Protein AF-A0A2A5P0V6-F1 (afdb_monomer_lite)

pLDDT: mean 72.67, std 18.01, range [35.31, 97.5]

Structure (mmCIF, N/CA/C/O backbone):
data_AF-A0A2A5P0V6-F1
#
_entry.id   AF-A0A2A5P0V6-F1
#
loop_
_atom_site.group_PDB
_atom_site.id
_atom_site.type_symbol
_atom_site.label_atom_id
_atom_site.label_alt_id
_atom_site.label_comp_id
_atom_site.label_asym_id
_atom_site.label_entity_id
_atom_site.label_seq_id
_atom_site.pdbx_PDB_ins_code
_atom_site.Cartn_x
_atom_site.Cartn_y
_atom_site.Cartn_z
_atom_site.occupancy
_atom_site.B_iso_or_equiv
_atom_site.auth_seq_id
_atom_site.auth_comp_id
_atom_site.auth_asym_id
_atom_site.auth_atom_id
_atom_site.pdbx_PDB_model_num
ATOM 1 N N . MET A 1 1 ? -9.547 11.728 13.517 1.00 43.91 1 MET A N 1
ATOM 2 C CA . MET A 1 1 ? -8.285 10.970 13.652 1.00 43.91 1 MET A CA 1
ATOM 3 C C . MET A 1 1 ? -7.669 10.885 12.268 1.00 43.91 1 MET A C 1
ATOM 5 O O . MET A 1 1 ? -8.401 10.480 11.372 1.00 43.91 1 MET A O 1
ATOM 9 N N . PRO A 1 2 ? -6.419 11.317 12.049 1.00 43.25 2 PRO A N 1
ATOM 10 C CA . PRO A 1 2 ? -5.793 11.187 10.740 1.00 43.25 2 PRO A CA 1
ATOM 11 C C . PRO A 1 2 ? -5.340 9.735 10.540 1.00 43.25 2 PRO A C 1
ATOM 13 O O . PRO A 1 2 ? -4.378 9.294 11.168 1.00 43.25 2 PRO A O 1
ATOM 16 N N . ALA A 1 3 ? -6.036 8.975 9.694 1.00 47.19 3 ALA A N 1
ATOM 17 C CA . ALA A 1 3 ? -5.489 7.721 9.191 1.00 47.19 3 ALA A CA 1
ATOM 18 C C . ALA A 1 3 ? -4.482 8.063 8.094 1.00 47.19 3 ALA A C 1
ATOM 20 O O . ALA A 1 3 ? -4.818 8.709 7.105 1.00 47.19 3 ALA A O 1
ATOM 21 N N . ARG A 1 4 ? -3.221 7.688 8.300 1.00 55.06 4 ARG A N 1
ATOM 22 C CA . ARG A 1 4 ? -2.182 7.876 7.290 1.00 55.06 4 ARG A CA 1
ATOM 23 C C . ARG A 1 4 ? -2.327 6.794 6.225 1.00 55.06 4 ARG A C 1
ATOM 25 O O . ARG A 1 4 ? -2.249 5.640 6.582 1.00 55.06 4 ARG A O 1
ATOM 32 N N . ALA A 1 5 ? -2.517 7.217 4.977 1.00 68.38 5 ALA A N 1
ATOM 33 C CA . ALA A 1 5 ? -2.225 6.560 3.698 1.00 68.38 5 ALA A CA 1
ATOM 34 C C . ALA A 1 5 ? -2.454 5.035 3.549 1.00 68.38 5 ALA A C 1
ATOM 36 O O . ALA A 1 5 ? -1.813 4.202 4.189 1.00 68.38 5 ALA A O 1
ATOM 37 N N . VAL A 1 6 ? -3.289 4.680 2.568 1.00 75.69 6 VAL A N 1
ATOM 38 C CA . VAL A 1 6 ? -3.164 3.408 1.840 1.00 75.69 6 VAL A CA 1
ATOM 39 C C . VAL A 1 6 ? -2.290 3.691 0.631 1.00 75.69 6 VAL A C 1
ATOM 41 O O . VAL A 1 6 ? -2.592 4.601 -0.134 1.00 75.69 6 VAL A O 1
ATOM 44 N N . GLU A 1 7 ? -1.223 2.931 0.461 1.00 84.56 7 GLU A N 1
ATOM 45 C CA . GLU A 1 7 ? -0.353 3.024 -0.698 1.00 84.56 7 GLU A CA 1
ATOM 46 C C . GLU A 1 7 ? -0.402 1.705 -1.462 1.00 84.56 7 GLU A C 1
ATOM 48 O O . GLU A 1 7 ? -0.096 0.650 -0.908 1.00 84.56 7 GLU A O 1
ATOM 53 N N . VAL A 1 8 ? -0.815 1.757 -2.723 1.00 83.81 8 VAL A N 1
ATOM 54 C CA . VAL A 1 8 ? -0.802 0.610 -3.633 1.00 83.81 8 VAL A CA 1
ATOM 55 C C . VAL A 1 8 ? 0.206 0.912 -4.731 1.00 83.81 8 VAL A C 1
ATOM 57 O O . VAL A 1 8 ? 0.080 1.913 -5.427 1.00 83.81 8 VAL A O 1
ATOM 60 N N . THR A 1 9 ? 1.213 0.062 -4.889 1.00 89.62 9 THR A N 1
ATOM 61 C CA . THR A 1 9 ? 2.198 0.152 -5.966 1.00 89.62 9 THR A CA 1
ATOM 62 C C . THR A 1 9 ? 2.146 -1.126 -6.789 1.00 89.62 9 THR A C 1
ATOM 64 O O . THR A 1 9 ? 2.479 -2.205 -6.309 1.00 89.62 9 THR A O 1
ATOM 67 N N . ALA A 1 10 ? 1.736 -1.007 -8.045 1.00 85.19 10 ALA A N 1
ATOM 68 C CA . ALA A 1 10 ? 1.800 -2.072 -9.031 1.00 85.19 10 ALA A CA 1
ATOM 69 C C . ALA A 1 10 ? 2.993 -1.829 -9.960 1.00 85.19 10 ALA A C 1
ATOM 71 O O . ALA A 1 10 ? 3.107 -0.760 -10.554 1.00 85.19 10 ALA A O 1
ATOM 72 N N . ARG A 1 11 ? 3.877 -2.812 -10.115 1.00 90.94 11 ARG A N 1
ATOM 73 C CA . ARG A 1 11 ? 5.040 -2.754 -11.005 1.00 90.94 11 ARG A CA 1
ATOM 74 C C . ARG A 1 11 ? 4.962 -3.869 -12.036 1.00 90.94 11 ARG A C 1
ATOM 76 O O . ARG A 1 11 ? 4.799 -5.036 -11.684 1.00 90.94 11 ARG A O 1
ATOM 83 N N . GLN A 1 12 ? 5.096 -3.520 -13.310 1.00 90.12 12 GLN A N 1
ATOM 84 C CA . GLN A 1 12 ? 5.240 -4.521 -14.365 1.00 90.12 12 GLN A CA 1
ATOM 85 C C . GLN A 1 12 ? 6.653 -5.130 -14.331 1.00 90.12 12 GLN A C 1
ATOM 87 O O . GLN A 1 12 ? 7.646 -4.410 -14.361 1.00 90.12 12 GLN A O 1
ATOM 92 N N . GLU A 1 13 ? 6.730 -6.462 -14.267 1.00 87.00 13 GLU A N 1
ATOM 93 C CA . GLU A 1 13 ? 7.968 -7.253 -14.257 1.00 87.00 13 GLU A CA 1
ATOM 94 C C . GLU A 1 13 ? 7.873 -8.328 -15.351 1.00 87.00 13 GLU A C 1
ATOM 96 O O . GLU A 1 13 ? 7.344 -9.420 -15.146 1.00 87.00 13 GLU A O 1
ATOM 101 N N . GLY A 1 14 ? 8.349 -8.027 -16.561 1.00 85.75 14 GLY A N 1
ATOM 102 C CA . GLY A 1 14 ? 8.233 -8.959 -17.686 1.00 85.75 14 GLY A CA 1
ATOM 103 C C . GLY A 1 14 ? 6.772 -9.201 -18.085 1.00 85.75 14 GLY A C 1
ATOM 104 O O . GLY A 1 14 ? 6.126 -8.282 -18.584 1.00 85.75 14 GLY A O 1
ATOM 105 N N . ASP A 1 15 ? 6.279 -10.429 -17.898 1.00 87.81 15 ASP A N 1
ATOM 106 C CA . ASP A 1 15 ? 4.917 -10.863 -18.275 1.00 87.81 15 ASP A CA 1
ATOM 107 C C . ASP A 1 15 ? 3.930 -10.862 -17.095 1.00 87.81 15 ASP A C 1
ATOM 109 O O . ASP A 1 15 ? 2.824 -11.403 -17.188 1.00 87.81 15 ASP A O 1
ATOM 113 N N . VAL A 1 16 ? 4.331 -10.291 -15.958 1.00 91.88 16 VAL A N 1
ATOM 114 C CA . VAL A 1 16 ? 3.520 -10.248 -14.740 1.00 91.88 16 VAL A CA 1
ATOM 115 C C . VAL A 1 16 ? 3.446 -8.836 -14.172 1.00 91.88 16 VAL A C 1
ATOM 117 O O . VAL A 1 16 ? 4.247 -7.964 -14.513 1.00 91.88 16 VAL A O 1
ATOM 120 N N . VAL A 1 17 ? 2.478 -8.615 -13.285 1.00 91.12 17 VAL A N 1
ATOM 121 C CA . VAL A 1 17 ? 2.384 -7.398 -12.472 1.00 91.12 17 VAL A CA 1
ATOM 122 C C . VAL A 1 17 ? 2.568 -7.788 -11.013 1.00 91.12 17 VAL A C 1
ATOM 124 O O . VAL A 1 17 ? 1.783 -8.569 -10.480 1.00 91.12 17 VAL A O 1
ATOM 127 N N . ARG A 1 18 ? 3.601 -7.255 -10.362 1.00 92.94 18 ARG A N 1
ATOM 128 C CA . ARG A 1 18 ? 3.771 -7.348 -8.910 1.00 92.94 18 ARG A CA 1
ATOM 129 C C . ARG A 1 18 ? 2.988 -6.216 -8.265 1.00 92.94 18 ARG A C 1
ATOM 131 O O . ARG A 1 18 ? 3.170 -5.065 -8.645 1.00 92.94 18 ARG A O 1
ATOM 138 N N . VAL A 1 19 ? 2.141 -6.536 -7.299 1.00 90.69 19 VAL A N 1
ATOM 139 C CA . VAL A 1 19 ? 1.392 -5.551 -6.521 1.00 90.69 19 VAL A CA 1
ATOM 140 C C . VAL A 1 19 ? 1.890 -5.583 -5.088 1.00 90.69 19 VAL A C 1
ATOM 142 O O . VAL A 1 19 ? 1.951 -6.642 -4.466 1.00 90.69 19 VAL A O 1
ATOM 145 N N . GLU A 1 20 ? 2.229 -4.411 -4.571 1.00 91.19 20 GLU A N 1
ATOM 146 C CA . GLU A 1 20 ? 2.551 -4.169 -3.173 1.00 91.19 20 GLU A CA 1
ATOM 147 C C . GLU A 1 20 ? 1.533 -3.184 -2.611 1.00 91.19 20 GLU A C 1
ATOM 149 O O . GLU A 1 20 ? 1.339 -2.093 -3.140 1.00 91.19 20 GLU A O 1
ATOM 154 N N . GLN A 1 21 ? 0.862 -3.577 -1.537 1.00 86.31 21 GLN A N 1
ATOM 155 C CA . GLN A 1 21 ? -0.114 -2.748 -0.851 1.00 86.31 21 GLN A CA 1
ATOM 156 C C . GLN A 1 21 ? 0.318 -2.572 0.598 1.00 86.31 21 GLN A C 1
ATOM 158 O O . GLN A 1 21 ? 0.486 -3.544 1.336 1.00 86.31 21 GLN A O 1
ATOM 163 N N . VAL A 1 22 ? 0.459 -1.322 1.020 1.00 85.81 22 VAL A N 1
ATOM 164 C CA . VAL A 1 22 ? 0.771 -0.949 2.395 1.00 85.81 22 VAL A CA 1
ATOM 165 C C . VAL A 1 22 ? -0.371 -0.103 2.929 1.00 85.81 22 VAL A C 1
ATOM 167 O O . VAL A 1 22 ? -0.645 0.993 2.452 1.00 85.81 22 VAL A O 1
ATOM 170 N N . ILE A 1 23 ? -1.063 -0.630 3.931 1.00 81.25 23 ILE A N 1
ATOM 171 C CA . ILE A 1 23 ? -2.158 0.057 4.607 1.00 81.25 23 ILE A CA 1
ATOM 172 C C . ILE A 1 23 ? -1.667 0.445 5.993 1.00 81.25 23 ILE A C 1
ATOM 174 O O . ILE A 1 23 ? -1.378 -0.429 6.817 1.00 81.25 23 ILE A O 1
ATOM 178 N N . HIS A 1 24 ? -1.614 1.747 6.264 1.00 78.19 24 HIS A N 1
ATOM 179 C CA . HIS A 1 24 ? -1.362 2.259 7.601 1.00 78.19 24 HIS A CA 1
ATOM 180 C C . HIS A 1 24 ? -2.674 2.738 8.236 1.00 78.19 24 HIS A C 1
ATOM 182 O O . HIS A 1 24 ? -3.468 3.472 7.657 1.00 78.19 24 HIS A O 1
ATOM 188 N N . VAL A 1 25 ? -2.933 2.311 9.467 1.00 70.75 25 VAL A N 1
ATOM 189 C CA . VAL A 1 25 ? -4.077 2.779 10.252 1.00 70.75 25 VAL A CA 1
ATOM 190 C C . VAL A 1 25 ? -3.557 3.203 11.613 1.00 70.75 25 VAL A C 1
ATOM 192 O O . VAL A 1 25 ? -3.093 2.375 12.392 1.00 70.75 25 VAL A O 1
ATOM 195 N N . SER A 1 26 ? -3.632 4.503 11.904 1.00 67.44 26 SER A N 1
ATOM 196 C CA . SER A 1 26 ? -3.277 5.048 13.215 1.00 67.44 26 SER A CA 1
ATOM 197 C C . SER A 1 26 ? -4.541 5.437 13.970 1.00 67.44 26 SER A C 1
ATOM 199 O O . SER A 1 26 ? -5.338 6.255 13.506 1.00 67.44 26 SER A O 1
ATOM 201 N N . LEU A 1 27 ? -4.727 4.838 15.142 1.00 63.56 27 LEU A N 1
ATOM 202 C CA . LEU A 1 27 ? -5.796 5.174 16.069 1.00 63.56 27 LEU A CA 1
ATOM 203 C C . LEU A 1 27 ? -5.188 5.872 17.285 1.00 63.56 27 LEU A C 1
ATOM 205 O O . LEU A 1 27 ? -4.454 5.257 18.055 1.00 63.56 27 LEU A O 1
ATOM 209 N N . GLN A 1 28 ? -5.509 7.148 17.477 1.00 61.84 28 GLN A N 1
ATOM 210 C CA . GLN A 1 28 ? -5.015 7.931 18.609 1.00 61.84 28 GLN A CA 1
ATOM 211 C C . GLN A 1 28 ? -6.090 8.056 19.683 1.00 61.84 28 GLN A C 1
ATOM 213 O O . GLN A 1 28 ? -7.182 8.555 19.421 1.00 61.84 28 GLN A O 1
ATOM 218 N N . LEU A 1 29 ? -5.770 7.638 20.904 1.00 56.47 29 LEU A N 1
ATOM 219 C CA . LEU A 1 29 ? -6.623 7.806 22.073 1.00 56.47 29 LEU A CA 1
ATOM 220 C C . LEU A 1 29 ? -5.930 8.760 23.051 1.00 56.47 29 LEU A C 1
ATOM 222 O O . LEU A 1 29 ? -4.951 8.393 23.701 1.00 56.47 29 LEU A O 1
ATOM 226 N N . ALA A 1 30 ? -6.427 9.992 23.156 1.00 53.41 30 ALA A N 1
ATOM 227 C CA . ALA A 1 30 ? -5.973 10.924 24.183 1.00 53.41 30 ALA A CA 1
ATOM 228 C C . ALA A 1 30 ? -6.555 10.493 25.536 1.00 53.41 30 ALA A C 1
ATOM 230 O O . ALA A 1 30 ? -7.774 10.497 25.729 1.00 53.41 30 ALA A O 1
ATOM 231 N N . LEU A 1 31 ? -5.696 10.079 26.467 1.00 52.97 31 LEU A N 1
ATOM 232 C CA . LEU A 1 31 ? -6.103 9.826 27.842 1.00 52.97 31 LEU A CA 1
ATOM 233 C C . LEU A 1 31 ? -6.100 11.157 28.589 1.00 52.97 31 LEU A C 1
ATOM 235 O O . LEU A 1 31 ? -5.071 11.809 28.745 1.00 52.97 31 LEU A O 1
ATOM 239 N N . VAL A 1 32 ? -7.277 11.560 29.067 1.00 49.25 32 VAL A N 1
ATOM 240 C CA . VAL A 1 32 ? -7.454 12.766 29.883 1.00 49.25 32 VAL A CA 1
ATOM 241 C C . VAL A 1 32 ? -6.946 12.488 31.304 1.00 49.25 32 VAL A C 1
ATOM 243 O O . VAL A 1 32 ? -7.714 12.310 32.245 1.00 49.25 32 VAL A O 1
ATOM 246 N N . GLU A 1 33 ? -5.628 12.387 31.454 1.00 42.81 33 GLU A N 1
ATOM 247 C CA . GLU A 1 33 ? -4.959 12.097 32.728 1.00 42.81 33 GLU A CA 1
ATOM 248 C C . GLU A 1 33 ? -4.864 13.355 33.619 1.00 42.81 33 GLU A C 1
ATOM 250 O O . GLU A 1 33 ? -4.983 13.272 34.843 1.00 42.81 33 GLU A O 1
ATOM 255 N N . ASN A 1 34 ? -4.794 14.547 33.011 1.00 42.53 34 ASN A N 1
ATOM 256 C CA . ASN A 1 34 ? -4.675 15.831 33.720 1.00 42.53 34 ASN A CA 1
ATOM 257 C C . ASN A 1 34 ? -5.910 16.213 34.542 1.00 42.53 34 ASN A C 1
ATOM 259 O O . ASN A 1 34 ? -5.780 16.836 35.593 1.00 42.53 34 ASN A O 1
ATOM 263 N N . VAL A 1 35 ? -7.105 15.793 34.117 1.00 44.22 35 VAL A N 1
ATOM 264 C CA . VAL A 1 35 ? -8.336 16.015 34.894 1.00 44.22 35 VAL A CA 1
ATOM 265 C C . VAL A 1 35 ? -8.375 15.114 36.128 1.00 44.22 35 VAL A C 1
ATOM 267 O O . VAL A 1 35 ? -8.972 15.473 37.127 1.00 44.22 35 VAL A O 1
ATOM 270 N N . VAL A 1 36 ? -7.713 13.960 36.115 1.00 41.84 36 VAL A N 1
ATOM 271 C CA . VAL A 1 36 ? -7.687 13.075 37.287 1.00 41.84 36 VAL A CA 1
ATOM 272 C C . VAL A 1 36 ? -6.637 13.540 38.298 1.00 41.84 36 VAL A C 1
ATOM 274 O O . VAL A 1 36 ? -6.883 13.512 39.503 1.00 41.84 36 VAL A O 1
ATOM 277 N N . LYS A 1 37 ? -5.480 14.012 37.818 1.00 43.91 37 LYS A N 1
ATOM 278 C CA . LYS A 1 37 ? -4.347 14.387 38.674 1.00 43.91 37 LYS A CA 1
ATOM 279 C C . LYS A 1 37 ? -4.582 15.694 39.442 1.00 43.91 37 LYS A C 1
ATOM 281 O O . LYS A 1 37 ? -4.450 15.694 40.661 1.00 43.91 37 LYS A O 1
ATOM 286 N N . GLY A 1 38 ? -5.058 16.749 38.770 1.00 47.41 38 GLY A N 1
ATOM 287 C CA . GLY A 1 38 ? -5.373 18.028 39.431 1.00 47.41 38 GLY A CA 1
ATOM 288 C C . GLY A 1 38 ? -6.513 17.937 40.457 1.00 47.41 38 GLY A C 1
ATOM 289 O O . GLY A 1 38 ? -6.599 18.742 41.376 1.00 47.41 38 GLY A O 1
ATOM 290 N N . TYR A 1 39 ? -7.375 16.923 40.354 1.00 42.06 39 TYR A N 1
ATOM 291 C CA . TYR A 1 39 ? -8.463 16.704 41.310 1.00 42.06 39 TYR A CA 1
ATOM 292 C C . TYR A 1 39 ? -8.030 15.953 42.577 1.00 42.06 39 TYR A C 1
ATOM 294 O O . TYR A 1 39 ? -8.658 16.119 43.621 1.00 42.06 39 TYR A O 1
ATOM 302 N N . ALA A 1 40 ? -6.978 15.133 42.515 1.00 41.78 40 ALA A N 1
ATOM 303 C CA . ALA A 1 40 ? -6.481 14.398 43.679 1.00 41.78 40 ALA A CA 1
ATOM 304 C C . ALA A 1 40 ? -5.727 15.309 44.665 1.00 41.78 40 ALA A C 1
ATOM 306 O O . ALA A 1 40 ? -5.819 15.121 45.881 1.00 41.78 40 ALA A O 1
ATOM 307 N N . GLU A 1 41 ? -5.025 16.315 44.144 1.00 47.16 41 GLU A N 1
ATOM 308 C CA . GLU A 1 41 ? -4.253 17.277 44.936 1.00 47.16 41 GLU A CA 1
ATOM 309 C C . GLU A 1 41 ? -5.188 18.196 45.746 1.00 47.16 41 GLU A C 1
ATOM 311 O O . GLU A 1 41 ? -5.083 18.237 46.972 1.00 47.16 41 GLU A O 1
ATOM 316 N N . ASN A 1 42 ? -6.223 18.764 45.114 1.00 46.25 42 ASN A N 1
ATOM 317 C CA . ASN A 1 42 ? -7.204 19.641 45.778 1.00 46.25 42 ASN A CA 1
ATOM 318 C C . ASN A 1 42 ? -8.006 18.951 46.902 1.00 46.25 42 ASN A C 1
ATOM 320 O O . ASN A 1 42 ? -8.404 19.580 47.879 1.00 46.25 42 ASN A O 1
ATOM 324 N N . VAL A 1 43 ? -8.261 17.642 46.790 1.00 42.16 43 VAL A N 1
ATOM 325 C CA . VAL A 1 43 ? -8.988 16.882 47.827 1.00 42.16 43 VAL A CA 1
ATOM 326 C C . VAL A 1 43 ? -8.111 16.608 49.052 1.00 42.16 43 VAL A C 1
ATOM 328 O O . VAL A 1 43 ? -8.631 16.478 50.158 1.00 42.16 43 VAL A O 1
ATOM 331 N N . THR A 1 44 ? -6.794 16.515 48.873 1.00 48.44 44 THR A N 1
ATOM 332 C CA . THR A 1 44 ? -5.860 16.235 49.972 1.00 48.44 44 THR A CA 1
ATOM 333 C C . THR A 1 44 ? -5.672 17.467 50.858 1.00 48.44 44 THR A C 1
ATOM 335 O O . THR A 1 44 ? -5.670 17.344 52.081 1.00 48.44 44 THR A O 1
ATOM 338 N N . GLU A 1 45 ? -5.605 18.651 50.249 1.00 53.44 45 GLU A N 1
ATOM 339 C CA . GLU A 1 45 ? -5.467 19.938 50.940 1.00 53.44 45 GLU A CA 1
ATOM 340 C C . GLU A 1 45 ? -6.700 20.272 51.800 1.00 53.44 45 GLU A C 1
ATOM 342 O O . GLU A 1 45 ? -6.571 20.535 52.996 1.00 53.44 45 GLU A O 1
ATOM 347 N N . ALA A 1 46 ? -7.910 20.113 51.250 1.00 45.34 46 ALA A N 1
ATOM 348 C CA . ALA A 1 46 ? -9.161 20.367 51.974 1.00 45.34 46 ALA A CA 1
ATOM 349 C C . ALA A 1 46 ? -9.372 19.442 53.195 1.00 45.34 46 ALA A C 1
ATOM 351 O O . ALA A 1 46 ? -9.969 19.836 54.196 1.00 45.34 46 ALA A O 1
ATOM 352 N N . VAL A 1 47 ? -8.873 18.200 53.143 1.00 46.06 47 VAL A N 1
ATOM 353 C CA . VAL A 1 47 ? -8.947 17.256 54.277 1.00 46.06 47 VAL A CA 1
ATOM 354 C C . VAL A 1 47 ? -7.952 17.616 55.388 1.00 46.06 47 VAL A C 1
ATOM 356 O O . VAL A 1 47 ? -8.213 17.308 56.551 1.00 46.06 47 VAL A O 1
ATOM 359 N N . GLY A 1 48 ? -6.833 18.266 55.051 1.00 54.97 48 GLY A N 1
ATOM 360 C CA . GLY A 1 48 ? -5.873 18.782 56.028 1.00 54.97 48 GLY A CA 1
ATOM 361 C C . GLY A 1 48 ? -6.476 19.894 56.886 1.00 54.97 48 GLY A C 1
ATOM 362 O O . GLY A 1 48 ? -6.496 19.767 58.109 1.00 54.97 48 GLY A O 1
ATOM 363 N N . ALA A 1 49 ? -7.062 20.909 56.244 1.00 53.38 49 ALA A N 1
ATOM 364 C CA . ALA A 1 49 ? -7.652 22.069 56.920 1.00 53.38 49 ALA A CA 1
ATOM 365 C C . ALA A 1 49 ? -8.778 21.692 57.904 1.00 53.38 49 ALA A C 1
ATOM 367 O O . ALA A 1 49 ? -8.861 22.220 59.010 1.00 53.38 49 ALA A O 1
ATOM 368 N N . PHE A 1 50 ? -9.613 20.710 57.548 1.00 45.28 50 PHE A N 1
ATOM 369 C CA . PHE A 1 50 ? -10.701 20.253 58.421 1.00 45.28 50 PHE A CA 1
ATOM 370 C C . PHE A 1 50 ? -10.203 19.618 59.732 1.00 45.28 50 PHE A C 1
ATOM 372 O O . PHE A 1 50 ? -10.826 19.787 60.779 1.00 45.28 50 PHE A O 1
ATOM 379 N N . LYS A 1 51 ? -9.081 18.886 59.697 1.00 53.16 51 LYS A N 1
ATOM 380 C CA . LYS A 1 51 ? -8.510 18.261 60.902 1.00 53.16 51 LYS A CA 1
ATOM 381 C C . LYS A 1 51 ? -7.923 19.288 61.862 1.00 53.16 51 LYS A C 1
ATOM 383 O O . LYS A 1 51 ? -8.053 19.119 63.068 1.00 53.16 51 LYS A O 1
ATOM 388 N N . GLU A 1 52 ? -7.292 20.326 61.325 1.00 59.72 52 GLU A N 1
ATOM 389 C CA . GLU A 1 52 ? -6.682 21.394 62.116 1.00 59.72 52 GLU A CA 1
ATOM 390 C C . GLU A 1 52 ? -7.747 22.201 62.876 1.00 59.72 52 GLU A C 1
ATOM 392 O O . GLU A 1 52 ? -7.620 22.415 64.080 1.00 59.72 52 GLU A O 1
ATOM 397 N N . ASN A 1 53 ? -8.864 22.525 62.216 1.00 54.56 53 ASN A N 1
ATOM 398 C CA . ASN A 1 53 ? -9.979 23.232 62.851 1.00 54.56 53 ASN A CA 1
ATOM 399 C C . ASN A 1 53 ? -10.667 22.403 63.950 1.00 54.56 53 ASN A C 1
ATOM 401 O O . ASN A 1 53 ? -11.002 22.944 65.001 1.00 54.56 53 ASN A O 1
ATOM 405 N N . ALA A 1 54 ? -10.848 21.093 63.747 1.00 50.88 54 ALA A N 1
ATOM 406 C CA . ALA A 1 54 ? -11.468 20.216 64.745 1.00 50.88 54 ALA A CA 1
ATOM 407 C C . ALA A 1 54 ? -10.638 20.100 66.040 1.00 50.88 54 ALA A C 1
ATOM 409 O O . ALA A 1 54 ? -11.206 20.060 67.131 1.00 50.88 54 ALA A O 1
ATOM 410 N N . GLU A 1 55 ? -9.307 20.091 65.933 1.00 62.22 55 GLU A N 1
ATOM 411 C CA . GLU A 1 55 ? -8.427 20.085 67.107 1.00 62.22 55 GLU A CA 1
ATOM 412 C C . GLU A 1 55 ? -8.481 21.427 67.855 1.00 62.22 55 GLU A C 1
ATOM 414 O O . GLU A 1 55 ? -8.511 21.448 69.083 1.00 62.22 55 GLU A O 1
ATOM 419 N N . GLY A 1 56 ? -8.589 22.550 67.134 1.00 61.41 56 GLY A N 1
ATOM 420 C CA . GLY A 1 56 ? -8.753 23.872 67.749 1.00 61.41 56 GLY A CA 1
ATOM 421 C C . GLY A 1 56 ? -10.023 23.997 68.602 1.00 61.41 56 GLY A C 1
ATOM 422 O O . GLY A 1 56 ? -9.982 24.578 69.685 1.00 61.41 56 GLY A O 1
ATOM 423 N N . VAL A 1 57 ? -11.139 23.408 68.157 1.00 51.56 57 VAL A N 1
ATOM 424 C CA . VAL A 1 57 ? -12.403 23.381 68.922 1.00 51.56 57 VAL A CA 1
ATOM 425 C C . VAL A 1 57 ? -12.254 22.583 70.215 1.00 51.56 57 VAL A C 1
ATOM 427 O O . VAL A 1 57 ? -12.730 23.012 71.265 1.00 51.56 57 VAL A O 1
ATOM 430 N N . LYS A 1 58 ? -11.560 21.443 70.155 1.00 59.12 58 LYS A N 1
ATOM 431 C CA . LYS A 1 58 ? -11.310 20.594 71.322 1.00 59.12 58 LYS A CA 1
ATOM 432 C C . LYS A 1 58 ? -10.584 21.351 72.431 1.00 59.12 58 LYS A C 1
ATOM 434 O O . LYS A 1 58 ? -11.021 21.318 73.578 1.00 59.12 58 LYS A O 1
ATOM 439 N N . VAL A 1 59 ? -9.504 22.043 72.070 1.00 67.31 59 VAL A N 1
ATOM 440 C CA . VAL A 1 59 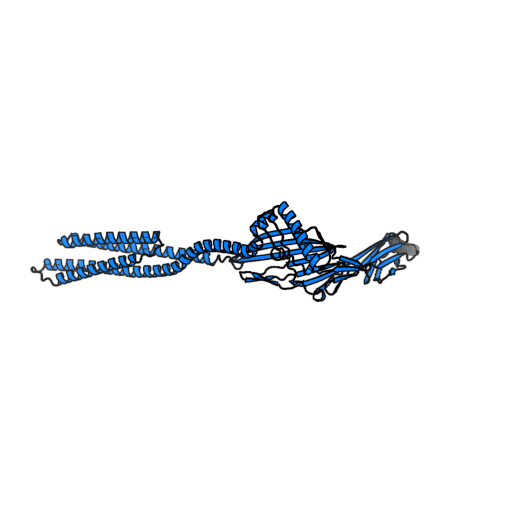? -8.675 22.797 73.019 1.00 67.31 59 VAL A CA 1
ATOM 441 C C . VAL A 1 59 ? -9.497 23.891 73.702 1.00 67.31 59 VAL A C 1
ATOM 443 O O . VAL A 1 59 ? -9.466 23.997 74.923 1.00 67.31 59 VAL A O 1
ATOM 446 N N . ALA A 1 60 ? -10.300 24.641 72.942 1.00 55.88 60 ALA A N 1
ATOM 447 C CA . ALA A 1 60 ? -11.132 25.708 73.500 1.00 55.88 60 ALA A CA 1
ATOM 448 C C . ALA A 1 60 ? -12.189 25.190 74.498 1.00 55.88 60 ALA A C 1
ATOM 450 O O . ALA A 1 60 ? -12.468 25.842 75.504 1.00 55.88 60 ALA A O 1
ATOM 451 N N . ILE A 1 61 ? -12.768 24.011 74.243 1.00 54.22 61 ILE A N 1
ATOM 452 C CA . ILE A 1 61 ? -13.732 23.376 75.155 1.00 54.22 61 ILE A CA 1
ATOM 453 C C . ILE A 1 61 ? -13.037 22.891 76.434 1.00 54.22 61 ILE A C 1
ATOM 455 O O . ILE A 1 61 ? -13.564 23.090 77.527 1.00 54.22 61 ILE A O 1
ATOM 459 N N . GLU A 1 62 ? -11.860 22.271 76.320 1.00 65.81 62 GLU A N 1
ATOM 460 C CA . GLU A 1 62 ? -11.088 21.814 77.482 1.00 65.81 62 GLU A CA 1
ATOM 461 C C . GLU A 1 62 ? -10.643 22.988 78.372 1.00 65.81 62 GLU A C 1
ATOM 463 O O . GLU A 1 62 ? -10.741 22.887 79.596 1.00 65.81 62 GLU A O 1
ATOM 468 N N . GLU A 1 63 ? -10.243 24.120 77.781 1.00 67.81 63 GLU A N 1
ATOM 469 C CA . GLU A 1 63 ? -9.920 25.352 78.517 1.00 67.81 63 GLU A CA 1
ATOM 470 C C . GLU A 1 63 ? -11.135 25.906 79.276 1.00 67.81 63 GLU A C 1
ATOM 472 O O . GLU A 1 63 ? -11.038 26.201 80.467 1.00 67.81 63 GLU A O 1
ATOM 477 N N . ALA A 1 64 ? -12.300 25.988 78.626 1.00 54.97 64 ALA A N 1
ATOM 478 C CA . ALA A 1 64 ? -13.519 26.492 79.258 1.00 54.97 64 ALA A CA 1
ATOM 479 C C . ALA A 1 64 ? -14.020 25.594 80.404 1.00 54.97 64 ALA A C 1
ATOM 481 O O . ALA A 1 64 ? -14.520 26.091 81.415 1.00 54.97 64 ALA A O 1
ATOM 482 N N . ILE A 1 65 ? -13.872 24.270 80.270 1.00 61.88 65 ILE A N 1
ATOM 483 C CA . ILE A 1 65 ? -14.166 23.323 81.354 1.00 61.88 65 ILE A CA 1
ATOM 484 C C . ILE A 1 65 ? -13.216 23.557 82.534 1.00 61.88 65 ILE A C 1
ATOM 486 O O . ILE A 1 65 ? -13.681 23.581 83.672 1.00 61.88 65 ILE A O 1
ATOM 490 N N . GLY A 1 66 ? -11.923 23.776 82.273 1.00 69.81 66 GLY A N 1
ATOM 491 C CA . GLY A 1 66 ? -10.938 24.094 83.311 1.00 69.81 66 GLY A CA 1
ATOM 492 C C . GLY A 1 66 ? -11.300 25.355 84.100 1.00 69.81 66 GLY A C 1
ATOM 493 O O . GLY A 1 66 ? -11.375 25.308 85.324 1.00 69.81 66 GLY A O 1
ATOM 494 N N . GLU A 1 67 ? -11.641 26.450 83.409 1.00 65.56 67 GLU A N 1
ATOM 495 C CA . GLU A 1 67 ? -12.074 27.700 84.059 1.00 65.56 67 GLU A CA 1
ATOM 496 C C . GLU A 1 67 ? -13.313 27.497 84.958 1.00 65.56 67 GLU A C 1
ATOM 498 O O . GLU A 1 67 ? -13.446 28.125 86.010 1.00 65.56 67 GLU A O 1
ATOM 503 N N . LEU A 1 68 ? -14.236 26.611 84.566 1.00 55.34 68 LEU A N 1
ATOM 504 C CA . LEU A 1 68 ? -15.436 26.295 85.347 1.00 55.34 68 LEU A CA 1
ATOM 505 C C . LEU A 1 68 ? -15.149 25.407 86.565 1.00 55.34 68 LEU A C 1
ATOM 507 O O . LEU A 1 68 ? -15.815 25.564 87.593 1.00 55.34 68 LEU A O 1
ATOM 511 N N . GLU A 1 69 ? -14.193 24.482 86.461 1.00 65.38 69 GLU A N 1
ATOM 512 C CA . GLU A 1 69 ? -13.742 23.650 87.582 1.00 65.38 69 GLU A CA 1
ATOM 513 C C . GLU A 1 69 ? -13.060 24.514 88.654 1.00 65.38 69 GLU A C 1
ATOM 515 O O . GLU A 1 69 ? -13.437 24.416 89.826 1.00 65.38 69 GLU A O 1
ATOM 520 N N . ASP A 1 70 ? -12.181 25.438 88.250 1.00 71.00 70 ASP A N 1
ATOM 521 C CA . ASP A 1 70 ? -11.519 26.390 89.153 1.00 71.00 70 ASP A CA 1
ATOM 522 C C . ASP A 1 70 ? -12.548 27.252 89.912 1.00 71.00 70 ASP A C 1
ATOM 524 O O . ASP A 1 70 ? -12.494 27.401 91.135 1.00 71.00 70 ASP A O 1
ATOM 528 N N . LEU A 1 71 ? -13.564 27.763 89.204 1.00 59.81 71 LEU A N 1
ATOM 529 C CA . LEU A 1 71 ? -14.643 28.551 89.812 1.00 59.81 71 LEU A CA 1
ATOM 530 C C . LEU A 1 71 ? -15.495 27.743 90.804 1.00 59.81 71 LEU A C 1
ATOM 532 O O . LEU A 1 71 ? -16.043 28.313 91.750 1.00 59.81 71 LEU A O 1
ATOM 536 N N . LEU A 1 72 ? -15.667 26.436 90.591 1.00 58.38 72 LEU A N 1
ATOM 537 C CA . LEU A 1 72 ? -16.393 25.575 91.528 1.00 58.38 72 LEU A CA 1
ATOM 538 C C . LEU A 1 72 ? -15.579 25.231 92.766 1.00 58.38 72 LEU A C 1
ATOM 540 O O . LEU A 1 72 ? -16.166 25.075 93.835 1.00 58.38 72 LEU A O 1
ATOM 544 N N . GLU A 1 73 ? -14.263 25.108 92.633 1.00 68.56 73 GLU A N 1
ATOM 545 C CA . GLU A 1 73 ? -13.376 24.900 93.774 1.00 68.56 73 GLU A CA 1
ATOM 546 C C . GLU A 1 73 ? -13.400 26.122 94.706 1.00 68.56 73 GLU A C 1
ATOM 548 O O . GLU A 1 73 ? -13.551 25.962 95.916 1.00 68.56 73 GLU A O 1
ATOM 553 N N . GLU A 1 74 ? -13.424 27.342 94.152 1.00 63.56 74 GLU A N 1
ATOM 554 C CA . GLU A 1 74 ? -13.643 28.575 94.930 1.00 63.56 74 GLU A CA 1
ATOM 555 C C . GLU A 1 74 ? -15.020 28.617 95.629 1.00 63.56 74 GLU A C 1
ATOM 557 O O . GLU A 1 74 ? -15.175 29.228 96.689 1.00 63.56 74 GLU A O 1
ATOM 562 N N . ALA A 1 75 ? -16.043 27.981 95.048 1.00 56.03 75 ALA A N 1
ATOM 563 C CA . ALA A 1 75 ? -17.406 27.982 95.580 1.00 56.03 75 ALA A CA 1
ATOM 564 C C . ALA A 1 75 ? -17.642 26.948 96.696 1.00 56.03 75 ALA A C 1
ATOM 566 O O . ALA A 1 75 ? -18.590 27.101 97.465 1.00 56.03 75 ALA A O 1
ATOM 567 N N . ASP A 1 76 ? -16.796 25.923 96.819 1.00 57.16 76 ASP A N 1
ATOM 568 C CA . ASP A 1 76 ? -16.906 24.870 97.844 1.00 57.16 76 ASP A CA 1
ATOM 569 C C . ASP A 1 76 ? -16.682 25.401 99.275 1.00 57.16 76 ASP A C 1
ATOM 571 O O . ASP A 1 76 ? -17.111 24.786 100.253 1.00 57.16 76 ASP A O 1
ATOM 575 N N . GLU A 1 77 ? -16.067 26.580 99.414 1.00 58.22 77 GLU A N 1
ATOM 576 C CA . GLU A 1 77 ? -15.897 27.274 100.698 1.00 58.22 77 GLU A CA 1
ATOM 577 C C . GLU A 1 77 ? -17.187 27.955 101.203 1.00 58.22 77 GLU A C 1
ATOM 579 O O . GLU A 1 77 ? -17.237 28.473 102.324 1.00 58.22 77 GLU A O 1
ATOM 584 N N . LEU A 1 78 ? -18.255 27.958 100.399 1.00 55.59 78 LEU A N 1
ATOM 585 C CA . LEU A 1 78 ? -19.547 28.550 100.732 1.00 55.59 78 LEU A CA 1
ATOM 586 C C . LEU A 1 78 ? -20.516 27.463 101.264 1.00 55.59 78 LEU A C 1
ATOM 588 O O . LEU A 1 78 ? -20.679 26.433 100.612 1.00 55.59 78 LEU A O 1
ATOM 592 N N . PRO A 1 79 ? -21.237 27.654 102.395 1.00 51.72 79 PRO A N 1
ATOM 593 C CA . PRO A 1 79 ? -22.332 26.783 102.863 1.00 51.72 79 PRO A CA 1
ATOM 594 C C . PRO A 1 79 ? -23.581 26.728 101.941 1.00 51.72 79 PRO A C 1
ATOM 596 O O . PRO A 1 79 ? -24.715 26.817 102.408 1.00 51.72 79 PRO A O 1
ATOM 599 N N . VAL A 1 80 ? -23.404 26.556 100.624 1.00 54.97 80 VAL A N 1
ATOM 600 C CA . VAL A 1 80 ? -24.466 26.271 99.635 1.00 54.97 80 VAL A CA 1
ATOM 601 C C . VAL A 1 80 ? -24.211 24.917 98.972 1.00 54.97 80 VAL A C 1
ATOM 603 O O . VAL A 1 80 ? -24.160 24.792 97.748 1.00 54.97 80 VAL A O 1
ATOM 606 N N . SER A 1 81 ? -24.030 23.885 99.797 1.00 57.75 81 SER A N 1
ATOM 607 C CA . SER A 1 81 ? -23.614 22.549 99.349 1.00 57.75 81 SER A CA 1
ATOM 608 C C . SER A 1 81 ? -24.536 21.941 98.287 1.00 57.75 81 SER A C 1
ATOM 610 O O . SER A 1 81 ? -24.067 21.204 97.427 1.00 57.75 81 SER A O 1
ATOM 612 N N . GLU A 1 82 ? -25.827 22.276 98.295 1.00 55.38 82 GLU A N 1
ATOM 613 C CA . GLU A 1 82 ? -26.804 21.739 97.345 1.00 55.38 82 GLU A CA 1
ATOM 614 C C . GLU A 1 82 ? -26.686 22.370 95.944 1.00 55.38 82 GLU A C 1
ATOM 616 O O . GLU A 1 82 ? -26.757 21.662 94.942 1.00 55.38 82 GLU A O 1
ATOM 621 N N . VAL A 1 83 ? -26.412 23.679 95.850 1.00 52.28 83 VAL A N 1
ATOM 622 C CA . VAL A 1 83 ? -26.223 24.371 94.558 1.00 52.28 83 VAL A CA 1
ATOM 623 C C . VAL A 1 83 ? -24.882 23.989 93.933 1.00 52.28 83 VAL A C 1
ATOM 625 O O . VAL A 1 83 ? -24.813 23.754 92.727 1.00 52.28 83 VAL A O 1
ATOM 628 N N . VAL A 1 84 ? -23.829 23.861 94.748 1.00 55.56 84 VAL A N 1
ATOM 629 C CA . VAL A 1 84 ? -22.501 23.432 94.280 1.00 55.56 84 VAL A CA 1
ATOM 630 C C . VAL A 1 84 ? -22.516 21.961 93.849 1.00 55.56 84 VAL A C 1
ATOM 632 O O . VAL A 1 84 ? -21.967 21.625 92.799 1.00 55.56 84 VAL A O 1
ATOM 635 N N . ALA A 1 85 ? -23.213 21.084 94.582 1.00 63.00 85 ALA A N 1
ATOM 636 C CA . ALA A 1 85 ? -23.396 19.689 94.177 1.00 63.00 85 ALA A CA 1
ATOM 637 C C . ALA A 1 85 ? -24.133 19.575 92.834 1.00 63.00 85 ALA A C 1
ATOM 639 O O . ALA A 1 85 ? -23.686 18.846 91.948 1.00 63.00 85 ALA A O 1
ATOM 640 N N . ARG A 1 86 ? -25.207 20.352 92.646 1.00 55.75 86 ARG A N 1
ATOM 641 C CA . ARG A 1 86 ? -25.969 20.375 91.391 1.00 55.75 86 ARG A CA 1
ATOM 642 C C . ARG A 1 86 ? -25.153 20.954 90.232 1.00 55.75 86 ARG A C 1
ATOM 644 O O . ARG A 1 86 ? -25.225 20.459 89.114 1.00 55.75 86 ARG A O 1
ATOM 651 N N . ALA A 1 87 ? -24.317 21.958 90.494 1.00 53.81 87 ALA A N 1
ATOM 652 C CA . ALA A 1 87 ? -23.401 22.516 89.504 1.00 53.81 87 ALA A CA 1
ATOM 653 C C . ALA A 1 87 ? -22.328 21.514 89.049 1.00 53.81 87 ALA A C 1
ATOM 655 O O . ALA A 1 87 ? -22.032 21.438 87.856 1.00 53.81 87 ALA A O 1
ATOM 656 N N . ARG A 1 88 ? -21.786 20.721 89.982 1.00 61.09 88 ARG A N 1
ATOM 657 C CA . ARG A 1 88 ? -20.845 19.631 89.686 1.00 61.09 88 ARG A CA 1
ATOM 658 C C . ARG A 1 88 ? -21.482 18.516 88.866 1.00 61.09 88 ARG A C 1
ATOM 660 O O . ARG A 1 88 ? -20.825 17.976 87.983 1.00 61.09 88 ARG A O 1
ATOM 667 N N . GLU A 1 89 ? -22.741 18.184 89.140 1.00 62.78 89 GLU A N 1
ATOM 668 C CA . GLU A 1 89 ? -23.493 17.204 88.352 1.00 62.78 89 GLU A CA 1
ATOM 669 C C . GLU A 1 89 ? -23.674 17.689 86.905 1.00 62.78 89 GLU A C 1
ATOM 671 O O . GLU A 1 89 ? -23.291 16.983 85.977 1.00 62.78 89 GLU A O 1
ATOM 676 N N . VAL A 1 90 ? -24.087 18.948 86.715 1.00 54.50 90 VAL A N 1
ATOM 677 C CA . VAL A 1 90 ? -24.213 19.567 85.383 1.00 54.50 90 VAL A CA 1
ATOM 678 C C . VAL A 1 90 ? -22.878 19.605 84.630 1.00 54.50 90 VAL A C 1
ATOM 680 O O . VAL A 1 90 ? -22.847 19.289 83.445 1.00 54.50 90 VAL A O 1
ATOM 683 N N . LEU A 1 91 ? -21.761 19.949 85.285 1.00 55.88 91 LEU A N 1
ATOM 684 C CA . LEU A 1 91 ? -20.442 19.921 84.633 1.00 55.88 91 LEU A CA 1
ATOM 685 C C . LEU A 1 91 ? -19.995 18.514 84.247 1.00 55.88 91 LEU A C 1
ATOM 687 O O . LEU A 1 91 ? -19.372 18.328 83.203 1.00 55.88 91 LEU A O 1
ATOM 691 N N . LYS A 1 92 ? -20.293 17.524 85.088 1.00 68.38 92 LYS A N 1
ATOM 692 C CA . LYS A 1 92 ? -19.967 16.130 84.805 1.00 68.38 92 LYS A CA 1
ATOM 693 C C . LYS A 1 92 ? -20.729 15.631 83.576 1.00 68.38 92 LYS A C 1
ATOM 695 O O . LYS A 1 92 ? -20.125 14.969 82.732 1.00 68.38 92 LYS A O 1
ATOM 700 N N . ASP A 1 93 ? -22.003 15.992 83.461 1.00 60.78 93 ASP A N 1
ATOM 701 C CA . ASP A 1 93 ? -22.832 15.663 82.301 1.00 60.78 93 ASP A CA 1
ATOM 702 C C . ASP A 1 93 ? -22.315 16.374 81.043 1.00 60.78 93 ASP A C 1
ATOM 704 O O . ASP A 1 93 ? -22.075 15.722 80.029 1.00 60.78 93 ASP A O 1
ATOM 708 N N . LEU A 1 94 ? -21.992 17.668 81.138 1.00 54.03 94 LEU A N 1
ATOM 709 C CA . LEU A 1 94 ? -21.375 18.445 80.055 1.00 54.03 94 LEU A CA 1
ATOM 710 C C . LEU A 1 94 ? -20.049 17.852 79.571 1.00 54.03 94 LEU A C 1
ATOM 712 O O . LEU A 1 94 ? -19.814 17.751 78.371 1.00 54.03 94 LEU A O 1
ATOM 716 N N . ARG A 1 95 ? -19.181 17.419 80.488 1.00 61.78 95 ARG A N 1
ATOM 717 C CA . ARG A 1 95 ? -17.899 16.790 80.145 1.00 61.78 95 ARG A CA 1
ATOM 718 C C . ARG A 1 95 ? -18.101 15.455 79.432 1.00 61.78 95 ARG A C 1
ATOM 720 O O . ARG A 1 95 ? -17.361 15.152 78.499 1.00 61.78 95 ARG A O 1
ATOM 727 N N . SER A 1 96 ? -19.099 14.676 79.851 1.00 65.88 96 SER A N 1
ATOM 728 C CA . SER A 1 96 ? -19.464 13.420 79.191 1.00 65.88 96 SER A CA 1
ATOM 729 C C . SER A 1 96 ? -20.026 13.663 77.789 1.00 65.88 96 SER A C 1
ATOM 731 O O . SER A 1 96 ? -19.601 13.000 76.847 1.00 65.88 96 SER A O 1
ATOM 733 N N . GLU A 1 97 ? -20.933 14.630 77.635 1.00 56.22 97 GLU A N 1
ATOM 734 C CA . GLU A 1 97 ? -21.542 14.978 76.345 1.00 56.22 97 GLU A CA 1
ATOM 735 C C . GLU A 1 97 ? -20.511 15.589 75.376 1.00 56.22 97 GLU A C 1
ATOM 737 O O . GLU A 1 97 ? -20.479 15.222 74.202 1.00 56.22 97 GLU A O 1
ATOM 742 N N . CYS A 1 98 ? -19.600 16.446 75.854 1.00 53.56 98 CYS A N 1
ATOM 743 C CA . CYS A 1 98 ? -18.491 16.976 75.055 1.00 53.56 98 CYS A CA 1
ATOM 744 C C . CYS A 1 98 ? -17.509 15.877 74.633 1.00 53.56 98 CYS A C 1
ATOM 746 O O . CYS A 1 98 ? -17.067 15.863 73.485 1.00 53.56 98 CYS A O 1
ATOM 748 N N . ALA A 1 99 ? -17.175 14.940 75.525 1.00 62.12 99 ALA A N 1
ATOM 749 C CA . ALA A 1 99 ? -16.324 13.803 75.179 1.00 62.12 99 ALA A CA 1
ATOM 750 C C . ALA A 1 99 ? -16.982 12.915 74.111 1.00 62.12 99 ALA A C 1
ATOM 752 O O . ALA A 1 99 ? -16.321 12.532 73.149 1.00 62.12 99 ALA A O 1
ATOM 753 N N . GLU A 1 100 ? -18.287 12.656 74.225 1.00 58.41 100 GLU A N 1
ATOM 754 C CA . GLU A 1 100 ? -19.053 11.901 73.229 1.00 58.41 100 GLU A CA 1
ATOM 755 C C . GLU A 1 100 ? -19.133 12.648 71.886 1.00 58.41 100 GLU A C 1
ATOM 757 O O . GLU A 1 100 ? -18.896 12.055 70.833 1.00 58.41 100 GLU A O 1
ATOM 762 N N . ALA A 1 101 ? -19.368 13.963 71.899 1.00 51.91 101 ALA A N 1
ATOM 763 C CA . ALA A 1 101 ? -19.350 14.794 70.697 1.00 51.91 101 ALA A CA 1
ATOM 764 C C . ALA A 1 101 ? -17.967 14.805 70.022 1.00 51.91 101 ALA A C 1
ATOM 766 O O . ALA A 1 101 ? -17.880 14.709 68.797 1.00 51.91 101 ALA A O 1
ATOM 767 N N . MET A 1 102 ? -16.881 14.859 70.798 1.00 54.50 102 MET A N 1
ATOM 768 C CA . MET A 1 102 ? -15.511 14.817 70.278 1.00 54.50 102 MET A CA 1
ATOM 769 C C . MET A 1 102 ? -15.122 13.434 69.748 1.00 54.50 102 MET A C 1
ATO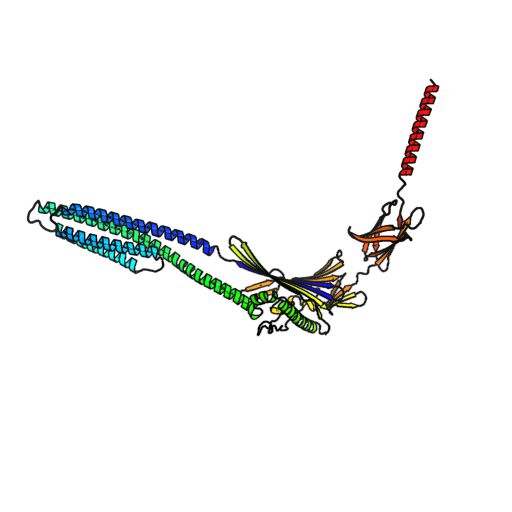M 771 O O . MET A 1 102 ? -14.474 13.354 68.702 1.00 54.50 102 MET A O 1
ATOM 775 N N . ASP A 1 103 ? -15.563 12.353 70.391 1.00 59.16 103 ASP A N 1
ATOM 776 C CA . ASP A 1 103 ? -15.415 10.991 69.869 1.00 59.16 103 ASP A CA 1
ATOM 777 C C . ASP A 1 103 ? -16.191 10.825 68.556 1.00 59.16 103 ASP A C 1
ATOM 779 O O . ASP A 1 103 ? -15.666 10.253 67.600 1.00 59.16 103 ASP A O 1
ATOM 783 N N . VAL A 1 104 ? -17.388 11.410 68.447 1.00 51.91 104 VAL A N 1
ATOM 784 C CA . VAL A 1 104 ? -18.169 11.456 67.204 1.00 51.91 104 VAL A CA 1
ATOM 785 C C . VAL A 1 104 ? -17.453 12.279 66.129 1.00 51.91 104 VAL A C 1
ATOM 787 O O . VAL A 1 104 ? -17.374 11.833 64.985 1.00 51.91 104 VAL A O 1
ATOM 790 N N . VAL A 1 105 ? -16.864 13.434 66.454 1.00 49.62 105 VAL A N 1
ATOM 791 C CA . VAL A 1 105 ? -16.061 14.237 65.510 1.00 49.62 105 VAL A CA 1
ATOM 792 C C . VAL A 1 105 ? -14.807 13.476 65.059 1.00 49.62 105 VAL A C 1
ATOM 794 O O . VAL A 1 105 ? -14.509 13.445 63.861 1.00 49.62 105 VAL A O 1
ATOM 797 N N . GLY A 1 106 ? -14.116 12.780 65.965 1.00 52.84 106 GLY A N 1
ATOM 798 C CA . GLY A 1 106 ? -12.992 11.890 65.650 1.00 52.84 106 GLY A CA 1
ATOM 799 C C . GLY A 1 106 ? -13.406 10.679 64.801 1.00 52.84 106 GLY A C 1
ATOM 800 O O . GLY A 1 106 ? -12.713 10.286 63.853 1.00 52.84 106 GLY A O 1
ATOM 801 N N . GLU A 1 107 ? -14.585 10.115 65.059 1.00 50.66 107 GLU A N 1
ATOM 802 C CA . GLU A 1 107 ? -15.182 9.038 64.272 1.00 50.66 107 GLU A CA 1
ATOM 803 C C . GLU A 1 107 ? -15.620 9.536 62.881 1.00 50.66 107 GLU A C 1
ATOM 805 O O . GLU A 1 107 ? -15.436 8.839 61.884 1.00 50.66 107 GLU A O 1
ATOM 810 N N . ILE A 1 108 ? -16.102 10.774 62.755 1.00 47.44 108 ILE A N 1
ATOM 811 C CA . ILE A 1 108 ? -16.429 11.426 61.476 1.00 47.44 108 ILE A CA 1
ATOM 812 C C . ILE A 1 108 ? -15.159 11.715 60.673 1.00 47.44 108 ILE A C 1
ATOM 814 O O . ILE A 1 108 ? -15.102 11.379 59.485 1.00 47.44 108 ILE A O 1
ATOM 818 N N . ALA A 1 109 ? -14.121 12.260 61.312 1.00 48.06 109 ALA A N 1
ATOM 819 C CA . ALA A 1 109 ? -12.824 12.518 60.693 1.00 48.06 109 ALA A CA 1
ATOM 820 C C . ALA A 1 109 ? -12.155 11.220 60.202 1.00 48.06 109 ALA A C 1
ATOM 822 O O . ALA A 1 109 ? -11.532 11.208 59.135 1.00 48.06 109 ALA A O 1
ATOM 823 N N . SER A 1 110 ? -12.333 10.110 60.929 1.00 46.19 110 SER A N 1
ATOM 824 C CA . SER A 1 110 ? -11.832 8.786 60.537 1.00 46.19 110 SER A CA 1
ATOM 825 C C . SER A 1 110 ? -12.731 8.052 59.530 1.00 46.19 110 SER A C 1
ATOM 827 O O . SER A 1 110 ? -12.228 7.240 58.748 1.00 46.19 110 SER A O 1
ATOM 829 N N . ARG A 1 111 ? -14.040 8.349 59.476 1.00 44.81 111 ARG A N 1
ATOM 830 C CA . ARG A 1 111 ? -15.012 7.677 58.588 1.00 44.81 111 ARG A CA 1
ATOM 831 C C . ARG A 1 111 ? -15.460 8.464 57.363 1.00 44.81 111 ARG A C 1
ATOM 833 O O . ARG A 1 111 ? -16.248 7.902 56.603 1.00 44.81 111 ARG A O 1
ATOM 840 N N . CYS A 1 112 ? -14.990 9.698 57.149 1.00 43.66 112 CYS A N 1
ATOM 841 C CA . CYS A 1 112 ? -15.214 10.578 55.986 1.00 43.66 112 CYS A CA 1
ATOM 842 C C . CYS A 1 112 ? -15.848 9.894 54.746 1.00 43.66 112 CYS A C 1
ATOM 844 O O . CYS A 1 112 ? -15.176 9.567 53.763 1.00 43.66 112 CYS A O 1
ATOM 846 N N . GLY A 1 113 ? -17.173 9.687 54.771 1.00 44.16 113 GLY A N 1
ATOM 847 C CA . GLY A 1 113 ? -17.843 8.813 53.800 1.00 44.16 113 GLY A CA 1
ATOM 848 C C . GLY A 1 113 ? -19.357 8.621 53.947 1.00 44.16 113 GLY A C 1
ATOM 849 O O . GLY A 1 113 ? -19.962 8.063 53.028 1.00 44.16 113 GLY A O 1
ATOM 850 N N . ARG A 1 114 ? -19.999 9.088 55.027 1.00 43.38 114 ARG A N 1
ATOM 851 C CA . ARG A 1 114 ? -21.467 9.115 55.146 1.00 43.38 114 ARG A CA 1
ATOM 852 C C . ARG A 1 114 ? -21.950 10.450 55.699 1.00 43.38 114 ARG A C 1
ATOM 854 O O . ARG A 1 114 ? -21.237 11.124 56.429 1.00 43.38 114 ARG A O 1
ATOM 861 N N . GLU A 1 115 ? -23.141 10.822 55.256 1.00 48.25 115 GLU A N 1
ATOM 862 C CA . GLU A 1 115 ? -23.880 12.006 55.680 1.00 48.25 115 GLU A CA 1
ATOM 863 C C . GLU A 1 115 ? -24.443 11.737 57.075 1.00 48.25 115 GLU A C 1
ATOM 865 O O . GLU A 1 115 ? -25.099 10.713 57.273 1.00 48.25 115 GLU A O 1
ATOM 870 N N . TYR A 1 116 ? -24.204 12.639 58.024 1.00 55.91 116 TYR A N 1
ATOM 871 C CA . TYR A 1 116 ? -24.756 12.530 59.371 1.00 55.91 116 TYR A CA 1
ATOM 872 C C . TYR A 1 116 ? -25.552 13.795 59.713 1.00 55.91 116 TYR A C 1
ATOM 874 O O . TYR A 1 116 ? -25.063 14.644 60.453 1.00 55.91 116 TYR A O 1
ATOM 882 N N . PRO A 1 117 ? -26.773 13.948 59.158 1.00 53.12 117 PRO A N 1
ATOM 883 C CA . PRO A 1 117 ? -27.662 15.064 59.493 1.00 53.12 117 PRO A CA 1
ATOM 884 C C . PRO A 1 117 ? -27.874 15.207 61.005 1.00 53.12 117 PRO A C 1
ATOM 886 O O . PRO A 1 117 ? -27.890 16.318 61.517 1.00 53.12 117 PRO A O 1
ATOM 889 N N . TRP A 1 118 ? -27.898 14.075 61.714 1.00 53.00 118 TRP A N 1
ATOM 890 C CA . TRP A 1 118 ? -28.093 14.008 63.159 1.00 53.00 118 TRP A CA 1
ATOM 891 C C . TRP A 1 118 ? -26.981 14.668 63.981 1.00 53.00 118 TRP A C 1
ATOM 893 O O . TRP A 1 118 ? -27.223 14.991 65.129 1.00 53.00 118 TRP A O 1
ATOM 903 N N . VAL A 1 119 ? -25.780 14.892 63.433 1.00 50.84 119 VAL A N 1
ATOM 904 C CA . VAL A 1 119 ? -24.688 15.572 64.164 1.00 50.84 119 VAL A CA 1
ATOM 905 C C . VAL A 1 119 ? -25.008 17.053 64.329 1.00 50.84 119 VAL A C 1
ATOM 907 O O . VAL A 1 119 ? -24.767 17.634 65.379 1.00 50.84 119 VAL A O 1
ATOM 910 N N . LYS A 1 120 ? -25.610 17.655 63.300 1.00 53.56 120 LYS A N 1
ATOM 911 C CA . LYS A 1 120 ? -26.103 19.030 63.360 1.00 53.56 120 LYS A CA 1
ATOM 912 C C . LYS A 1 120 ? -27.226 19.161 64.385 1.00 53.56 120 LYS A C 1
ATOM 914 O O . LYS A 1 120 ? -27.263 20.142 65.120 1.00 53.56 120 LYS A O 1
ATOM 919 N N . ASP A 1 121 ? -28.111 18.171 64.420 1.00 58.22 121 ASP A N 1
ATOM 920 C CA . ASP A 1 121 ? -29.214 18.123 65.375 1.00 58.22 121 ASP A CA 1
ATOM 921 C C . ASP A 1 121 ? -28.692 17.878 66.800 1.00 58.22 121 ASP A C 1
ATOM 923 O O . ASP A 1 121 ? -29.108 18.573 67.711 1.00 58.22 121 ASP A O 1
ATOM 927 N N . LEU A 1 122 ? -27.687 17.012 66.985 1.00 54.78 122 LEU A N 1
ATOM 928 C CA . LEU A 1 122 ? -27.049 16.756 68.282 1.00 54.78 122 LEU A CA 1
ATOM 929 C C . LEU A 1 122 ? -26.360 18.005 68.848 1.00 54.78 122 LEU A C 1
ATOM 931 O O . LEU A 1 122 ? -26.520 18.320 70.023 1.00 54.78 122 LEU A O 1
ATOM 935 N N . ILE A 1 123 ? -25.602 18.727 68.018 1.00 51.34 123 ILE A N 1
ATOM 936 C CA . ILE A 1 123 ? -24.913 19.951 68.446 1.00 51.34 123 ILE A CA 1
ATOM 937 C C . ILE A 1 123 ? -25.930 21.055 68.768 1.00 51.34 123 ILE A C 1
ATOM 939 O O . ILE A 1 123 ? -25.768 21.774 69.751 1.00 51.34 123 ILE A O 1
ATOM 943 N N . ARG A 1 124 ? -27.001 21.178 67.975 1.00 60.44 124 ARG A N 1
ATOM 944 C CA . ARG A 1 124 ? -28.094 22.115 68.271 1.00 60.44 124 ARG A CA 1
ATOM 945 C C . ARG A 1 124 ? -28.828 21.753 69.552 1.00 60.44 124 ARG A C 1
ATOM 947 O O . ARG A 1 124 ? -29.042 22.641 70.363 1.00 60.44 124 ARG A O 1
ATOM 954 N N . ASP A 1 125 ? -29.123 20.477 69.769 1.00 60.94 125 ASP A N 1
ATOM 955 C CA . ASP A 1 125 ? -29.742 19.995 71.003 1.00 60.94 125 ASP A CA 1
ATOM 956 C C . ASP A 1 125 ? -28.856 20.303 72.222 1.00 60.94 125 ASP A C 1
ATOM 958 O O . ASP A 1 125 ? -29.368 20.712 73.263 1.00 60.94 125 ASP A O 1
ATOM 962 N N . ALA A 1 126 ? -27.530 20.167 72.099 1.00 54.62 126 ALA A N 1
ATOM 963 C CA . ALA A 1 126 ? -26.585 20.540 73.153 1.00 54.62 126 ALA A CA 1
ATOM 964 C C . ALA A 1 126 ? -26.589 22.057 73.430 1.00 54.62 126 ALA A C 1
ATOM 966 O O . ALA A 1 126 ? -26.659 22.474 74.588 1.00 54.62 126 ALA A O 1
ATOM 967 N N . ILE A 1 127 ? -26.588 22.894 72.384 1.00 55.09 127 ILE A N 1
ATOM 968 C CA . ILE A 1 127 ? -26.715 24.356 72.522 1.00 55.09 127 ILE A CA 1
ATOM 969 C C . ILE A 1 127 ? -28.054 24.736 73.161 1.00 55.09 127 ILE A C 1
ATOM 971 O O . ILE A 1 127 ? -28.091 25.572 74.060 1.00 55.09 127 ILE A O 1
ATOM 975 N N . ASP A 1 128 ? -29.155 24.126 72.731 1.00 67.19 128 ASP A N 1
ATOM 976 C CA . ASP A 1 128 ? -30.492 24.430 73.238 1.00 67.19 128 ASP A CA 1
ATOM 977 C C . ASP A 1 128 ? -30.644 24.009 74.708 1.00 67.19 128 ASP A C 1
ATOM 979 O O . ASP A 1 128 ? -31.279 24.719 75.493 1.00 67.19 128 ASP A O 1
ATOM 983 N N . ARG A 1 129 ? -29.994 22.915 75.129 1.00 61.88 129 ARG A N 1
ATOM 984 C CA . ARG A 1 129 ? -29.882 22.539 76.549 1.00 61.88 129 ARG A CA 1
ATOM 985 C C . ARG A 1 129 ? -29.067 23.551 77.347 1.00 61.88 129 ARG A C 1
ATOM 987 O O . ARG A 1 129 ? -29.520 23.970 78.409 1.00 61.88 129 ARG A O 1
ATOM 994 N N . LEU A 1 130 ? -27.914 23.979 76.830 1.00 57.25 130 LEU A N 1
ATOM 995 C CA . LEU A 1 130 ? -27.087 25.009 77.466 1.00 57.25 130 LEU A CA 1
ATOM 996 C C . LEU A 1 130 ? -27.848 26.327 77.630 1.00 57.25 130 LEU A C 1
ATOM 998 O O . LEU A 1 130 ? -27.807 26.934 78.697 1.00 57.25 130 LEU A O 1
ATOM 1002 N N . ARG A 1 131 ? -28.593 26.742 76.602 1.00 66.06 131 ARG A N 1
ATOM 1003 C CA . ARG A 1 131 ? -29.465 27.923 76.649 1.00 66.06 131 ARG A CA 1
ATOM 1004 C C . ARG A 1 131 ? -30.599 27.759 77.657 1.00 66.06 131 ARG A C 1
ATOM 1006 O O . ARG A 1 131 ? -30.834 28.674 78.437 1.00 66.06 131 ARG A O 1
ATOM 1013 N N . SER A 1 132 ? -31.247 26.595 77.697 1.00 68.25 132 SER A N 1
ATOM 1014 C CA . SER A 1 132 ? -32.301 26.300 78.680 1.00 68.25 132 SER A CA 1
ATOM 1015 C C . SER A 1 132 ? -31.775 26.375 80.116 1.00 68.25 132 SER A C 1
ATOM 1017 O O . SER A 1 132 ? -32.444 26.888 81.012 1.00 68.25 132 SER A O 1
ATOM 1019 N N . GLU A 1 133 ? -30.556 25.888 80.349 1.00 62.09 133 GLU A N 1
ATOM 1020 C CA . GLU A 1 133 ? -29.921 25.968 81.661 1.00 62.09 133 GLU A CA 1
ATOM 1021 C C . GLU A 1 133 ? -29.494 27.406 81.995 1.00 62.09 133 GLU A C 1
ATOM 1023 O O . GLU A 1 133 ? -29.653 27.844 83.133 1.00 62.09 133 GLU A O 1
ATOM 1028 N N . LEU A 1 134 ? -29.046 28.185 81.002 1.00 60.78 134 LEU A N 1
ATOM 1029 C CA . LEU A 1 134 ? -28.787 29.621 81.148 1.00 60.78 134 LEU A CA 1
ATOM 1030 C C . LEU A 1 134 ? -30.058 30.388 81.548 1.00 60.78 134 LEU A C 1
ATOM 1032 O O . LEU A 1 134 ? -30.004 31.277 82.397 1.00 60.78 134 LEU A O 1
ATOM 1036 N N . GLU A 1 135 ? -31.201 30.062 80.943 1.00 68.25 135 GLU A N 1
ATOM 1037 C CA . GLU A 1 135 ? -32.503 30.658 81.261 1.00 68.25 135 GLU A CA 1
ATOM 1038 C C . GLU A 1 135 ? -32.920 30.356 82.702 1.00 68.25 135 GLU A C 1
ATOM 1040 O O . GLU A 1 135 ? -33.234 31.288 83.441 1.00 68.25 135 GLU A O 1
ATOM 1045 N N . ARG A 1 136 ? -32.810 29.099 83.146 1.00 67.12 136 ARG A N 1
ATOM 1046 C CA . ARG A 1 136 ? -33.053 28.729 84.553 1.00 67.12 136 ARG A CA 1
ATOM 1047 C C . ARG A 1 136 ? -32.140 29.476 85.512 1.00 67.12 136 ARG A C 1
ATOM 1049 O O . ARG A 1 136 ? -32.591 29.989 86.527 1.00 67.12 136 ARG A O 1
ATOM 1056 N N . LEU A 1 137 ? -30.860 29.591 85.169 1.00 58.91 137 LEU A N 1
ATOM 1057 C CA . LEU A 1 137 ? -29.887 30.293 85.999 1.00 58.91 137 LEU A CA 1
ATOM 1058 C C . LEU A 1 137 ? -30.216 31.795 86.091 1.00 58.91 137 LEU A C 1
ATOM 1060 O O . LEU A 1 137 ? -30.035 32.406 87.142 1.00 58.91 137 LEU A O 1
ATOM 1064 N N . ASN A 1 138 ? -30.757 32.390 85.021 1.00 59.16 138 ASN A N 1
ATOM 1065 C CA . ASN A 1 138 ? -31.288 33.754 85.046 1.00 59.16 138 ASN A CA 1
ATOM 1066 C C . ASN A 1 138 ? -32.537 33.886 85.933 1.00 59.16 138 ASN A C 1
ATOM 1068 O O . ASN A 1 138 ? -32.655 34.885 86.645 1.00 59.16 138 ASN A O 1
ATOM 1072 N N . GLU A 1 139 ? -33.451 32.912 85.901 1.00 69.38 139 GLU A N 1
ATOM 1073 C CA . GLU A 1 139 ? -34.626 32.871 86.781 1.00 69.38 139 GLU A CA 1
ATOM 1074 C C . GLU A 1 139 ? -34.208 32.769 88.252 1.00 69.38 139 GLU A C 1
ATOM 1076 O O . GLU A 1 139 ? -34.618 33.612 89.048 1.00 69.38 139 GLU A O 1
ATOM 1081 N N . ASP A 1 140 ? -33.305 31.844 88.588 1.00 62.56 140 ASP A N 1
ATOM 1082 C CA . ASP A 1 140 ? -32.768 31.662 89.942 1.00 62.56 140 ASP A CA 1
ATOM 1083 C C . ASP A 1 140 ? -32.085 32.942 90.458 1.00 62.56 140 ASP A C 1
ATOM 1085 O O . ASP A 1 140 ? -32.340 33.387 91.581 1.00 62.56 140 ASP A O 1
ATOM 1089 N N . ILE A 1 141 ? -31.250 33.595 89.631 1.00 57.91 141 ILE A N 1
ATOM 1090 C CA . ILE A 1 141 ? -30.661 34.907 89.965 1.00 57.91 141 ILE A CA 1
ATOM 1091 C C . ILE A 1 141 ? -31.772 35.935 90.225 1.00 57.91 141 ILE A C 1
ATOM 1093 O O . ILE A 1 141 ? -31.687 36.711 91.179 1.00 57.91 141 ILE A O 1
ATOM 1097 N N . GLY A 1 142 ? -32.804 35.961 89.380 1.00 62.00 142 GLY A N 1
ATOM 1098 C CA . GLY A 1 142 ? -33.941 36.868 89.501 1.00 62.00 142 GLY A CA 1
ATOM 1099 C C . GLY A 1 142 ? -34.737 36.659 90.791 1.00 62.00 142 GLY A C 1
ATOM 1100 O O . GLY A 1 142 ? -35.079 37.632 91.467 1.00 62.00 142 GLY A O 1
ATOM 1101 N N . GLU A 1 143 ? -35.007 35.413 91.173 1.00 67.50 143 GLU A N 1
ATOM 1102 C CA . GLU A 1 143 ? -35.678 35.073 92.430 1.00 67.50 143 GLU A CA 1
ATOM 1103 C C . GLU A 1 143 ? -34.836 35.481 93.643 1.00 67.50 143 GLU A C 1
ATOM 1105 O O . GLU A 1 143 ? -35.349 36.122 94.567 1.00 67.50 143 GLU A O 1
ATOM 1110 N N . LEU A 1 144 ? -33.529 35.203 93.609 1.00 58.34 144 LEU A N 1
ATOM 1111 C CA . LEU A 1 144 ? -32.588 35.582 94.666 1.00 58.34 144 LEU A CA 1
ATOM 1112 C C . LEU A 1 144 ? -32.477 37.104 94.827 1.00 58.34 144 LEU A C 1
ATOM 1114 O O . LEU A 1 144 ? -32.466 37.599 95.953 1.00 58.34 144 LEU A O 1
ATOM 1118 N N . LEU A 1 145 ? -32.458 37.858 93.723 1.00 60.31 145 LEU A N 1
ATOM 1119 C CA . LEU A 1 145 ? -32.464 39.326 93.738 1.00 60.31 145 LEU A CA 1
ATOM 1120 C C . LEU A 1 145 ? -33.748 39.909 94.353 1.00 60.31 145 LEU A C 1
ATOM 1122 O O . LEU A 1 145 ? -33.711 40.984 94.954 1.00 60.31 145 LEU A O 1
ATOM 1126 N N . ASN A 1 146 ? -34.882 39.215 94.211 1.00 66.25 146 ASN A N 1
ATOM 1127 C CA . ASN A 1 146 ? -36.189 39.656 94.708 1.00 66.25 146 ASN A CA 1
ATOM 1128 C C . ASN A 1 146 ? -36.500 39.188 96.142 1.00 66.25 146 ASN A C 1
ATOM 1130 O O . ASN A 1 146 ? -37.416 39.719 96.786 1.00 66.25 146 ASN A O 1
ATOM 1134 N N . ALA A 1 147 ? -35.753 38.218 96.673 1.00 67.25 147 ALA A N 1
ATOM 1135 C CA . ALA A 1 147 ? -35.918 37.727 98.033 1.00 67.25 147 ALA A CA 1
ATOM 1136 C C . ALA A 1 147 ? -35.540 38.814 99.058 1.00 67.25 147 ALA A C 1
ATOM 1138 O O . ALA A 1 147 ? -34.420 39.316 99.082 1.00 67.25 147 ALA A O 1
ATOM 1139 N N . LYS A 1 148 ? -36.469 39.186 99.954 1.00 57.06 148 LYS A N 1
ATOM 1140 C CA . LYS A 1 148 ? -36.171 40.098 101.075 1.00 57.06 148 LYS A CA 1
ATOM 1141 C C . LYS A 1 148 ? -35.469 39.324 102.199 1.00 57.06 148 LYS A C 1
ATOM 1143 O O . LYS A 1 148 ? -36.134 38.499 102.831 1.00 57.06 148 LYS A O 1
ATOM 1148 N N . PRO A 1 149 ? -34.192 39.604 102.521 1.00 59.34 149 PRO A N 1
ATOM 1149 C CA . PRO A 1 149 ? -33.513 38.928 103.622 1.00 59.34 149 PRO A CA 1
ATOM 1150 C C . PRO A 1 149 ? -34.191 39.297 104.946 1.00 59.34 149 PRO A C 1
ATOM 1152 O O . PRO A 1 149 ? -34.435 40.479 105.211 1.00 59.34 149 PRO A O 1
ATOM 1155 N N . ARG A 1 150 ? -34.528 38.298 105.772 1.00 54.53 150 ARG A N 1
ATOM 1156 C CA . ARG A 1 150 ? -35.131 38.527 107.099 1.00 54.53 150 ARG A CA 1
ATOM 1157 C C . ARG A 1 150 ? -34.111 38.964 108.163 1.00 54.53 150 ARG A C 1
ATOM 1159 O O . ARG A 1 150 ? -34.533 39.620 109.106 1.00 54.53 150 ARG A O 1
ATOM 1166 N N . ASP A 1 151 ? -32.815 38.712 107.956 1.00 56.78 151 ASP A N 1
ATOM 1167 C CA . ASP A 1 151 ? -31.693 39.255 108.743 1.00 56.78 151 ASP A CA 1
ATOM 1168 C C . ASP A 1 151 ? -30.685 39.958 107.824 1.00 56.78 151 ASP A C 1
ATOM 1170 O O . ASP A 1 151 ? -30.433 39.504 106.706 1.00 56.78 151 ASP A O 1
ATOM 1174 N N . ARG A 1 152 ? -30.197 41.136 108.240 1.00 57.22 152 ARG A N 1
ATOM 1175 C CA . ARG A 1 152 ? -29.944 42.226 107.277 1.00 57.22 152 ARG A CA 1
ATOM 1176 C C . ARG A 1 152 ? -28.535 42.396 106.710 1.00 57.22 152 ARG A C 1
ATOM 1178 O O . ARG A 1 152 ? -28.452 43.018 105.656 1.00 57.22 152 ARG A O 1
ATOM 1185 N N . ASP A 1 153 ? -27.483 41.819 107.289 1.00 60.12 153 ASP A N 1
ATOM 1186 C CA . ASP A 1 153 ? -26.114 42.108 106.814 1.00 60.12 153 ASP A CA 1
ATOM 1187 C C . ASP A 1 153 ? -25.356 40.868 106.312 1.00 60.12 153 ASP A C 1
ATOM 1189 O O . ASP A 1 153 ? -24.831 40.879 105.199 1.00 60.12 153 ASP A O 1
ATOM 1193 N N . GLU A 1 154 ? -25.366 39.759 107.056 1.00 53.72 154 GLU A N 1
ATOM 1194 C CA . GLU A 1 154 ? -24.610 38.554 106.679 1.00 53.72 154 GLU A CA 1
ATOM 1195 C C . GLU A 1 154 ? -25.272 37.792 105.519 1.00 53.72 154 GLU A C 1
ATOM 1197 O O . GLU A 1 154 ? -24.614 37.466 104.534 1.00 53.72 154 GLU A O 1
ATOM 1202 N N . ALA A 1 155 ? -26.601 37.630 105.551 1.00 54.66 155 ALA A N 1
ATOM 1203 C CA . ALA A 1 155 ? -27.359 37.032 104.448 1.00 54.66 155 ALA A CA 1
ATOM 1204 C C . ALA A 1 155 ? -27.301 37.880 103.166 1.00 54.66 155 ALA A C 1
ATOM 1206 O O . ALA A 1 155 ? -27.343 37.337 102.064 1.00 54.66 155 ALA A O 1
ATOM 1207 N N . LYS A 1 156 ? -27.171 39.207 103.299 1.00 65.75 156 LYS A N 1
ATOM 1208 C CA . LYS A 1 156 ? -27.052 40.124 102.161 1.00 65.75 156 LYS A CA 1
ATOM 1209 C C . LYS A 1 156 ? -25.696 39.982 101.471 1.00 65.75 156 LYS A C 1
ATOM 1211 O O . LYS A 1 156 ? -25.663 39.811 100.257 1.00 65.75 156 LYS A O 1
ATOM 1216 N N . LEU A 1 157 ? -24.602 39.983 102.237 1.00 68.88 157 LEU A N 1
ATOM 1217 C CA . LEU A 1 157 ? -23.254 39.745 101.706 1.00 68.88 157 LEU A CA 1
ATOM 1218 C C . LEU A 1 157 ? -23.164 38.382 101.005 1.00 68.88 157 LEU A C 1
ATOM 1220 O O . LEU A 1 157 ? -22.498 38.223 99.984 1.00 68.88 157 LEU A O 1
ATOM 1224 N N . TYR A 1 158 ? -23.861 37.398 101.561 1.00 60.19 158 TYR A N 1
ATOM 1225 C CA . TYR A 1 158 ? -23.894 36.044 101.044 1.00 60.19 158 TYR A CA 1
ATOM 1226 C C . TYR A 1 158 ? -24.684 35.932 99.729 1.00 60.19 158 TYR A C 1
ATOM 1228 O O . TYR A 1 158 ? -24.207 35.333 98.765 1.00 60.19 158 TYR A O 1
ATOM 1236 N N . LEU A 1 159 ? -25.847 36.586 99.655 1.00 59.03 159 LEU A N 1
ATOM 1237 C CA . LEU A 1 159 ? -26.621 36.744 98.421 1.00 59.03 159 LEU A CA 1
ATOM 1238 C C . LEU A 1 159 ? -25.822 37.483 97.341 1.00 59.03 159 LEU A C 1
ATOM 1240 O O . LEU A 1 159 ? -25.812 37.043 96.197 1.00 59.03 159 LEU A O 1
ATOM 1244 N N . GLU A 1 160 ? -25.105 38.553 97.689 1.00 70.25 160 GLU A N 1
ATOM 1245 C CA . GLU A 1 160 ? -24.268 39.305 96.741 1.00 70.25 160 GLU A CA 1
ATOM 1246 C C . GLU A 1 160 ? -23.133 38.443 96.160 1.00 70.25 160 GLU A C 1
ATOM 1248 O O . GLU A 1 160 ? -22.904 38.470 94.949 1.00 70.25 160 GLU A O 1
ATOM 1253 N N . LYS A 1 161 ? -22.465 37.621 96.985 1.00 68.12 161 LYS A N 1
ATOM 1254 C CA . LYS A 1 161 ? -21.442 36.668 96.516 1.00 68.12 161 LYS A CA 1
ATOM 1255 C C . LYS A 1 161 ? -22.028 35.581 95.617 1.00 68.12 161 LYS A C 1
ATOM 1257 O O . LYS A 1 161 ? -21.442 35.277 94.581 1.00 68.12 161 LYS A O 1
ATOM 1262 N N . LEU A 1 162 ? -23.187 35.031 95.982 1.00 60.94 162 LEU A N 1
ATOM 1263 C CA . LEU A 1 162 ? -23.872 34.018 95.181 1.00 60.94 162 LEU A CA 1
ATOM 1264 C C . LEU A 1 162 ? -24.324 34.587 93.827 1.00 60.94 162 LEU A C 1
ATOM 1266 O O . LEU A 1 162 ? -24.114 33.954 92.799 1.00 60.94 162 LEU A O 1
ATOM 1270 N N . ILE A 1 163 ? -24.866 35.808 93.802 1.00 65.81 163 ILE A N 1
ATOM 1271 C CA . ILE A 1 163 ? -25.243 36.501 92.563 1.00 65.81 163 ILE A CA 1
ATOM 1272 C C . ILE A 1 163 ? -24.012 36.746 91.685 1.00 65.81 163 ILE A C 1
ATOM 1274 O O . ILE A 1 163 ? -24.061 36.469 90.489 1.00 65.81 163 ILE A O 1
ATOM 1278 N N . ALA A 1 164 ? -22.897 37.214 92.255 1.00 69.69 164 ALA A N 1
ATOM 1279 C CA . ALA A 1 164 ? -21.662 37.431 91.503 1.00 69.69 164 ALA A CA 1
ATOM 1280 C C . ALA A 1 164 ? -21.104 36.123 90.913 1.00 69.69 164 ALA A C 1
ATOM 1282 O O . ALA A 1 164 ? -20.664 36.100 89.763 1.00 69.69 164 ALA A O 1
ATOM 1283 N N . TYR A 1 165 ? -21.163 35.028 91.675 1.00 64.56 165 TYR A N 1
ATOM 1284 C CA . TYR A 1 165 ? -20.791 33.694 91.207 1.00 64.56 165 TYR A CA 1
ATOM 1285 C C . TYR A 1 165 ? -21.678 33.233 90.039 1.00 64.56 165 TYR A C 1
ATOM 1287 O O . TYR A 1 165 ? -21.170 32.863 88.979 1.00 64.56 165 TYR A O 1
ATOM 1295 N N . LEU A 1 166 ? -23.003 33.334 90.186 1.00 58.53 166 LEU A N 1
ATOM 1296 C CA . LEU A 1 166 ? -23.955 32.951 89.142 1.00 58.53 166 LEU A CA 1
ATOM 1297 C C . LEU A 1 166 ? -23.807 33.822 87.879 1.00 58.53 166 LEU A C 1
ATOM 1299 O O . LEU A 1 166 ? -23.894 33.309 86.767 1.00 58.53 166 LEU A O 1
ATOM 1303 N N . GLN A 1 167 ? -23.495 35.114 88.023 1.00 67.50 167 GLN A N 1
ATOM 1304 C CA . GLN A 1 167 ? -23.212 36.011 86.896 1.00 67.50 167 GLN A CA 1
ATOM 1305 C C . GLN A 1 167 ? -21.920 35.651 86.149 1.00 67.50 167 GLN A C 1
ATOM 1307 O O . GLN A 1 167 ? -21.900 35.702 84.919 1.00 67.50 167 GLN A O 1
ATOM 1312 N N . ARG A 1 168 ? -20.852 35.254 86.853 1.00 67.69 168 ARG A N 1
ATOM 1313 C CA . ARG A 1 168 ? -19.624 34.757 86.204 1.00 67.69 168 ARG A CA 1
ATOM 1314 C C . ARG A 1 168 ? -19.883 33.458 85.451 1.00 67.69 168 ARG A C 1
ATOM 1316 O O . ARG A 1 168 ? -19.466 33.327 84.304 1.00 67.69 168 ARG A O 1
ATOM 1323 N N . ARG A 1 169 ? -20.629 32.537 86.065 1.00 60.69 169 ARG A N 1
ATOM 1324 C CA . ARG A 1 169 ? -21.017 31.270 85.437 1.00 60.69 169 ARG A CA 1
ATOM 1325 C C . ARG A 1 169 ? -21.871 31.491 84.188 1.00 60.69 169 ARG A C 1
ATOM 1327 O O . ARG A 1 169 ? -21.627 30.853 83.170 1.00 60.69 169 ARG A O 1
ATOM 1334 N N . LYS A 1 170 ? -22.812 32.438 84.239 1.00 66.12 170 LYS A N 1
ATOM 1335 C CA . LYS A 1 170 ? -23.572 32.894 83.070 1.00 66.12 170 LYS A CA 1
ATOM 1336 C C . LYS A 1 170 ? -22.645 33.364 81.943 1.00 66.12 170 LYS A C 1
ATOM 1338 O O . LYS A 1 170 ? -22.772 32.869 80.830 1.00 66.12 170 LYS A O 1
ATOM 1343 N N . GLY A 1 171 ? -21.690 34.251 82.235 1.00 68.19 171 GLY A N 1
ATOM 1344 C CA . GLY A 1 171 ? -20.751 34.760 81.227 1.00 68.19 171 GLY A CA 1
ATOM 1345 C C . GLY A 1 171 ? -19.864 33.672 80.608 1.00 68.19 171 GLY A C 1
ATOM 1346 O O . GLY A 1 171 ? -19.604 33.702 79.408 1.00 68.19 171 GLY A O 1
ATOM 1347 N N . ALA A 1 172 ? -19.448 32.676 81.396 1.00 61.16 172 ALA A N 1
ATOM 1348 C CA . ALA A 1 172 ? -18.700 31.525 80.888 1.00 61.16 172 ALA A CA 1
ATOM 1349 C C . ALA A 1 172 ? -19.542 30.668 79.927 1.00 61.16 172 ALA A C 1
ATOM 1351 O O . ALA A 1 172 ? -19.064 30.307 78.853 1.00 61.16 172 ALA A O 1
ATOM 1352 N N . ILE A 1 173 ? -20.809 30.395 80.267 1.00 55.22 173 ILE A N 1
ATOM 1353 C CA . ILE A 1 173 ? -21.724 29.643 79.392 1.00 55.22 173 ILE A CA 1
ATOM 1354 C C . ILE A 1 173 ? -22.023 30.432 78.108 1.00 55.22 173 ILE A C 1
ATOM 1356 O O . ILE A 1 173 ? -21.997 29.852 77.026 1.00 55.22 173 ILE A O 1
ATOM 1360 N N . GLU A 1 174 ? -22.248 31.747 78.195 1.00 64.56 174 GLU A N 1
ATOM 1361 C CA . GLU A 1 174 ? -22.463 32.611 77.021 1.00 64.56 174 GLU A CA 1
ATOM 1362 C C . GLU A 1 174 ? -21.255 32.593 76.072 1.00 64.56 174 GLU A C 1
ATOM 1364 O O . GLU A 1 174 ? -21.424 32.395 74.870 1.00 64.56 174 GLU A O 1
ATOM 1369 N N . LYS A 1 175 ? -20.032 32.694 76.609 1.00 65.50 175 LYS A N 1
ATOM 1370 C CA . LYS A 1 175 ? -18.792 32.604 75.822 1.00 65.50 175 LYS A CA 1
ATOM 1371 C C . LYS A 1 175 ? -18.602 31.220 75.190 1.00 65.50 175 LYS A C 1
ATOM 1373 O O . LYS A 1 175 ? -18.149 31.124 74.053 1.00 65.50 175 LYS A O 1
ATOM 1378 N N . CYS A 1 176 ? -18.971 30.147 75.895 1.00 52.75 176 CYS A N 1
ATOM 1379 C CA . CYS A 1 176 ? -18.958 28.796 75.327 1.00 52.75 176 CYS A CA 1
ATOM 1380 C C . CYS A 1 176 ? -19.926 28.679 74.147 1.00 52.75 176 CYS A C 1
ATOM 1382 O O . CYS A 1 176 ? -19.556 28.132 73.112 1.00 52.75 176 CYS A O 1
ATOM 1384 N N . ILE A 1 177 ? -21.144 29.213 74.282 1.00 59.59 177 ILE A N 1
ATOM 1385 C CA . ILE A 1 177 ? -22.134 29.218 73.200 1.00 59.59 177 ILE A CA 1
ATOM 1386 C C . ILE A 1 177 ? -21.596 29.998 71.993 1.00 59.59 177 ILE A C 1
ATOM 1388 O O . ILE A 1 177 ? -21.664 29.484 70.882 1.00 59.59 177 ILE A O 1
ATOM 1392 N N . GLU A 1 178 ? -21.003 31.176 72.201 1.00 68.12 178 GLU A N 1
ATOM 1393 C CA . GLU A 1 178 ? -20.431 32.000 71.125 1.00 68.12 178 GLU A CA 1
ATOM 1394 C C . GLU A 1 178 ? -19.316 31.266 70.356 1.00 68.12 178 GLU A C 1
ATOM 1396 O O . GLU A 1 178 ? -19.356 31.196 69.128 1.00 68.12 178 GLU A O 1
ATOM 1401 N N . ILE A 1 179 ? -18.371 30.637 71.067 1.00 62.66 179 ILE A N 1
ATOM 1402 C CA . ILE A 1 179 ? -17.284 29.852 70.455 1.00 62.66 179 ILE A CA 1
ATOM 1403 C C . ILE A 1 179 ? -17.841 28.652 69.680 1.00 62.66 179 ILE A C 1
ATOM 1405 O O . ILE A 1 179 ? -17.389 28.357 68.572 1.00 62.66 179 ILE A O 1
ATOM 1409 N N . ILE A 1 180 ? -18.821 27.943 70.248 1.00 54.62 180 ILE A N 1
ATOM 1410 C CA . ILE A 1 180 ? -19.441 26.792 69.587 1.00 54.62 180 ILE A CA 1
ATOM 1411 C C . ILE A 1 180 ? -20.178 27.251 68.318 1.00 54.62 180 ILE A C 1
ATOM 1413 O O . ILE A 1 180 ? -20.061 26.601 67.281 1.00 54.62 180 ILE A O 1
ATOM 1417 N N . GLU A 1 181 ? -20.895 28.374 68.357 1.00 63.00 181 GLU A N 1
ATOM 1418 C CA . GLU A 1 181 ? -21.624 28.919 67.206 1.00 63.00 181 GLU A CA 1
ATOM 1419 C C . GLU A 1 181 ? -20.702 29.398 66.079 1.00 63.00 181 GLU A C 1
ATOM 1421 O O . GLU A 1 181 ? -20.949 29.064 64.917 1.00 63.00 181 GLU A O 1
ATOM 1426 N N . GLU A 1 182 ? -19.619 30.114 66.400 1.00 65.12 182 GLU A N 1
ATOM 1427 C CA . GLU A 1 182 ? -18.603 30.531 65.422 1.00 65.12 182 GLU A CA 1
ATOM 1428 C C . GLU A 1 182 ? -18.020 29.309 64.696 1.00 65.12 182 GLU A C 1
ATOM 1430 O O . GLU A 1 182 ? -17.963 29.250 63.465 1.00 65.12 182 GLU A O 1
ATOM 1435 N N . ARG A 1 183 ? -17.684 28.267 65.459 1.00 56.78 183 ARG A N 1
ATOM 1436 C CA . ARG A 1 183 ? -17.079 27.042 64.928 1.00 56.78 183 ARG A CA 1
ATOM 1437 C C . ARG A 1 183 ? -18.064 26.154 64.178 1.00 56.78 183 ARG A C 1
ATOM 1439 O O . ARG A 1 183 ? -17.661 25.454 63.251 1.00 56.78 183 ARG A O 1
ATOM 1446 N N . ILE A 1 184 ? -19.356 26.208 64.502 1.00 54.72 184 ILE A N 1
ATOM 1447 C CA . ILE A 1 184 ? -20.403 25.608 63.662 1.00 54.72 184 ILE A CA 1
ATOM 1448 C C . ILE A 1 184 ? -20.434 26.281 62.292 1.00 54.72 184 ILE A C 1
ATOM 1450 O O . ILE A 1 184 ? -20.593 25.570 61.303 1.00 54.72 184 ILE A O 1
ATOM 1454 N N . GLY A 1 185 ? -20.238 27.600 62.214 1.00 60.41 185 GLY A N 1
ATOM 1455 C CA . GLY A 1 185 ? -20.103 28.322 60.947 1.00 60.41 185 GLY A CA 1
ATOM 1456 C C . GLY A 1 185 ? -18.971 27.764 60.080 1.00 60.41 185 GLY A C 1
ATOM 1457 O O . GLY A 1 185 ? -19.210 27.381 58.933 1.00 60.41 185 GLY A O 1
ATOM 1458 N N . ASP A 1 186 ? -17.779 27.602 60.662 1.00 58.94 186 ASP A N 1
ATOM 1459 C CA . ASP A 1 186 ? -16.614 27.008 59.986 1.00 58.94 186 ASP A CA 1
ATOM 1460 C C . ASP A 1 186 ? -16.887 25.565 59.525 1.00 58.94 186 ASP A C 1
ATOM 1462 O O . ASP A 1 186 ? -16.522 25.157 58.419 1.00 58.94 186 ASP A O 1
ATOM 1466 N N . VAL A 1 187 ? -17.550 24.768 60.369 1.00 50.09 187 VAL A N 1
ATOM 1467 C CA . VAL A 1 187 ? -17.921 23.383 60.049 1.00 50.09 187 VAL A CA 1
ATOM 1468 C C . VAL A 1 187 ? -18.997 23.335 58.965 1.00 50.09 187 VAL A C 1
ATOM 1470 O O . VAL A 1 187 ? -18.954 22.443 58.121 1.00 50.09 187 VAL A O 1
ATOM 1473 N N . GLU A 1 188 ? -19.948 24.269 58.935 1.00 55.97 188 GLU A N 1
ATOM 1474 C CA . GLU A 1 188 ? -20.961 24.374 57.882 1.00 55.97 188 GLU A CA 1
ATOM 1475 C C . GLU A 1 188 ? -20.346 24.786 56.539 1.00 55.97 188 GLU A C 1
ATOM 1477 O O . GLU A 1 188 ? -20.673 24.174 55.517 1.00 55.97 188 GLU A O 1
ATOM 1482 N N . GLU A 1 189 ? -19.420 25.747 56.534 1.00 60.56 189 GLU A N 1
ATOM 1483 C CA . GLU A 1 189 ? -18.663 26.145 55.345 1.00 60.56 189 GLU A CA 1
ATOM 1484 C C . GLU A 1 189 ? -17.806 24.983 54.829 1.00 60.56 189 GLU A C 1
ATOM 1486 O O . GLU A 1 189 ? -17.917 24.601 53.659 1.00 60.56 189 GLU A O 1
ATOM 1491 N N . ALA A 1 190 ? -17.055 24.321 55.715 1.00 51.34 190 ALA A N 1
ATOM 1492 C CA . ALA A 1 190 ? -16.279 23.135 55.378 1.00 51.34 190 ALA A CA 1
ATOM 1493 C C . ALA A 1 190 ? -17.171 21.970 54.920 1.00 51.34 190 ALA A C 1
ATOM 1495 O O . ALA A 1 190 ? -16.809 21.245 53.997 1.00 51.34 190 ALA A O 1
ATOM 1496 N N . LEU A 1 191 ? -18.361 21.777 55.498 1.00 50.03 191 LEU A N 1
ATOM 1497 C CA . LEU A 1 191 ? -19.324 20.769 55.045 1.00 50.03 191 LEU A CA 1
ATOM 1498 C C . LEU A 1 191 ? -19.896 21.103 53.667 1.00 50.03 191 LEU A C 1
ATOM 1500 O O . LEU A 1 191 ? -20.170 20.180 52.898 1.00 50.03 191 LEU A O 1
ATOM 1504 N N . GLU A 1 192 ? -20.069 22.378 53.326 1.00 58.09 192 GLU A N 1
ATOM 1505 C CA . GLU A 1 192 ? -20.538 22.802 52.008 1.00 58.09 192 GLU A CA 1
ATOM 1506 C C . GLU A 1 192 ? -19.429 22.707 50.947 1.00 58.09 192 GLU A C 1
ATOM 1508 O O . GLU A 1 192 ? -19.683 22.246 49.830 1.00 58.09 192 GLU A O 1
ATOM 1513 N N . GLU A 1 193 ? -18.179 22.992 51.315 1.00 53.09 193 GLU A N 1
ATOM 1514 C CA . GLU A 1 193 ? -16.980 22.666 50.534 1.00 53.09 193 GLU A CA 1
ATOM 1515 C C . GLU A 1 193 ? -16.818 21.150 50.355 1.00 53.09 193 GLU A C 1
ATOM 1517 O O . GLU A 1 193 ? -16.597 20.673 49.243 1.00 53.09 193 GLU A O 1
ATOM 1522 N N . ILE A 1 194 ? -17.041 20.354 51.406 1.00 47.91 194 ILE A N 1
ATOM 1523 C CA . ILE A 1 194 ? -17.032 18.887 51.363 1.00 47.91 194 ILE A CA 1
ATOM 1524 C C . ILE A 1 194 ? -18.203 18.362 50.531 1.00 47.91 194 ILE A C 1
ATOM 1526 O O . ILE A 1 194 ? -18.028 17.370 49.830 1.00 47.91 194 ILE A O 1
ATOM 1530 N N . LYS A 1 195 ? -19.382 18.997 50.529 1.00 52.69 195 LYS A N 1
ATOM 1531 C CA . LYS A 1 195 ? -20.508 18.645 49.642 1.00 52.69 195 LYS A CA 1
ATOM 1532 C C . LYS A 1 195 ? -20.213 19.005 48.187 1.00 52.69 195 LYS A C 1
ATOM 1534 O O . LYS A 1 195 ? -20.503 18.185 47.312 1.00 52.69 195 LYS A O 1
ATOM 1539 N N . LYS A 1 196 ? -19.583 20.154 47.909 1.00 52.91 196 LYS A N 1
ATOM 1540 C CA . LYS A 1 196 ? -19.035 20.486 46.579 1.00 52.91 196 LYS A CA 1
ATOM 1541 C C . LYS A 1 196 ? -17.993 19.442 46.160 1.00 52.91 196 LYS A C 1
ATOM 1543 O O . LYS A 1 196 ? -18.126 18.846 45.094 1.00 52.91 196 LYS A O 1
ATOM 1548 N N . ALA A 1 197 ? -17.056 19.098 47.041 1.00 47.00 197 ALA A N 1
ATOM 1549 C CA . ALA A 1 197 ? -16.064 18.044 46.845 1.00 47.00 197 ALA A CA 1
ATOM 1550 C C . ALA A 1 197 ? -16.678 16.634 46.798 1.00 47.00 197 ALA A C 1
ATOM 1552 O O . ALA A 1 197 ? -16.078 15.727 46.236 1.00 47.00 197 ALA A O 1
ATOM 1553 N N . ARG A 1 198 ? -17.885 16.411 47.332 1.00 48.78 198 ARG A N 1
ATOM 1554 C CA . ARG A 1 198 ? -18.620 15.136 47.290 1.00 48.78 198 ARG A CA 1
ATOM 1555 C C . ARG A 1 198 ? -19.419 14.969 46.006 1.00 48.78 198 ARG A C 1
ATOM 1557 O O . ARG A 1 198 ? -19.405 13.861 45.481 1.00 48.78 198 ARG A O 1
ATOM 1564 N N . ARG A 1 199 ? -19.960 16.045 45.416 1.00 49.50 199 ARG A N 1
ATOM 1565 C CA . ARG A 1 199 ? -20.378 16.034 43.997 1.00 49.50 199 ARG A CA 1
ATOM 1566 C C . ARG A 1 199 ? -19.210 15.605 43.091 1.00 49.50 199 ARG A C 1
ATOM 1568 O O . ARG A 1 199 ? -19.433 14.963 42.073 1.00 49.50 199 ARG A O 1
ATOM 1575 N N . LEU A 1 200 ? -17.968 15.862 43.519 1.00 43.78 200 LEU A N 1
ATOM 1576 C CA . LEU A 1 200 ? -16.720 15.437 42.869 1.00 43.78 200 LEU A CA 1
ATOM 1577 C C . LEU A 1 200 ? -16.161 14.087 43.395 1.00 43.78 200 LEU A C 1
ATOM 1579 O O . LEU A 1 200 ? -15.452 13.375 42.695 1.00 43.78 200 LEU A O 1
ATOM 1583 N N . ARG A 1 201 ? -16.522 13.624 44.594 1.00 41.09 201 ARG A N 1
ATOM 1584 C CA . ARG A 1 201 ? -16.182 12.277 45.102 1.00 41.09 201 ARG A CA 1
ATOM 1585 C C . ARG A 1 201 ? -17.104 11.216 44.507 1.00 41.09 201 ARG A C 1
ATOM 1587 O O . ARG A 1 201 ? -16.677 10.083 44.287 1.00 41.09 201 ARG A O 1
ATOM 1594 N N . ASP A 1 202 ? -18.324 11.604 44.149 1.00 44.94 202 ASP A N 1
ATOM 1595 C CA . ASP A 1 202 ? -19.137 10.880 43.183 1.00 44.94 202 ASP A CA 1
ATOM 1596 C C . ASP A 1 202 ? -18.466 10.859 41.814 1.00 44.94 202 ASP A C 1
ATOM 1598 O O . ASP A 1 202 ? -18.633 9.845 41.155 1.00 44.94 202 ASP A O 1
ATOM 1602 N N . ILE A 1 203 ? -17.619 11.841 41.448 1.00 39.03 203 ILE A N 1
ATOM 1603 C CA . ILE A 1 203 ? -16.703 11.763 40.292 1.00 39.03 203 ILE A CA 1
ATOM 1604 C C . ILE A 1 203 ? -15.599 10.726 40.512 1.00 39.03 203 ILE A C 1
ATOM 1606 O O . ILE A 1 203 ? -15.342 9.990 39.582 1.00 39.03 203 ILE A O 1
ATOM 1610 N N . ALA A 1 204 ? -15.026 10.547 41.709 1.00 39.97 204 ALA A N 1
ATOM 1611 C CA . ALA A 1 204 ? -14.033 9.491 42.004 1.00 39.97 204 ALA A CA 1
ATOM 1612 C C . ALA A 1 204 ? -14.643 8.074 42.131 1.00 39.97 204 ALA A C 1
ATOM 1614 O O . ALA A 1 204 ? -14.031 7.063 41.771 1.00 39.97 204 ALA A O 1
ATOM 1615 N N . LYS A 1 205 ? -15.888 7.962 42.611 1.00 42.78 205 LYS A N 1
ATOM 1616 C CA . LYS A 1 205 ? -16.701 6.737 42.518 1.00 42.78 205 LYS A CA 1
ATOM 1617 C C . LYS A 1 205 ? -17.150 6.508 41.083 1.00 42.78 205 LYS A C 1
ATOM 1619 O O . LYS A 1 205 ? -17.121 5.365 40.645 1.00 42.78 205 LYS A O 1
ATOM 1624 N N . LEU A 1 206 ? -17.477 7.568 40.346 1.00 36.50 206 LEU A N 1
ATOM 1625 C CA . LEU A 1 206 ? -17.604 7.581 38.897 1.00 36.50 206 LEU A CA 1
ATOM 1626 C C . LEU A 1 206 ? -16.272 7.284 38.250 1.00 36.50 206 LEU A C 1
ATOM 1628 O O . LEU A 1 206 ? -16.363 6.724 37.204 1.00 36.50 206 LEU A O 1
ATOM 1632 N N . GLU A 1 207 ? -15.097 7.525 38.828 1.00 35.97 207 GLU A N 1
ATOM 1633 C CA . GLU A 1 207 ? -13.766 7.292 38.252 1.00 35.97 207 GLU A CA 1
ATOM 1634 C C . GLU A 1 207 ? -13.303 5.868 38.542 1.00 35.97 207 GLU A C 1
ATOM 1636 O O . GLU A 1 207 ? -12.638 5.257 37.729 1.00 35.97 207 GLU A O 1
ATOM 1641 N N . ARG A 1 208 ? -13.720 5.253 39.652 1.00 43.31 208 ARG A N 1
ATOM 1642 C CA . ARG A 1 208 ? -13.632 3.797 39.851 1.00 43.31 208 ARG A CA 1
ATOM 1643 C C . ARG A 1 208 ? -14.691 3.071 39.032 1.00 43.31 208 ARG A C 1
ATOM 1645 O O . ARG A 1 208 ? -14.400 2.034 38.441 1.00 43.31 208 ARG A O 1
ATOM 1652 N N . LYS A 1 209 ? -15.894 3.642 38.929 1.00 38.53 209 LYS A N 1
ATOM 1653 C CA . LYS A 1 209 ? -16.969 3.178 38.053 1.00 38.53 209 LYS A CA 1
ATOM 1654 C C . LYS A 1 209 ? -16.659 3.457 36.592 1.00 38.53 209 LYS A C 1
ATOM 1656 O O . LYS A 1 209 ? -17.122 2.617 35.859 1.00 38.53 209 LYS A O 1
ATOM 1661 N N . TYR A 1 210 ? -15.859 4.474 36.217 1.00 36.16 210 TYR A N 1
ATOM 1662 C CA . TYR A 1 210 ? -15.344 4.953 34.902 1.00 36.16 210 TYR A CA 1
ATOM 1663 C C . TYR A 1 210 ? -13.933 4.471 34.657 1.00 36.16 210 TYR A C 1
ATOM 1665 O O . TYR A 1 210 ? -13.518 4.556 33.535 1.00 36.16 210 TYR A O 1
ATOM 1673 N N . ARG A 1 211 ? -13.196 3.891 35.597 1.00 39.38 211 ARG A N 1
ATOM 1674 C CA . ARG A 1 211 ? -12.086 2.965 35.329 1.00 39.38 211 ARG A CA 1
ATOM 1675 C C . ARG A 1 211 ? -12.655 1.579 35.161 1.00 39.38 211 ARG A C 1
ATOM 1677 O O . ARG A 1 211 ? -12.169 0.825 34.343 1.00 39.38 211 ARG A O 1
ATOM 1684 N N . GLY A 1 212 ? -13.721 1.248 35.882 1.00 41.69 212 GLY A N 1
ATOM 1685 C CA . GLY A 1 212 ? -14.598 0.123 35.596 1.00 41.69 212 GLY A CA 1
ATOM 1686 C C . GLY A 1 212 ? -15.338 0.311 34.274 1.00 41.69 212 GLY A C 1
ATOM 1687 O O . GLY A 1 212 ? -15.412 -0.646 33.520 1.00 41.69 212 GLY A O 1
ATOM 1688 N N . LEU A 1 213 ? -15.800 1.531 33.967 1.00 36.06 213 LEU A N 1
ATOM 1689 C CA . LEU A 1 213 ? -16.496 1.952 32.752 1.00 36.06 213 LEU A CA 1
ATOM 1690 C C . LEU A 1 213 ? -15.492 2.331 31.689 1.00 36.06 213 LEU A C 1
ATOM 1692 O O . LEU A 1 213 ? -15.898 2.239 30.579 1.00 36.06 213 LEU A O 1
ATOM 1696 N N . LEU A 1 214 ? -14.235 2.698 31.936 1.00 37.12 214 LEU A N 1
ATOM 1697 C CA . LEU A 1 214 ? -13.180 2.829 30.919 1.00 37.12 214 LEU A CA 1
ATOM 1698 C C . LEU A 1 214 ? -12.612 1.455 30.695 1.00 37.12 214 LEU A C 1
ATOM 1700 O O . LEU A 1 214 ? -12.244 1.168 29.596 1.00 37.12 214 LEU A O 1
ATOM 1704 N N . ARG A 1 215 ? -12.516 0.554 31.669 1.00 41.47 215 ARG A N 1
ATOM 1705 C CA . ARG A 1 215 ? -12.164 -0.838 31.370 1.00 41.47 215 ARG A CA 1
ATOM 1706 C C . ARG A 1 215 ? -13.330 -1.568 30.750 1.00 41.47 215 ARG A C 1
ATOM 1708 O O . ARG A 1 215 ? -13.071 -2.552 30.087 1.00 41.47 215 ARG A O 1
ATOM 1715 N N . LYS A 1 216 ? -14.582 -1.176 31.003 1.00 41.16 216 LYS A N 1
ATOM 1716 C CA . LYS A 1 216 ? -15.766 -1.682 30.302 1.00 41.16 216 LYS A CA 1
ATOM 1717 C C . LYS A 1 216 ? -16.009 -0.923 29.016 1.00 41.16 216 LYS A C 1
ATOM 1719 O O . LYS A 1 216 ? -16.450 -1.589 28.131 1.00 41.16 216 LYS A O 1
ATOM 1724 N N . VAL A 1 217 ? -15.688 0.359 28.875 1.00 37.12 217 VAL A N 1
ATOM 1725 C CA . VAL A 1 217 ? -15.780 1.163 27.644 1.00 37.12 217 VAL A CA 1
ATOM 1726 C C . VAL A 1 217 ? -14.551 0.877 26.833 1.00 37.12 217 VAL A C 1
ATOM 1728 O O . VAL A 1 217 ? -14.773 0.384 25.781 1.00 37.12 217 VAL A O 1
ATOM 1731 N N . LEU A 1 218 ? -13.294 0.952 27.271 1.00 38.03 218 LEU A N 1
ATOM 1732 C CA . LEU A 1 218 ? -12.174 0.281 26.580 1.00 38.03 218 LEU A CA 1
ATOM 1733 C C . LEU A 1 218 ? -12.441 -1.202 26.349 1.00 38.03 218 LEU A C 1
ATOM 1735 O O . LEU A 1 218 ? -12.076 -1.643 25.284 1.00 38.03 218 LEU A O 1
ATOM 1739 N N . ARG A 1 219 ? -13.068 -2.001 27.230 1.00 41.56 219 ARG A N 1
ATOM 1740 C CA . ARG A 1 219 ? -13.457 -3.367 26.808 1.00 41.56 219 ARG A CA 1
ATOM 1741 C C . ARG A 1 219 ? -14.578 -3.365 25.797 1.00 41.56 219 ARG A C 1
ATOM 1743 O O . ARG A 1 219 ? -14.502 -4.240 24.975 1.00 41.56 219 ARG A O 1
ATOM 1750 N N . GLU A 1 220 ? -15.540 -2.448 25.842 1.00 39.78 220 GLU A N 1
ATOM 1751 C CA . GLU A 1 220 ? -16.693 -2.252 24.943 1.00 39.78 220 GLU A CA 1
ATOM 1752 C C . GLU A 1 220 ? -16.339 -1.373 23.749 1.00 39.78 220 GLU A C 1
ATOM 1754 O O . GLU A 1 220 ? -17.156 -1.192 22.891 1.00 39.78 220 GLU A O 1
ATOM 1759 N N . PHE A 1 221 ? -15.125 -0.860 23.645 1.00 37.38 221 PHE A N 1
ATOM 1760 C CA . PHE A 1 221 ? -14.569 0.034 22.631 1.00 37.38 221 PHE A CA 1
ATOM 1761 C C . PHE A 1 221 ? -13.445 -0.727 21.968 1.00 37.38 221 PHE A C 1
ATOM 1763 O O . PHE A 1 221 ? -13.313 -0.622 20.777 1.00 37.38 221 PHE A O 1
ATOM 1770 N N . VAL A 1 222 ? -12.720 -1.589 22.685 1.00 39.56 222 VAL A N 1
ATOM 1771 C CA . VAL A 1 222 ? -12.010 -2.750 22.135 1.00 39.56 222 VAL A CA 1
ATOM 1772 C C . VAL A 1 222 ? -13.008 -3.820 21.720 1.00 39.56 222 VAL A C 1
ATOM 1774 O O . VAL A 1 222 ? -12.722 -4.495 20.759 1.00 39.56 222 VAL A O 1
ATOM 1777 N N . ARG A 1 223 ? -14.183 -3.967 22.348 1.00 38.81 223 ARG A N 1
ATOM 1778 C CA . ARG A 1 223 ? -15.274 -4.854 21.895 1.00 38.81 223 ARG A CA 1
ATOM 1779 C C . ARG A 1 223 ? -16.208 -4.166 20.925 1.00 38.81 223 ARG A C 1
ATOM 1781 O O . ARG A 1 223 ? -16.690 -4.887 20.089 1.00 38.81 223 ARG A O 1
ATOM 1788 N N . GLN A 1 224 ? -16.402 -2.842 20.924 1.00 35.31 224 GLN A N 1
ATOM 1789 C CA . G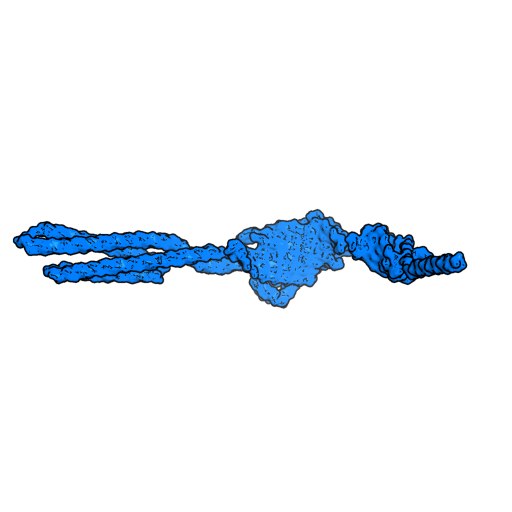LN A 1 224 ? -17.066 -2.146 19.811 1.00 35.31 224 GLN A CA 1
ATOM 1790 C C . GLN A 1 224 ? -16.118 -1.915 18.645 1.00 35.31 224 GLN A C 1
ATOM 1792 O O . GLN A 1 224 ? -16.546 -2.027 17.510 1.00 35.31 224 GLN A O 1
ATOM 1797 N N . HIS A 1 225 ? -14.818 -1.722 18.867 1.00 39.00 225 HIS A N 1
ATOM 1798 C CA . HIS A 1 225 ? -13.814 -1.881 17.817 1.00 39.00 225 HIS A CA 1
ATOM 1799 C C . HIS A 1 225 ? -13.573 -3.336 17.478 1.00 39.00 225 HIS A C 1
ATOM 1801 O O . HIS A 1 225 ? -13.279 -3.583 16.333 1.00 39.00 225 HIS A O 1
ATOM 1807 N N . ALA A 1 226 ? -13.803 -4.305 18.359 1.00 36.44 226 ALA A N 1
ATOM 1808 C CA . ALA A 1 226 ? -13.984 -5.713 18.006 1.00 36.44 226 ALA A CA 1
ATOM 1809 C C . ALA A 1 226 ? -15.462 -6.055 17.746 1.00 36.44 226 ALA A C 1
ATOM 1811 O O . ALA A 1 226 ? -15.824 -7.217 17.801 1.00 36.44 226 ALA A O 1
ATOM 1812 N N . ILE A 1 227 ? -16.300 -5.075 17.407 1.00 36.06 227 ILE A N 1
ATOM 1813 C CA . ILE A 1 227 ? -17.586 -5.258 16.716 1.00 36.06 227 ILE A CA 1
ATOM 1814 C C . ILE A 1 227 ? -17.390 -4.679 15.313 1.00 36.06 227 ILE A C 1
ATOM 1816 O O . ILE A 1 227 ? -17.649 -5.375 14.349 1.00 36.06 227 ILE A O 1
ATOM 1820 N N . VAL A 1 228 ? -16.756 -3.505 15.175 1.00 38.38 228 VAL A N 1
ATOM 1821 C CA . VAL A 1 228 ? -16.232 -2.983 13.895 1.00 38.38 228 VAL A CA 1
ATOM 1822 C C . VAL A 1 228 ? -15.270 -3.977 13.251 1.00 38.38 228 VAL A C 1
ATOM 1824 O O . VAL A 1 228 ? -15.402 -4.303 12.080 1.00 38.38 228 VAL A O 1
ATOM 1827 N N . TRP A 1 229 ? -14.325 -4.482 14.038 1.00 40.19 229 TRP A N 1
ATOM 1828 C CA . TRP A 1 229 ? -13.449 -5.567 13.651 1.00 40.19 229 TRP A CA 1
ATOM 1829 C C . TRP A 1 229 ? -14.129 -6.891 13.938 1.00 40.19 229 TRP A C 1
ATOM 1831 O O . TRP A 1 229 ? -14.285 -7.628 13.007 1.00 40.19 229 TRP A O 1
ATOM 1841 N N . GLY A 1 230 ? -14.631 -7.231 15.122 1.00 37.44 230 GLY A N 1
ATOM 1842 C CA . GLY A 1 230 ? -15.088 -8.604 15.427 1.00 37.44 230 GLY A CA 1
ATOM 1843 C C . GLY A 1 230 ? -16.479 -9.042 14.954 1.00 37.44 230 GLY A C 1
ATOM 1844 O O . GLY A 1 230 ? -16.806 -10.203 15.196 1.00 37.44 230 GLY A O 1
ATOM 1845 N N . GLU A 1 231 ? -17.244 -8.224 14.221 1.00 42.28 231 GLU A N 1
ATOM 1846 C CA . GLU A 1 231 ? -18.254 -8.756 13.282 1.00 42.28 231 GLU A CA 1
ATOM 1847 C C . GLU A 1 231 ? -17.625 -9.243 11.958 1.00 42.28 231 GLU A C 1
ATOM 1849 O O . GLU A 1 231 ? -18.289 -9.921 11.181 1.00 42.28 231 GLU A O 1
ATOM 1854 N N . VAL A 1 232 ? -16.339 -8.954 11.705 1.00 41.75 232 VAL A N 1
ATOM 1855 C CA . VAL A 1 232 ? -15.625 -9.262 10.446 1.00 41.75 232 VAL A CA 1
ATOM 1856 C C . VAL A 1 232 ? -14.295 -10.035 10.655 1.00 41.75 232 VAL A C 1
ATOM 1858 O O . VAL A 1 232 ? -13.939 -10.886 9.850 1.00 41.75 232 VAL A O 1
ATOM 1861 N N . ILE A 1 233 ? -13.571 -9.780 11.745 1.00 46.78 233 ILE A N 1
ATOM 1862 C CA . ILE A 1 233 ? -12.273 -10.281 12.211 1.00 46.78 233 ILE A CA 1
ATOM 1863 C C . ILE A 1 233 ? -12.156 -9.989 13.725 1.00 46.78 233 ILE A C 1
ATOM 1865 O O . ILE A 1 233 ? -11.986 -8.845 14.150 1.00 46.78 233 ILE A O 1
ATOM 1869 N N . ARG A 1 234 ? -12.114 -11.003 14.597 1.00 60.72 234 ARG A N 1
ATOM 1870 C CA . ARG A 1 234 ? -11.630 -10.790 15.979 1.00 60.72 234 ARG A CA 1
ATOM 1871 C C . ARG A 1 234 ? -10.131 -10.450 15.931 1.00 60.72 234 ARG A C 1
ATOM 1873 O O . ARG A 1 234 ? -9.317 -11.366 15.974 1.00 60.72 234 ARG A O 1
ATOM 1880 N N . GLY A 1 235 ? -9.763 -9.170 15.821 1.00 55.69 235 GLY A N 1
ATOM 1881 C CA . GLY A 1 235 ? -8.383 -8.713 15.580 1.00 55.69 235 GLY A CA 1
ATOM 1882 C C . GLY A 1 235 ? -7.340 -9.309 16.533 1.00 55.69 235 GLY A C 1
ATOM 1883 O O . GLY A 1 235 ? -6.251 -9.677 16.106 1.00 55.69 235 GLY A O 1
ATOM 1884 N N . ASP A 1 236 ? -7.701 -9.525 17.800 1.00 56.94 236 ASP A N 1
ATOM 1885 C CA . ASP A 1 236 ? -6.841 -10.181 18.793 1.00 56.94 236 ASP A CA 1
ATOM 1886 C C . ASP A 1 236 ? -6.569 -11.656 18.460 1.00 56.94 236 ASP A C 1
ATOM 1888 O O . ASP A 1 236 ? -5.454 -12.146 18.650 1.00 56.94 236 ASP A O 1
ATOM 1892 N N . LEU A 1 237 ? -7.590 -12.374 17.974 1.00 63.06 237 LEU A N 1
ATOM 1893 C CA . LEU A 1 237 ? -7.435 -13.742 17.485 1.00 63.06 237 LEU A CA 1
ATOM 1894 C C . LEU A 1 237 ? -6.690 -13.735 16.154 1.00 63.06 237 LEU A C 1
ATOM 1896 O O . LEU A 1 237 ? -5.756 -14.511 16.033 1.00 63.06 237 LEU A O 1
ATOM 1900 N N . LEU A 1 238 ? -7.031 -12.863 15.197 1.00 65.06 238 LEU A N 1
ATOM 1901 C CA . LEU A 1 238 ? -6.312 -12.787 13.920 1.00 65.06 238 LEU A CA 1
ATOM 1902 C C . LEU A 1 238 ? -4.827 -12.520 14.166 1.00 65.06 238 LEU A C 1
ATOM 1904 O O . LEU A 1 238 ? -3.990 -13.222 13.627 1.00 65.06 238 LEU A O 1
ATOM 1908 N N . ARG A 1 239 ? -4.475 -11.606 15.074 1.00 67.25 239 ARG A N 1
ATOM 1909 C CA . ARG A 1 239 ? -3.080 -11.372 15.470 1.00 67.25 239 ARG A CA 1
ATOM 1910 C C . ARG A 1 239 ? -2.421 -12.614 16.072 1.00 67.25 239 ARG A C 1
ATOM 1912 O O . ARG A 1 239 ? -1.249 -12.865 15.809 1.00 67.25 239 ARG A O 1
ATOM 1919 N N . ARG A 1 240 ? -3.132 -13.375 16.912 1.00 72.06 240 ARG A N 1
ATOM 1920 C CA . ARG A 1 240 ? -2.609 -14.630 17.485 1.00 72.06 240 ARG A CA 1
ATOM 1921 C C . ARG A 1 240 ? -2.431 -15.705 16.418 1.00 72.06 240 ARG A C 1
ATOM 1923 O O . ARG A 1 240 ? -1.416 -16.388 16.437 1.00 72.06 240 ARG A O 1
ATOM 1930 N N . PHE A 1 241 ? -3.380 -15.822 15.500 1.00 69.75 241 PHE A N 1
ATOM 1931 C CA . PHE A 1 241 ? -3.380 -16.811 14.433 1.00 69.75 241 PHE A CA 1
ATOM 1932 C C . PHE A 1 241 ? -2.373 -16.475 13.334 1.00 69.75 241 PHE A C 1
ATOM 1934 O O . PHE A 1 241 ? -1.637 -17.354 12.922 1.00 69.75 241 PHE A O 1
ATOM 1941 N N . MET A 1 242 ? -2.212 -15.207 12.954 1.00 72.38 242 MET A N 1
ATOM 1942 C CA . MET A 1 242 ? -1.202 -14.766 11.980 1.00 72.38 242 MET A CA 1
ATOM 1943 C C . MET A 1 242 ? 0.241 -14.953 12.471 1.00 72.38 242 MET A C 1
ATOM 1945 O O . MET A 1 242 ? 1.168 -14.922 11.667 1.00 72.38 242 MET A O 1
ATOM 1949 N N . ARG A 1 243 ? 0.455 -15.177 13.777 1.00 78.19 243 ARG A N 1
ATOM 1950 C CA . ARG A 1 243 ? 1.755 -15.613 14.323 1.00 78.19 243 ARG A CA 1
ATOM 1951 C C . ARG A 1 243 ? 2.021 -17.105 14.123 1.00 78.19 243 ARG A C 1
ATOM 1953 O O . ARG A 1 243 ? 3.165 -17.526 14.262 1.00 78.19 243 ARG A O 1
ATOM 1960 N N . LEU A 1 244 ? 0.990 -17.897 13.841 1.00 82.12 244 LEU A N 1
ATOM 1961 C CA . LEU A 1 244 ? 1.126 -19.307 13.501 1.00 82.12 244 LEU A CA 1
ATOM 1962 C C . LEU A 1 244 ? 1.389 -19.392 11.997 1.00 82.12 244 LEU A C 1
ATOM 1964 O O . LEU A 1 244 ? 0.533 -19.024 11.193 1.00 82.12 244 LEU A O 1
ATOM 1968 N N . SER A 1 245 ? 2.577 -19.863 11.616 1.00 84.44 245 SER A N 1
ATOM 1969 C CA . SER A 1 245 ? 2.979 -19.972 10.208 1.00 84.44 245 SER A CA 1
ATOM 1970 C C . SER A 1 245 ? 1.988 -20.800 9.388 1.00 84.44 245 SER A C 1
ATOM 1972 O O . SER A 1 245 ? 1.611 -20.374 8.304 1.00 84.44 245 SER A O 1
ATOM 1974 N N . GLU A 1 246 ? 1.497 -21.911 9.945 1.00 85.12 246 GLU A N 1
ATOM 1975 C CA . GLU A 1 246 ? 0.519 -22.801 9.302 1.00 85.12 246 GLU A CA 1
ATOM 1976 C C . GLU A 1 246 ? -0.805 -22.093 8.991 1.00 85.12 246 GLU A C 1
ATOM 1978 O O . GLU A 1 246 ? -1.326 -22.204 7.883 1.00 85.12 246 GLU A O 1
ATOM 1983 N N . PHE A 1 247 ? -1.333 -21.318 9.948 1.00 85.06 247 PHE A N 1
ATOM 1984 C CA . PHE A 1 247 ? -2.547 -20.531 9.727 1.00 85.06 247 PHE A CA 1
ATOM 1985 C C . PHE A 1 247 ? -2.319 -19.481 8.646 1.00 85.06 247 PHE A C 1
ATOM 1987 O O . PHE A 1 247 ? -3.149 -19.334 7.758 1.00 85.06 247 PHE A O 1
ATOM 1994 N N . ARG A 1 248 ? -1.201 -18.749 8.718 1.00 84.69 248 ARG A N 1
ATOM 1995 C CA . ARG A 1 248 ? -0.882 -17.691 7.756 1.00 84.69 248 ARG A CA 1
ATOM 1996 C C . ARG A 1 248 ? -0.763 -18.245 6.336 1.00 84.69 248 ARG A C 1
ATOM 1998 O O . ARG A 1 248 ? -1.315 -17.654 5.417 1.00 84.69 248 ARG A O 1
ATOM 2005 N N . GLU A 1 249 ? -0.082 -19.374 6.159 1.00 87.31 249 GLU A N 1
ATOM 2006 C CA . GLU A 1 249 ? 0.053 -20.027 4.853 1.00 87.31 249 GLU A CA 1
ATOM 2007 C C . GLU A 1 249 ? -1.296 -20.484 4.295 1.00 87.31 249 GLU A C 1
ATOM 2009 O O . GLU A 1 249 ? -1.601 -20.220 3.134 1.00 87.31 249 GLU A O 1
ATOM 2014 N N . GLU A 1 250 ? -2.122 -21.142 5.108 1.00 88.44 250 GLU A N 1
ATOM 2015 C CA . GLU A 1 250 ? -3.446 -21.600 4.676 1.00 88.44 250 GLU A CA 1
ATOM 2016 C C . GLU A 1 250 ? -4.394 -20.429 4.390 1.00 88.44 250 GLU A C 1
ATOM 2018 O O . GLU A 1 250 ? -5.147 -20.446 3.416 1.00 88.44 250 GLU A O 1
ATOM 2023 N N . PHE A 1 251 ? -4.319 -19.377 5.203 1.00 87.50 251 PHE A N 1
ATOM 2024 C CA . PHE A 1 251 ? -5.057 -18.143 4.996 1.00 87.50 251 PHE A CA 1
ATOM 2025 C C . PHE A 1 251 ? -4.699 -17.484 3.661 1.00 87.50 251 PHE A C 1
ATOM 2027 O O . PHE A 1 251 ? -5.605 -17.176 2.885 1.00 87.50 251 PHE A O 1
ATOM 2034 N N . CYS A 1 252 ? -3.403 -17.323 3.365 1.00 89.31 252 CYS A N 1
ATOM 2035 C CA . CYS A 1 252 ? -2.947 -16.798 2.079 1.00 89.31 252 CYS A CA 1
ATOM 2036 C C . CYS A 1 252 ? -3.454 -17.662 0.918 1.00 89.31 252 CYS A C 1
ATOM 2038 O O . CYS A 1 252 ? -4.057 -17.123 0.001 1.00 89.31 252 CYS A O 1
ATOM 2040 N N . LYS A 1 253 ? -3.341 -18.997 0.996 1.00 91.19 253 LYS A N 1
ATOM 2041 C CA . LYS A 1 253 ? -3.841 -19.897 -0.062 1.00 91.19 253 LYS A CA 1
ATOM 2042 C C . LYS A 1 253 ? -5.332 -19.716 -0.347 1.00 91.19 253 LYS A C 1
ATOM 2044 O O . LYS A 1 253 ? -5.751 -19.720 -1.502 1.00 91.19 253 LYS A O 1
ATOM 2049 N N . ARG A 1 254 ? -6.164 -19.584 0.692 1.00 92.19 254 ARG A N 1
ATOM 2050 C CA . ARG A 1 254 ? -7.609 -19.375 0.500 1.00 92.19 254 ARG A CA 1
ATOM 2051 C C . ARG A 1 254 ? -7.912 -17.977 -0.027 1.00 92.19 254 ARG A C 1
ATOM 2053 O O . ARG A 1 254 ? -8.829 -17.828 -0.836 1.00 92.19 254 ARG A O 1
ATOM 2060 N N . LEU A 1 255 ? -7.149 -16.973 0.409 1.00 89.88 255 LEU A N 1
ATOM 2061 C CA . LEU A 1 255 ? -7.286 -15.615 -0.099 1.00 89.88 255 LEU A CA 1
ATOM 2062 C C . LEU A 1 255 ? -6.873 -15.517 -1.573 1.00 89.88 255 LEU A C 1
ATOM 2064 O O . LEU A 1 255 ? -7.592 -14.879 -2.335 1.00 89.88 255 LEU A O 1
ATOM 2068 N N . ASP A 1 256 ? -5.815 -16.213 -1.992 1.00 91.0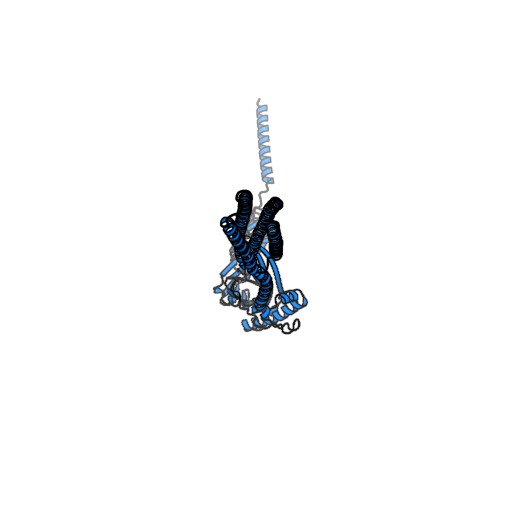0 256 ASP A N 1
ATOM 2069 C CA . ASP A 1 256 ? -5.394 -16.312 -3.395 1.00 91.00 256 ASP A CA 1
ATOM 2070 C C . ASP A 1 256 ? -6.547 -16.781 -4.279 1.00 91.00 256 ASP A C 1
ATOM 2072 O O . ASP A 1 256 ? -6.930 -16.104 -5.231 1.00 91.00 256 ASP A O 1
ATOM 2076 N N . VAL A 1 257 ? -7.189 -17.892 -3.905 1.00 92.06 257 VAL A N 1
ATOM 2077 C CA . VAL A 1 257 ? -8.332 -18.446 -4.648 1.00 92.06 257 VAL A CA 1
ATOM 2078 C C . VAL A 1 257 ? -9.511 -17.468 -4.696 1.00 92.06 257 VAL A C 1
ATOM 2080 O O . VAL A 1 257 ? -10.220 -17.393 -5.703 1.00 92.06 257 VAL A O 1
ATOM 2083 N N . ALA A 1 258 ? -9.759 -16.729 -3.613 1.00 92.06 258 ALA A N 1
ATOM 2084 C CA . ALA A 1 258 ? -10.797 -15.703 -3.581 1.00 92.06 258 ALA A CA 1
ATOM 2085 C C . ALA A 1 258 ? -10.466 -14.544 -4.538 1.00 92.06 258 ALA A C 1
ATOM 2087 O O . ALA A 1 258 ? -11.316 -14.172 -5.347 1.00 92.06 258 ALA A O 1
ATOM 2088 N N . MET A 1 259 ? -9.230 -14.036 -4.503 1.00 91.25 259 MET A N 1
ATOM 2089 C CA . MET A 1 259 ? -8.749 -12.963 -5.376 1.00 91.25 259 MET A CA 1
ATOM 2090 C C . MET A 1 259 ? -8.767 -13.366 -6.853 1.00 91.25 259 MET A C 1
ATOM 2092 O O . MET A 1 259 ? -9.240 -12.594 -7.687 1.00 91.25 259 MET A O 1
ATOM 2096 N N . GLU A 1 260 ? -8.320 -14.579 -7.188 1.00 92.50 260 GLU A N 1
ATOM 2097 C CA . GLU A 1 260 ? -8.373 -15.114 -8.553 1.00 92.50 260 GLU A CA 1
ATOM 2098 C C . GLU A 1 260 ? -9.801 -15.128 -9.101 1.00 92.50 260 GLU A C 1
ATOM 2100 O O . GLU A 1 260 ? -10.036 -14.716 -10.238 1.00 92.50 260 GLU A O 1
ATOM 2105 N N . LYS A 1 261 ? -10.781 -15.545 -8.287 1.00 92.25 261 LYS A N 1
ATOM 2106 C CA . LYS A 1 261 ? -12.198 -15.522 -8.678 1.00 92.25 261 LYS A CA 1
ATOM 2107 C C . LYS A 1 261 ? -12.701 -14.099 -8.903 1.00 92.25 261 LYS A C 1
ATOM 2109 O O . LYS A 1 261 ? -13.388 -13.863 -9.901 1.00 92.25 261 LYS A O 1
ATOM 2114 N N . SER A 1 262 ? -12.355 -13.149 -8.033 1.00 91.31 262 SER A N 1
ATOM 2115 C CA . SER A 1 262 ? -12.753 -11.748 -8.211 1.00 91.31 262 SER A CA 1
ATOM 2116 C C . SER A 1 262 ? -12.145 -11.163 -9.489 1.00 91.31 262 SER A C 1
ATOM 2118 O O . SER A 1 262 ? -12.856 -10.539 -10.276 1.00 91.31 262 SER A O 1
ATOM 2120 N N . LEU A 1 263 ? -10.856 -11.413 -9.739 1.00 91.69 263 LEU A N 1
ATOM 2121 C CA . LEU A 1 263 ? -10.151 -10.950 -10.935 1.00 91.69 263 LEU A CA 1
ATOM 2122 C C . LEU A 1 263 ? -10.704 -11.598 -12.210 1.00 91.69 263 LEU A C 1
ATOM 2124 O O . LEU A 1 263 ? -10.986 -10.899 -13.179 1.00 91.69 263 LEU A O 1
ATOM 2128 N N . ALA A 1 264 ? -10.946 -12.908 -12.221 1.00 91.69 264 ALA A N 1
ATOM 2129 C CA . ALA A 1 264 ? -11.537 -13.580 -13.377 1.00 91.69 264 ALA A CA 1
ATOM 2130 C C . ALA A 1 264 ? -12.912 -12.990 -13.744 1.00 91.69 264 ALA A C 1
ATOM 2132 O O . ALA A 1 264 ? -13.197 -12.765 -14.924 1.00 91.69 264 ALA A O 1
ATOM 2133 N N . ARG A 1 265 ? -13.746 -12.669 -12.740 1.00 93.25 265 ARG A N 1
ATOM 2134 C CA . ARG A 1 265 ? -15.029 -11.970 -12.944 1.00 93.25 265 ARG A CA 1
ATOM 2135 C C . ARG A 1 265 ? -14.827 -10.567 -13.511 1.00 93.25 265 ARG A C 1
ATOM 2137 O O . ARG A 1 265 ? -15.497 -10.198 -14.470 1.00 93.25 265 ARG A O 1
ATOM 2144 N N . LEU A 1 266 ? -13.894 -9.811 -12.941 1.00 91.06 266 LEU A N 1
ATOM 2145 C CA . LEU A 1 266 ? -13.612 -8.425 -13.310 1.00 91.06 266 LEU A CA 1
ATOM 2146 C C . LEU A 1 266 ? -13.113 -8.276 -14.754 1.00 91.06 266 LEU A C 1
ATOM 2148 O O . LEU A 1 266 ? -13.474 -7.332 -15.457 1.00 91.06 266 LEU A O 1
ATOM 2152 N N . TYR A 1 267 ? -12.309 -9.229 -15.217 1.00 91.12 267 TYR A N 1
ATOM 2153 C CA . TYR A 1 267 ? -11.779 -9.233 -16.578 1.00 91.12 267 TYR A CA 1
ATOM 2154 C C . TYR A 1 267 ? -12.651 -10.008 -17.571 1.00 91.12 267 TYR A C 1
ATOM 2156 O O . TYR A 1 267 ? -12.404 -9.932 -18.773 1.00 91.12 267 TYR A O 1
ATOM 2164 N N . GLY A 1 268 ? -13.649 -10.761 -17.098 1.00 92.62 268 GLY A N 1
ATOM 2165 C CA . GLY A 1 268 ? -14.492 -11.604 -17.945 1.00 92.62 268 GLY A CA 1
ATOM 2166 C C . GLY A 1 268 ? -13.726 -12.720 -18.667 1.00 92.62 268 GLY A C 1
ATOM 2167 O O . GLY A 1 268 ? -14.178 -13.181 -19.713 1.00 92.62 268 GLY A O 1
ATOM 2168 N N . LYS A 1 269 ? -12.563 -13.142 -18.146 1.00 90.69 269 LYS A N 1
ATOM 2169 C CA . LYS A 1 269 ? -11.714 -14.184 -18.748 1.00 90.69 269 LYS A CA 1
ATOM 2170 C C . LYS A 1 269 ? -11.114 -15.114 -17.695 1.00 90.69 269 LYS A C 1
ATOM 2172 O O . LYS A 1 269 ? -10.832 -14.706 -16.572 1.00 90.69 269 LYS A O 1
ATOM 2177 N N . THR A 1 270 ? -10.900 -16.370 -18.079 1.00 87.12 270 THR A N 1
ATOM 2178 C CA . THR A 1 270 ? -10.107 -17.344 -17.312 1.00 87.12 270 THR A CA 1
ATOM 2179 C C . THR A 1 270 ? -8.613 -17.163 -17.602 1.00 87.12 270 THR A C 1
ATOM 2181 O O . THR A 1 270 ? -8.257 -16.627 -18.649 1.00 87.12 270 THR A O 1
ATOM 2184 N N . GLY A 1 271 ? -7.734 -17.644 -16.718 1.00 86.19 271 GLY A N 1
ATOM 2185 C CA . GLY A 1 271 ? -6.274 -17.560 -16.903 1.00 86.19 271 GLY A CA 1
ATOM 2186 C C . GLY A 1 271 ? -5.613 -16.347 -16.243 1.00 86.19 271 GLY A C 1
ATOM 2187 O O . GLY A 1 271 ? -4.463 -16.037 -16.548 1.00 86.19 271 GLY A O 1
ATOM 2188 N N . ILE A 1 272 ? -6.335 -15.661 -15.352 1.00 90.75 272 ILE A N 1
ATOM 2189 C CA . ILE A 1 272 ? -5.739 -14.713 -14.409 1.00 90.75 272 ILE A CA 1
ATOM 2190 C C . ILE A 1 272 ? -5.433 -15.473 -13.130 1.00 90.75 272 ILE A C 1
ATOM 2192 O O . ILE A 1 272 ? -6.323 -16.124 -12.583 1.00 90.75 272 ILE A O 1
ATOM 2196 N N . HIS A 1 273 ? -4.183 -15.384 -12.688 1.00 92.44 273 HIS A N 1
ATOM 2197 C CA . HIS A 1 273 ? -3.693 -16.102 -11.518 1.00 92.44 273 HIS A CA 1
ATOM 2198 C C . HIS A 1 273 ? -3.037 -15.151 -10.531 1.00 92.44 273 HIS A C 1
ATOM 2200 O O . HIS A 1 273 ? -2.401 -14.178 -10.949 1.00 92.44 273 HIS A O 1
ATOM 2206 N N . VAL A 1 274 ? -3.184 -15.453 -9.245 1.00 91.88 274 VAL A N 1
ATOM 2207 C CA . VAL A 1 274 ? -2.518 -14.749 -8.148 1.00 91.88 274 VAL A CA 1
ATOM 2208 C C . VAL A 1 274 ? -1.501 -15.703 -7.543 1.00 91.88 274 VAL A C 1
ATOM 2210 O O . VAL A 1 274 ? -1.822 -16.835 -7.197 1.00 91.88 274 VAL A O 1
ATOM 2213 N N . GLU A 1 275 ? -0.254 -15.260 -7.450 1.00 92.19 275 GLU A N 1
ATOM 2214 C CA . GLU A 1 275 ? 0.840 -16.056 -6.904 1.00 92.19 275 GLU A CA 1
ATOM 2215 C C . GLU A 1 275 ? 1.630 -15.279 -5.856 1.00 92.19 275 GLU A C 1
ATOM 2217 O O . GLU A 1 275 ? 1.702 -14.050 -5.884 1.00 92.19 275 GLU A O 1
ATOM 2222 N N . ASN A 1 276 ? 2.313 -16.024 -4.983 1.00 91.19 276 ASN A N 1
ATOM 2223 C CA . ASN A 1 276 ? 3.233 -15.490 -3.979 1.00 91.19 276 ASN A CA 1
ATOM 2224 C C . ASN A 1 276 ? 2.590 -14.451 -3.048 1.00 91.19 276 ASN A C 1
ATOM 2226 O O . ASN A 1 276 ? 3.257 -13.490 -2.666 1.00 91.19 276 ASN A O 1
ATOM 2230 N N . LEU A 1 277 ? 1.317 -14.633 -2.683 1.00 91.25 277 LEU A N 1
ATOM 2231 C CA . LEU A 1 277 ? 0.663 -13.748 -1.733 1.00 91.25 277 LEU A CA 1
ATOM 2232 C C . LEU A 1 277 ? 1.293 -13.865 -0.349 1.00 91.25 277 LEU A C 1
ATOM 2234 O O . LEU A 1 277 ? 1.255 -14.905 0.315 1.00 91.25 277 LEU A O 1
ATOM 2238 N N . THR A 1 278 ? 1.816 -12.743 0.115 1.00 90.44 278 THR A N 1
ATOM 2239 C CA . THR A 1 278 ? 2.277 -12.560 1.482 1.00 90.44 278 THR A CA 1
ATOM 2240 C C . THR A 1 278 ? 1.436 -11.497 2.163 1.00 90.44 278 THR A C 1
ATOM 2242 O O . THR A 1 278 ? 1.018 -10.516 1.547 1.00 90.44 278 THR A O 1
ATOM 2245 N N . ILE A 1 279 ? 1.168 -11.713 3.450 1.00 88.19 279 ILE A N 1
ATOM 2246 C CA . ILE A 1 279 ? 0.457 -10.764 4.300 1.00 88.19 279 ILE A CA 1
ATOM 2247 C C . ILE A 1 279 ? 1.209 -10.666 5.617 1.00 88.19 279 ILE A C 1
ATOM 2249 O O . ILE A 1 279 ? 1.268 -11.631 6.384 1.00 88.19 279 ILE A O 1
ATOM 2253 N N . ASP A 1 280 ? 1.721 -9.474 5.890 1.00 86.62 280 ASP A N 1
ATOM 2254 C CA . ASP A 1 280 ? 2.381 -9.135 7.138 1.00 86.62 280 ASP A CA 1
ATOM 2255 C C . ASP A 1 280 ? 1.557 -8.089 7.880 1.00 86.62 280 ASP A C 1
ATOM 2257 O O . ASP A 1 280 ? 1.212 -7.033 7.349 1.00 86.62 280 ASP A O 1
ATOM 2261 N N . ILE A 1 281 ? 1.213 -8.406 9.127 1.00 81.81 281 ILE A N 1
ATOM 2262 C CA . ILE A 1 281 ? 0.412 -7.539 9.988 1.00 81.81 281 ILE A CA 1
ATOM 2263 C C . ILE A 1 281 ? 1.253 -7.154 11.197 1.00 81.81 281 ILE A C 1
ATOM 2265 O O . ILE A 1 281 ? 1.529 -7.973 12.078 1.00 81.81 281 ILE A O 1
ATOM 2269 N N . GLU A 1 282 ? 1.620 -5.883 11.257 1.00 81.38 282 GLU A N 1
ATOM 2270 C CA . GLU A 1 282 ? 2.344 -5.281 12.365 1.00 81.38 282 GLU A CA 1
ATOM 2271 C C . GLU A 1 282 ? 1.402 -4.434 13.207 1.00 81.38 282 GLU A C 1
ATOM 2273 O O . GLU A 1 282 ? 0.534 -3.721 12.705 1.00 81.38 282 GLU A O 1
ATOM 2278 N N . PHE A 1 283 ? 1.568 -4.536 14.521 1.00 77.38 283 PHE A N 1
ATOM 2279 C CA . PHE A 1 283 ? 0.768 -3.781 15.468 1.00 77.38 283 PHE A CA 1
ATOM 2280 C C . PHE A 1 283 ? 1.676 -3.190 16.527 1.00 77.38 283 PHE A C 1
ATOM 2282 O O . PHE A 1 283 ? 2.216 -3.917 17.372 1.00 77.38 283 PHE A O 1
ATOM 2289 N N . GLU A 1 284 ? 1.808 -1.875 16.473 1.00 79.31 284 GLU A N 1
ATOM 2290 C CA . GLU A 1 284 ? 2.663 -1.092 17.342 1.00 79.31 284 GLU A CA 1
ATOM 2291 C C . GLU A 1 284 ? 1.810 -0.241 18.272 1.00 79.31 284 GLU A C 1
ATOM 2293 O O . GLU A 1 284 ? 0.791 0.336 17.891 1.00 79.31 284 GLU A O 1
ATOM 2298 N N . ARG A 1 285 ? 2.227 -0.199 19.534 1.00 82.88 285 ARG A N 1
ATOM 2299 C CA . ARG A 1 285 ? 1.660 0.695 20.533 1.00 82.88 285 ARG A CA 1
ATOM 2300 C C . ARG A 1 285 ? 2.686 1.769 20.799 1.00 82.88 285 ARG A C 1
ATOM 2302 O O . ARG A 1 285 ? 3.793 1.452 21.225 1.00 82.88 285 ARG A O 1
ATOM 2309 N N . GLU A 1 286 ? 2.280 3.008 20.641 1.00 83.12 286 GLU A N 1
ATOM 2310 C CA . GLU A 1 286 ? 3.101 4.159 20.952 1.00 83.12 286 GLU A CA 1
ATOM 2311 C C . GLU A 1 286 ? 2.399 4.977 22.041 1.00 83.12 286 GLU A C 1
ATOM 2313 O O . GLU A 1 286 ? 1.172 5.070 22.121 1.00 83.12 286 GLU A O 1
ATOM 2318 N N . VAL A 1 287 ? 3.193 5.464 22.988 1.00 83.00 287 VAL A N 1
ATOM 2319 C CA . VAL A 1 287 ? 2.726 6.326 24.070 1.00 83.00 287 VAL A CA 1
ATOM 2320 C C . VAL A 1 287 ? 3.506 7.615 23.918 1.00 83.00 287 VAL A C 1
ATOM 2322 O O . VAL A 1 287 ? 4.724 7.622 24.066 1.00 83.00 287 VAL A O 1
ATOM 2325 N N . SER A 1 288 ? 2.798 8.680 23.577 1.00 84.50 288 SER A N 1
ATOM 2326 C CA . SER A 1 288 ? 3.364 10.002 23.325 1.00 84.50 288 SER A CA 1
ATOM 2327 C C . SER A 1 288 ? 2.725 11.018 24.258 1.00 84.50 288 SER A C 1
ATOM 2329 O O . SER A 1 288 ? 1.558 10.874 24.616 1.00 84.50 288 SER A O 1
ATOM 2331 N N . GLU A 1 289 ? 3.452 12.066 24.620 1.00 82.50 289 GLU A N 1
ATOM 2332 C CA . GLU A 1 289 ? 2.901 13.188 25.374 1.00 82.50 289 GLU A CA 1
ATOM 2333 C C . GLU A 1 289 ? 2.662 14.361 24.416 1.00 82.50 289 GLU A C 1
ATOM 2335 O O . GLU A 1 289 ? 3.589 14.842 23.765 1.00 82.50 289 GLU A O 1
ATOM 2340 N N . VAL A 1 290 ? 1.412 14.808 24.286 1.00 80.62 290 VAL A N 1
ATOM 2341 C CA . VAL A 1 290 ? 1.029 15.912 23.394 1.00 80.62 290 VAL A CA 1
ATOM 2342 C C . VAL A 1 290 ? 0.334 16.975 24.230 1.00 80.62 290 VAL A C 1
ATOM 2344 O O . VAL A 1 290 ? -0.709 16.712 24.822 1.00 80.62 290 VAL A O 1
ATOM 2347 N N . ALA A 1 291 ? 0.921 18.173 24.308 1.00 83.69 291 ALA A N 1
ATOM 2348 C CA . ALA A 1 291 ? 0.410 19.279 25.129 1.00 83.69 291 ALA A CA 1
ATOM 2349 C C . ALA A 1 291 ? 0.156 18.884 26.605 1.00 83.69 291 ALA A C 1
ATOM 2351 O O . ALA A 1 291 ? -0.862 19.243 27.197 1.00 83.69 291 ALA A O 1
ATOM 2352 N N . GLY A 1 292 ? 1.073 18.099 27.185 1.00 78.50 292 GLY A N 1
ATOM 2353 C CA . GLY A 1 292 ? 0.974 17.602 28.560 1.00 78.50 292 GLY A CA 1
ATOM 2354 C C . GLY A 1 292 ? -0.072 16.504 28.766 1.00 78.50 292 GLY A C 1
ATOM 2355 O O . GLY A 1 292 ? -0.384 16.179 29.906 1.00 78.50 292 GLY A O 1
ATOM 2356 N N . GLN A 1 293 ? -0.672 15.961 27.702 1.00 71.31 293 GLN A N 1
ATOM 2357 C CA . GLN A 1 293 ? -1.598 14.830 27.777 1.00 71.31 293 GLN A CA 1
ATOM 2358 C C . GLN A 1 293 ? -0.925 13.555 27.277 1.00 71.31 293 GLN A C 1
ATOM 2360 O O . GLN A 1 293 ? -0.362 13.532 26.181 1.00 71.31 293 GLN A O 1
ATOM 2365 N N . THR A 1 294 ? -1.051 12.471 28.043 1.00 74.62 294 THR A N 1
ATOM 2366 C CA . THR A 1 294 ? -0.676 11.130 27.590 1.00 74.62 294 THR A CA 1
ATOM 2367 C C . THR A 1 294 ? -1.625 10.692 26.474 1.00 74.62 294 THR A C 1
ATOM 2369 O O . THR A 1 294 ? -2.803 10.406 26.695 1.00 74.62 294 THR A O 1
ATOM 2372 N N . VAL A 1 295 ? -1.113 10.610 25.253 1.00 75.19 295 VAL A N 1
ATOM 2373 C CA . VAL A 1 295 ? -1.806 10.055 24.092 1.00 75.19 295 VAL A CA 1
ATOM 2374 C C . VAL A 1 295 ? -1.267 8.655 23.844 1.00 75.19 295 VAL A C 1
ATOM 2376 O O . VAL A 1 295 ? -0.067 8.458 23.665 1.00 75.19 295 VAL A O 1
ATOM 2379 N N . ILE A 1 296 ? -2.158 7.668 23.826 1.00 70.69 296 ILE A N 1
ATOM 2380 C CA . ILE A 1 296 ? -1.820 6.311 23.402 1.00 70.69 296 ILE A CA 1
ATOM 2381 C C . ILE A 1 296 ? -2.248 6.166 21.946 1.00 70.69 296 ILE A C 1
ATOM 2383 O O . ILE A 1 296 ? -3.443 6.203 21.646 1.00 70.69 296 ILE A O 1
ATOM 2387 N N . SER A 1 297 ? -1.285 5.984 21.051 1.00 72.00 297 SER A N 1
ATOM 2388 C CA . SER A 1 297 ? -1.513 5.622 19.656 1.00 72.00 297 SER A CA 1
ATOM 2389 C C . SER A 1 297 ? -1.371 4.113 19.461 1.00 72.00 297 SER A C 1
ATOM 2391 O O . SER A 1 297 ? -0.506 3.446 20.034 1.00 72.00 297 SER A O 1
ATOM 2393 N N . TRP A 1 298 ? -2.253 3.561 18.638 1.00 73.69 298 TRP A N 1
ATOM 2394 C CA . TRP A 1 298 ? -2.138 2.212 18.106 1.00 73.69 298 TRP A CA 1
ATOM 2395 C C . TRP A 1 298 ? -1.962 2.318 16.601 1.00 73.69 298 TRP A C 1
ATOM 2397 O O . TRP A 1 298 ? -2.830 2.855 15.914 1.00 73.69 298 TRP A O 1
ATOM 2407 N N . ASN A 1 299 ? -0.845 1.804 16.105 1.00 75.56 299 ASN A N 1
ATOM 2408 C CA . ASN A 1 299 ? -0.520 1.785 14.691 1.00 75.56 299 ASN A CA 1
ATOM 2409 C C . ASN A 1 299 ? -0.663 0.344 14.198 1.00 75.56 299 ASN A C 1
ATOM 2411 O O . ASN A 1 299 ? 0.033 -0.560 14.659 1.00 75.56 299 ASN A O 1
ATOM 2415 N N . LEU A 1 300 ? -1.606 0.130 13.289 1.00 77.62 300 LEU A N 1
ATOM 2416 C CA . LEU A 1 300 ? -1.767 -1.109 12.545 1.00 77.62 300 LEU A CA 1
ATOM 2417 C C . LEU A 1 300 ? -1.180 -0.889 11.152 1.00 77.62 300 LEU A C 1
ATOM 2419 O O . LEU A 1 300 ? -1.624 0.003 10.431 1.00 77.62 300 LEU A O 1
ATOM 2423 N N . THR A 1 301 ? -0.214 -1.717 10.779 1.00 81.81 301 THR A N 1
ATOM 2424 C CA . THR A 1 301 ? 0.349 -1.743 9.431 1.00 81.81 301 THR A CA 1
ATOM 2425 C C . THR A 1 301 ? 0.049 -3.102 8.821 1.00 81.81 301 THR A C 1
ATOM 2427 O O . THR A 1 301 ? 0.447 -4.128 9.371 1.00 81.81 301 THR A O 1
ATOM 2430 N N . ILE A 1 302 ? -0.659 -3.114 7.696 1.00 82.81 302 ILE A N 1
ATOM 2431 C CA . ILE A 1 302 ? -0.900 -4.320 6.901 1.00 82.81 302 ILE A CA 1
ATOM 2432 C C . ILE A 1 302 ? -0.099 -4.165 5.614 1.00 82.81 302 ILE A C 1
ATOM 2434 O O . ILE A 1 302 ? -0.369 -3.255 4.831 1.00 82.81 302 ILE A O 1
ATOM 2438 N N . ARG A 1 303 ? 0.880 -5.041 5.397 1.00 88.38 303 ARG A N 1
ATOM 2439 C CA . ARG A 1 303 ? 1.616 -5.144 4.135 1.00 88.38 303 ARG A CA 1
ATOM 2440 C C . ARG A 1 303 ? 1.142 -6.379 3.397 1.00 88.38 303 ARG A C 1
ATOM 2442 O O . ARG A 1 303 ? 1.115 -7.464 3.974 1.00 88.38 303 ARG A O 1
ATOM 2449 N N . LYS A 1 304 ? 0.772 -6.214 2.135 1.00 90.31 304 LYS A N 1
ATOM 2450 C CA . LYS A 1 304 ? 0.455 -7.313 1.231 1.00 90.31 304 LYS A CA 1
ATOM 2451 C C . LYS A 1 304 ? 1.341 -7.219 0.013 1.00 90.31 304 LYS A C 1
ATOM 2453 O O . LYS A 1 304 ? 1.542 -6.128 -0.514 1.00 90.31 304 LYS A O 1
ATOM 2458 N N . SER A 1 305 ? 1.826 -8.356 -0.455 1.00 91.50 305 SER A N 1
ATOM 2459 C CA . SER A 1 305 ? 2.471 -8.428 -1.760 1.00 91.50 305 SER A CA 1
ATOM 2460 C C . SER A 1 305 ? 1.993 -9.664 -2.491 1.00 91.50 305 SER A C 1
ATOM 2462 O O . SER A 1 305 ? 1.822 -10.703 -1.863 1.00 91.50 305 SER A O 1
ATOM 2464 N N . TYR A 1 306 ? 1.728 -9.544 -3.785 1.00 93.12 306 TYR A N 1
ATOM 2465 C CA . TYR A 1 306 ? 1.313 -10.659 -4.630 1.00 93.12 306 TYR A CA 1
ATOM 2466 C C . TYR A 1 306 ? 1.651 -10.379 -6.094 1.00 93.12 306 TYR A C 1
ATOM 2468 O O . TYR A 1 306 ? 1.923 -9.246 -6.492 1.00 93.12 306 TYR A O 1
ATOM 2476 N N . VAL A 1 307 ? 1.662 -11.428 -6.910 1.00 91.81 307 VAL A N 1
ATOM 2477 C CA . VAL A 1 307 ? 1.953 -11.365 -8.344 1.00 91.81 307 VAL A CA 1
ATOM 2478 C C . VAL A 1 307 ? 0.705 -11.748 -9.123 1.00 91.81 307 VAL A C 1
ATOM 2480 O O . VAL A 1 307 ? 0.150 -12.820 -8.908 1.00 91.81 307 VAL A O 1
ATOM 2483 N N . ILE A 1 308 ? 0.290 -10.896 -10.057 1.00 91.81 308 ILE A N 1
ATOM 2484 C CA . ILE A 1 308 ? -0.826 -11.152 -10.965 1.00 91.81 308 ILE A CA 1
ATOM 2485 C C . ILE A 1 308 ? -0.283 -11.594 -12.327 1.00 91.81 308 ILE A C 1
ATOM 2487 O O . ILE A 1 308 ? 0.476 -10.868 -12.979 1.00 91.81 308 ILE A O 1
ATOM 2491 N N . LYS A 1 309 ? -0.714 -12.771 -12.789 1.00 92.94 309 LYS A N 1
ATOM 2492 C CA . LYS A 1 309 ? -0.443 -13.298 -14.136 1.00 92.94 309 LYS A CA 1
ATOM 2493 C C . LYS A 1 309 ? -1.658 -13.152 -15.048 1.00 92.94 309 LYS A C 1
ATOM 2495 O O . LYS A 1 309 ? -2.789 -13.099 -14.579 1.00 92.94 309 LYS A O 1
ATOM 2500 N N . GLY A 1 310 ? -1.431 -13.110 -16.363 1.00 91.25 310 GLY A N 1
ATOM 2501 C CA . GLY A 1 310 ? -2.504 -13.070 -17.373 1.00 91.25 310 GLY A CA 1
ATOM 2502 C C . GLY A 1 310 ? -3.115 -11.683 -17.622 1.00 91.25 310 GLY A C 1
ATOM 2503 O O . GLY A 1 310 ? -4.067 -11.547 -18.399 1.00 91.25 310 GLY A O 1
ATOM 2504 N N . VAL A 1 311 ? -2.563 -10.648 -16.984 1.00 93.19 311 VAL A N 1
ATOM 2505 C CA . VAL A 1 311 ? -2.952 -9.238 -17.170 1.00 93.19 311 VAL A CA 1
ATOM 2506 C C . VAL A 1 311 ? -1.995 -8.465 -18.080 1.00 93.19 311 VAL A C 1
ATOM 2508 O O . VAL A 1 311 ? -2.303 -7.338 -18.453 1.00 93.19 311 VAL A O 1
ATOM 2511 N N . VAL A 1 312 ? -0.867 -9.070 -18.459 1.00 93.12 312 VAL A N 1
ATOM 2512 C CA . VAL A 1 312 ? 0.109 -8.509 -19.398 1.00 93.12 312 VAL A CA 1
ATOM 2513 C C . VAL A 1 312 ? 0.057 -9.299 -20.699 1.00 93.12 312 VAL A C 1
ATOM 2515 O O . VAL A 1 312 ? 0.112 -10.528 -20.693 1.00 93.12 312 VAL A O 1
ATOM 2518 N N . GLU A 1 313 ? -0.043 -8.592 -21.815 1.00 92.38 313 GLU A N 1
ATOM 2519 C CA . GLU A 1 313 ? -0.045 -9.144 -23.164 1.00 92.38 313 GLU A CA 1
ATOM 2520 C C . GLU A 1 313 ? 1.061 -8.469 -23.977 1.00 92.38 313 GLU A C 1
ATOM 2522 O O . GLU A 1 313 ? 1.174 -7.245 -24.009 1.00 92.38 313 GLU A O 1
ATOM 2527 N N . LYS A 1 314 ? 1.899 -9.267 -24.641 1.00 87.44 314 LYS A N 1
ATOM 2528 C CA . LYS A 1 314 ? 2.954 -8.760 -25.524 1.00 87.44 314 LYS A CA 1
ATOM 2529 C C . LYS A 1 314 ? 2.523 -8.884 -26.974 1.00 87.44 314 LYS A C 1
ATOM 2531 O O . LYS A 1 314 ? 2.223 -9.981 -27.443 1.00 87.44 314 LYS A O 1
ATOM 2536 N N . VAL A 1 315 ? 2.544 -7.766 -27.696 1.00 83.56 315 VAL A N 1
ATOM 2537 C CA . VAL A 1 315 ? 2.250 -7.712 -29.132 1.00 83.56 315 VAL A CA 1
ATOM 2538 C C . VAL A 1 315 ? 3.445 -7.083 -29.844 1.00 83.56 315 VAL A C 1
ATOM 2540 O O . VAL A 1 315 ? 3.621 -5.865 -29.876 1.00 83.56 315 VAL A O 1
ATOM 2543 N N . GLY A 1 316 ? 4.308 -7.934 -30.403 1.00 83.44 316 GLY A N 1
ATOM 2544 C CA . GLY A 1 316 ? 5.574 -7.500 -30.991 1.00 83.44 316 GLY A CA 1
ATOM 2545 C C . GLY A 1 316 ? 6.521 -6.943 -29.926 1.00 83.44 316 GLY A C 1
ATOM 2546 O O . GLY A 1 316 ? 6.876 -7.650 -28.987 1.00 83.44 316 GLY A O 1
ATOM 2547 N N . ALA A 1 317 ? 6.939 -5.687 -30.089 1.00 79.94 317 ALA A N 1
ATOM 2548 C CA . ALA A 1 317 ? 7.789 -4.989 -29.123 1.00 79.94 317 ALA A CA 1
ATOM 2549 C C . ALA A 1 317 ? 6.983 -4.245 -28.042 1.00 79.94 317 ALA A C 1
ATOM 2551 O O . ALA A 1 317 ? 7.551 -3.799 -27.051 1.00 79.94 317 ALA A O 1
ATOM 2552 N N . ASN A 1 318 ? 5.670 -4.103 -28.215 1.00 83.38 318 ASN A N 1
ATOM 2553 C CA . ASN A 1 318 ? 4.838 -3.369 -27.273 1.00 83.38 318 ASN A CA 1
ATOM 2554 C C . ASN A 1 318 ? 4.324 -4.305 -26.181 1.00 83.38 318 ASN A C 1
ATOM 2556 O O . ASN A 1 318 ? 4.031 -5.480 -26.435 1.00 83.38 318 ASN A O 1
ATOM 2560 N N . THR A 1 319 ? 4.190 -3.762 -24.976 1.00 89.00 319 THR A N 1
ATOM 2561 C CA . THR A 1 319 ? 3.584 -4.464 -23.845 1.00 89.00 319 THR A CA 1
ATOM 2562 C C . THR A 1 319 ? 2.292 -3.758 -23.473 1.00 89.00 319 THR A C 1
ATOM 2564 O O . THR A 1 319 ? 2.265 -2.550 -23.257 1.00 89.00 319 THR A O 1
ATOM 2567 N N . THR A 1 320 ? 1.212 -4.519 -23.408 1.00 92.62 320 THR A N 1
ATOM 2568 C CA . THR A 1 320 ? -0.108 -4.048 -23.014 1.00 92.62 320 THR A CA 1
ATOM 2569 C C . THR A 1 320 ? -0.439 -4.624 -21.645 1.00 92.62 320 THR A C 1
ATOM 2571 O O . THR A 1 320 ? -0.395 -5.834 -21.442 1.00 92.62 320 THR A O 1
ATOM 2574 N N . ILE A 1 321 ? -0.764 -3.760 -20.691 1.00 94.44 321 ILE A N 1
ATOM 2575 C CA . ILE A 1 321 ? -1.158 -4.116 -19.332 1.00 94.44 321 ILE A CA 1
ATOM 2576 C C . ILE A 1 321 ? -2.633 -3.769 -19.187 1.00 94.44 321 ILE A C 1
ATOM 2578 O O . ILE A 1 321 ? -3.033 -2.610 -19.299 1.00 94.44 321 ILE A O 1
ATOM 2582 N N . HIS A 1 322 ? -3.443 -4.776 -18.899 1.00 94.00 322 HIS A N 1
ATOM 2583 C CA . HIS A 1 322 ? -4.851 -4.611 -18.574 1.00 94.00 322 HIS A CA 1
ATOM 2584 C C . HIS A 1 322 ? -4.969 -4.281 -17.084 1.00 94.00 322 HIS A C 1
ATOM 2586 O O . HIS A 1 322 ? -4.851 -5.164 -16.236 1.00 94.00 322 HIS A O 1
ATOM 2592 N N . ALA A 1 323 ? -5.198 -3.016 -16.749 1.00 92.62 323 ALA A N 1
ATOM 2593 C CA . ALA A 1 323 ? -5.117 -2.472 -15.395 1.00 92.62 323 ALA A CA 1
ATOM 2594 C C . ALA A 1 323 ? -6.452 -2.486 -14.629 1.00 92.62 323 ALA A C 1
ATOM 2596 O O . ALA A 1 323 ? -6.642 -1.696 -13.706 1.00 92.62 323 ALA A O 1
ATOM 2597 N N . LYS A 1 324 ? -7.388 -3.379 -14.976 1.00 90.88 324 LYS A N 1
ATOM 2598 C CA . LYS A 1 324 ? -8.647 -3.531 -14.225 1.00 90.88 324 LYS A CA 1
ATOM 2599 C C . LYS A 1 324 ? -8.438 -4.031 -12.797 1.00 90.88 324 LYS A C 1
ATOM 2601 O O . LYS A 1 324 ? -9.314 -3.824 -11.976 1.00 90.88 324 LYS A O 1
ATOM 2606 N N . PHE A 1 325 ? -7.296 -4.639 -12.464 1.00 86.94 325 PHE A N 1
ATOM 2607 C CA . PHE A 1 325 ? -6.962 -5.067 -11.098 1.00 86.94 325 PHE A CA 1
ATOM 2608 C C . PHE A 1 325 ? -7.040 -3.923 -10.072 1.00 86.94 325 PHE A C 1
ATOM 2610 O O . PHE A 1 325 ? -7.286 -4.188 -8.902 1.00 86.94 325 PHE A O 1
ATOM 2617 N N . ARG A 1 326 ? -6.920 -2.662 -10.509 1.00 89.75 326 ARG A N 1
ATOM 2618 C CA . ARG A 1 326 ? -7.153 -1.467 -9.680 1.00 89.75 326 ARG A CA 1
ATOM 2619 C C . ARG A 1 326 ? -8.576 -1.398 -9.126 1.00 89.75 326 ARG A C 1
ATOM 2621 O O . ARG A 1 326 ? -8.848 -0.680 -8.183 1.00 89.75 326 ARG A O 1
ATOM 2628 N N . TYR A 1 327 ? -9.510 -2.137 -9.719 1.00 88.50 327 TYR A N 1
ATOM 2629 C CA . TYR A 1 327 ? -10.916 -2.187 -9.316 1.00 88.50 327 TYR A CA 1
ATOM 2630 C C . TYR A 1 327 ? -11.205 -3.411 -8.444 1.00 88.50 327 TYR A C 1
ATOM 2632 O O . TYR A 1 327 ? -12.368 -3.773 -8.250 1.00 88.50 327 TYR A O 1
ATOM 2640 N N . LEU A 1 328 ? -10.159 -4.103 -7.973 1.00 88.38 328 LEU A N 1
ATOM 2641 C CA . LEU A 1 328 ? -10.304 -5.332 -7.212 1.00 88.38 328 LEU A CA 1
ATOM 2642 C C . LEU A 1 328 ? -11.154 -5.085 -5.962 1.00 88.38 328 LEU A C 1
ATOM 2644 O O . LEU A 1 328 ? -10.844 -4.244 -5.121 1.00 88.38 328 LEU A O 1
ATOM 2648 N N . ASN A 1 329 ? -12.235 -5.856 -5.867 1.00 88.50 329 ASN A N 1
ATOM 2649 C CA . ASN A 1 329 ? -13.109 -5.916 -4.708 1.00 88.50 329 ASN A CA 1
ATOM 2650 C C . ASN A 1 329 ? -13.380 -7.383 -4.369 1.00 88.50 329 ASN A C 1
ATOM 2652 O O . ASN A 1 329 ? -14.206 -8.049 -5.007 1.00 88.50 329 ASN A O 1
ATOM 2656 N N . VAL A 1 330 ? -12.647 -7.897 -3.381 1.00 87.31 330 VAL A N 1
ATOM 2657 C CA . VAL A 1 330 ? -12.702 -9.313 -2.996 1.00 87.31 330 VAL A CA 1
ATOM 2658 C C . VAL A 1 330 ? -13.923 -9.564 -2.111 1.00 87.31 330 VAL A C 1
ATOM 2660 O O . VAL A 1 330 ? -13.875 -9.455 -0.883 1.00 87.31 330 VAL A O 1
ATOM 2663 N N . THR A 1 331 ? -15.044 -9.871 -2.762 1.00 85.62 331 THR A N 1
ATOM 2664 C CA . THR A 1 331 ? -16.356 -10.089 -2.124 1.00 85.62 331 THR A CA 1
ATOM 2665 C C . THR A 1 331 ? -16.598 -11.541 -1.722 1.00 85.62 331 THR A C 1
ATOM 2667 O O . THR A 1 331 ? -17.506 -11.815 -0.931 1.00 85.62 331 THR A O 1
ATOM 2670 N N . GLU A 1 332 ? -15.801 -12.459 -2.265 1.00 88.56 332 GLU A N 1
ATOM 2671 C CA . GLU A 1 332 ? -15.784 -13.875 -1.938 1.00 88.56 332 GLU A CA 1
ATOM 2672 C C . GLU A 1 332 ? -15.533 -14.095 -0.445 1.00 88.56 332 GLU A C 1
ATOM 2674 O O . GLU A 1 332 ? -14.664 -13.481 0.172 1.00 88.56 332 GLU A O 1
ATOM 2679 N N . GLU A 1 333 ? -16.307 -15.003 0.137 1.00 89.44 333 GLU A N 1
ATOM 2680 C CA . GLU A 1 333 ? -16.118 -15.425 1.516 1.00 89.44 333 GLU A CA 1
ATOM 2681 C C . GLU A 1 333 ? -14.934 -16.393 1.610 1.00 89.44 333 GLU A C 1
ATOM 2683 O O . GLU A 1 333 ? -14.852 -17.377 0.874 1.00 89.44 333 GLU A O 1
ATOM 2688 N N . VAL A 1 334 ? -14.018 -16.102 2.531 1.00 88.75 334 VAL A N 1
ATOM 2689 C CA . VAL A 1 334 ? -12.923 -16.987 2.920 1.00 88.75 334 VAL A CA 1
ATOM 2690 C C . VAL A 1 334 ? -13.365 -17.727 4.176 1.00 88.75 334 VAL A C 1
ATOM 2692 O O . VAL A 1 334 ? -13.464 -17.135 5.254 1.00 88.75 334 VAL A O 1
ATOM 2695 N N . ASP A 1 335 ? -13.668 -19.013 4.016 1.00 88.75 335 ASP A N 1
ATOM 2696 C CA . ASP A 1 335 ? -14.004 -19.906 5.123 1.00 88.75 335 ASP A CA 1
ATOM 2697 C C . ASP A 1 335 ? -12.720 -20.343 5.840 1.00 88.75 335 ASP A C 1
ATOM 2699 O O . ASP A 1 335 ? -11.775 -20.809 5.206 1.00 88.75 335 ASP A O 1
ATOM 2703 N N . LEU A 1 336 ? -12.677 -20.173 7.156 1.00 85.81 336 LEU A N 1
ATOM 2704 C CA . LEU A 1 336 ? -11.584 -20.535 8.060 1.00 85.81 336 LEU A CA 1
ATOM 2705 C C . LEU A 1 336 ? -12.094 -21.425 9.204 1.00 85.81 336 LEU A C 1
ATOM 2707 O O . LEU A 1 336 ? -11.473 -21.486 10.272 1.00 85.81 336 LEU A O 1
ATOM 2711 N N . SER A 1 337 ? -13.216 -22.123 8.994 1.00 85.12 337 SER A N 1
ATOM 2712 C CA . SER A 1 337 ? -13.852 -23.002 9.979 1.00 85.12 337 SER A CA 1
ATOM 2713 C C . SER A 1 337 ? -12.911 -24.047 10.576 1.00 85.12 337 SER A C 1
ATOM 2715 O O . SER A 1 337 ? -13.075 -24.412 11.740 1.00 85.12 337 SER A O 1
ATOM 2717 N N . ASP A 1 338 ? -11.914 -24.490 9.805 1.00 82.69 338 ASP A N 1
ATOM 2718 C CA . ASP A 1 338 ? -10.924 -25.494 10.216 1.00 82.69 338 ASP A CA 1
ATOM 2719 C C . ASP A 1 338 ? -10.028 -25.010 11.366 1.00 82.69 338 ASP A C 1
ATOM 2721 O O . ASP A 1 338 ? -9.547 -25.813 12.164 1.00 82.69 338 ASP A O 1
ATOM 2725 N N . PHE A 1 339 ? -9.838 -23.694 11.496 1.00 79.06 339 PHE A N 1
ATOM 2726 C CA . PHE A 1 339 ? -9.069 -23.087 12.586 1.00 79.06 339 PHE A CA 1
ATOM 2727 C C . PHE A 1 339 ? -9.958 -22.616 13.735 1.00 79.06 339 PHE A C 1
ATOM 2729 O O . PHE A 1 339 ? -9.561 -22.652 14.904 1.00 79.06 339 PHE A O 1
ATOM 2736 N N . HIS A 1 340 ? -11.167 -22.153 13.416 1.00 76.69 340 HIS A N 1
ATOM 2737 C CA . HIS A 1 340 ? -12.157 -21.772 14.410 1.00 76.69 340 HIS A CA 1
ATOM 2738 C C . HIS A 1 340 ? -13.565 -21.902 13.835 1.00 76.69 340 HIS A C 1
ATOM 2740 O O . HIS A 1 340 ? -13.919 -21.224 12.874 1.00 76.69 340 HIS A O 1
ATOM 2746 N N . SER A 1 341 ? -14.393 -22.737 14.462 1.00 80.69 341 SER A N 1
ATOM 2747 C CA . SER A 1 341 ? -15.763 -22.995 14.013 1.00 80.69 341 SER A CA 1
ATOM 2748 C C . SER A 1 341 ? -16.540 -21.699 13.748 1.00 80.69 341 SER A C 1
ATOM 2750 O O . SER A 1 341 ? -16.673 -20.851 14.635 1.00 80.69 341 SER A O 1
ATOM 2752 N N . GLY A 1 342 ? -17.092 -21.580 12.537 1.00 80.81 342 GLY A N 1
ATOM 2753 C CA . GLY A 1 342 ? -17.923 -20.451 12.107 1.00 80.81 342 GLY A CA 1
ATOM 2754 C C . GLY A 1 342 ? -17.155 -19.194 11.691 1.00 80.81 342 GLY A C 1
ATOM 2755 O O . GLY A 1 342 ? -17.772 -18.145 11.521 1.00 80.81 342 GLY A O 1
ATOM 2756 N N . TRP A 1 343 ? -15.829 -19.257 11.550 1.00 80.31 343 TRP A N 1
ATOM 2757 C CA . TRP A 1 343 ? -15.056 -18.145 11.005 1.00 80.31 343 TRP A CA 1
ATOM 2758 C C . TRP A 1 343 ? -15.154 -18.097 9.489 1.00 80.31 343 TRP A C 1
ATOM 2760 O O . TRP A 1 343 ? -14.441 -18.805 8.794 1.00 80.31 343 TRP A O 1
ATOM 2770 N N . VAL A 1 344 ? -16.005 -17.207 8.995 1.00 82.81 344 VAL A N 1
ATOM 2771 C CA . VAL A 1 344 ? -16.090 -16.841 7.583 1.00 82.81 344 VAL A CA 1
ATOM 2772 C C . VAL A 1 344 ? -15.859 -15.340 7.490 1.00 82.81 344 VAL A C 1
ATOM 2774 O O . VAL A 1 344 ? -16.508 -14.576 8.205 1.00 82.81 344 VAL A O 1
ATOM 2777 N N . MET A 1 345 ? -14.927 -14.903 6.643 1.00 83.38 345 MET A N 1
ATOM 2778 C CA . MET A 1 345 ? -14.617 -13.479 6.481 1.00 83.38 345 MET A CA 1
ATOM 2779 C C . MET A 1 345 ? -14.719 -13.020 5.027 1.00 83.38 345 MET A C 1
ATOM 2781 O O . MET A 1 345 ? -14.491 -13.795 4.103 1.00 83.38 345 MET A O 1
ATOM 2785 N N . LYS A 1 346 ? -15.030 -11.735 4.825 1.00 81.69 346 LYS A N 1
ATOM 2786 C CA . LYS A 1 346 ? -14.998 -11.070 3.511 1.00 81.69 346 LYS A CA 1
ATOM 2787 C C . LYS A 1 346 ? -13.754 -10.186 3.423 1.00 81.69 346 LYS A C 1
ATOM 2789 O O . LYS A 1 346 ? -13.733 -9.162 4.115 1.00 81.69 346 LYS A O 1
ATOM 2794 N N . PRO A 1 347 ? -12.737 -10.542 2.615 1.00 79.75 347 PRO A N 1
ATOM 2795 C CA . PRO A 1 347 ? -11.460 -9.832 2.571 1.00 79.75 347 PRO A CA 1
ATOM 2796 C C . PRO A 1 347 ? -11.582 -8.336 2.267 1.00 79.75 347 PRO A C 1
ATOM 2798 O O . PRO A 1 347 ? -10.902 -7.550 2.918 1.00 79.75 347 PRO A O 1
ATOM 2801 N N . CYS A 1 348 ? -12.509 -7.912 1.398 1.00 75.06 348 CYS A N 1
ATOM 2802 C CA . CYS A 1 348 ? -12.727 -6.486 1.119 1.00 75.06 348 CYS A CA 1
ATOM 2803 C C . CYS A 1 348 ? -13.023 -5.658 2.382 1.00 75.06 348 CYS A C 1
ATOM 2805 O O . CYS A 1 348 ? -12.502 -4.558 2.544 1.00 75.06 348 CYS A O 1
ATOM 2807 N N . LYS A 1 349 ? -13.784 -6.216 3.332 1.00 69.38 349 LYS A N 1
ATOM 2808 C CA . LYS A 1 349 ? -14.080 -5.572 4.623 1.00 69.38 349 LYS A CA 1
ATOM 2809 C C . LYS A 1 349 ? -12.966 -5.768 5.646 1.00 69.38 349 LYS A C 1
ATOM 2811 O O . LYS A 1 349 ? -12.719 -4.899 6.471 1.00 69.38 349 LYS A O 1
ATOM 2816 N N . ALA A 1 350 ? -12.350 -6.943 5.618 1.00 66.81 350 ALA A N 1
ATOM 2817 C CA . ALA A 1 350 ? -11.395 -7.414 6.609 1.00 66.81 350 ALA A CA 1
ATOM 2818 C C . ALA A 1 350 ? -9.990 -6.811 6.428 1.00 66.81 350 ALA A C 1
ATOM 2820 O O . ALA A 1 350 ? -9.300 -6.498 7.395 1.00 66.81 350 ALA A O 1
ATOM 2821 N N . LEU A 1 351 ? -9.556 -6.664 5.182 1.00 71.81 351 LEU A N 1
ATOM 2822 C CA . LEU A 1 351 ? -8.189 -6.313 4.827 1.00 71.81 351 LEU A CA 1
ATOM 2823 C C . LEU A 1 351 ? -8.110 -5.063 3.942 1.00 71.81 351 LEU A C 1
ATOM 2825 O O . LEU A 1 351 ? -7.045 -4.793 3.394 1.00 71.81 351 LEU A O 1
ATOM 2829 N N . PHE A 1 352 ? -9.207 -4.315 3.797 1.00 71.44 352 PHE A N 1
ATOM 2830 C CA . PHE A 1 352 ? -9.300 -3.138 2.925 1.00 71.44 352 PHE A CA 1
ATOM 2831 C C . PHE A 1 352 ? -8.980 -3.445 1.448 1.00 71.44 352 PHE A C 1
ATOM 2833 O O . PHE A 1 352 ? -8.404 -2.620 0.745 1.00 71.44 352 PHE A O 1
ATOM 2840 N N . ASP A 1 353 ? -9.375 -4.631 0.970 1.00 72.00 353 ASP A N 1
ATOM 2841 C CA . ASP A 1 353 ? -9.302 -5.026 -0.452 1.00 72.00 353 ASP A CA 1
ATOM 2842 C C . ASP A 1 353 ? -10.491 -4.497 -1.268 1.00 72.00 353 ASP A C 1
ATOM 2844 O O . ASP A 1 353 ? -11.016 -5.191 -2.138 1.00 72.00 353 ASP A O 1
ATOM 2848 N N . ASP A 1 354 ? -10.978 -3.304 -0.933 1.00 80.75 354 ASP A N 1
ATOM 2849 C CA . ASP A 1 354 ? -11.953 -2.583 -1.745 1.00 80.75 354 ASP A CA 1
ATOM 2850 C C . ASP A 1 354 ? -11.244 -1.415 -2.428 1.00 80.75 354 ASP A C 1
ATOM 2852 O O . ASP A 1 354 ? -11.135 -0.315 -1.883 1.00 80.75 354 ASP A O 1
ATOM 2856 N N . LEU A 1 355 ? -10.729 -1.683 -3.626 1.00 81.81 355 LEU A N 1
ATOM 2857 C CA . LEU A 1 355 ? -10.044 -0.693 -4.449 1.00 81.81 355 LEU A CA 1
ATOM 2858 C C . LEU A 1 355 ? -11.016 0.050 -5.380 1.00 81.81 355 LEU A C 1
ATOM 2860 O O . LEU A 1 355 ? -10.597 0.768 -6.279 1.00 81.81 355 LEU A O 1
ATOM 2864 N N . THR A 1 356 ? -12.335 -0.052 -5.172 1.00 84.69 356 THR A N 1
ATOM 2865 C CA . THR A 1 356 ? -13.318 0.601 -6.059 1.00 84.69 356 THR A CA 1
ATOM 2866 C C . THR A 1 356 ? -13.222 2.125 -6.079 1.00 84.69 356 THR A C 1
ATOM 2868 O O . THR A 1 356 ? -13.673 2.741 -7.041 1.00 84.69 356 THR A O 1
ATOM 2871 N N . ALA A 1 357 ? -12.586 2.748 -5.084 1.00 84.06 357 ALA A N 1
ATOM 2872 C CA . ALA A 1 357 ? -12.271 4.177 -5.107 1.00 84.06 357 ALA A CA 1
ATOM 2873 C C . ALA A 1 357 ? -11.329 4.572 -6.263 1.00 84.06 357 ALA A C 1
ATOM 2875 O O . ALA A 1 357 ? -11.317 5.728 -6.677 1.00 84.06 357 ALA A O 1
ATOM 2876 N N . PHE A 1 358 ? -10.577 3.610 -6.801 1.00 86.06 358 PHE A N 1
ATOM 2877 C CA . PHE A 1 358 ? -9.708 3.769 -7.962 1.00 86.06 358 PHE A CA 1
ATOM 2878 C C . PHE A 1 358 ? -10.404 3.416 -9.279 1.00 86.06 358 PHE A C 1
ATOM 2880 O O . PHE A 1 358 ? -9.753 3.441 -10.325 1.00 86.06 358 PHE A O 1
ATOM 2887 N N . ASN A 1 359 ? -11.717 3.129 -9.251 1.00 89.81 359 ASN A N 1
ATOM 2888 C CA . ASN A 1 359 ? -12.563 2.852 -10.416 1.00 89.81 359 ASN A CA 1
ATOM 2889 C C . ASN A 1 359 ? -12.876 4.100 -11.247 1.00 89.81 359 ASN A C 1
ATOM 2891 O O . ASN A 1 359 ? -14.029 4.452 -11.491 1.00 89.81 359 ASN A O 1
ATOM 2895 N N . VAL A 1 360 ? -11.806 4.765 -11.663 1.00 91.81 360 VAL A N 1
ATOM 2896 C CA . VAL A 1 360 ? -11.787 5.841 -12.642 1.00 91.81 360 VAL A CA 1
ATOM 2897 C C . VAL A 1 360 ? -10.871 5.434 -13.789 1.00 91.81 360 VAL A C 1
ATOM 2899 O O . VAL A 1 360 ? -9.988 4.568 -13.640 1.00 91.81 360 VAL A O 1
ATOM 2902 N N . THR 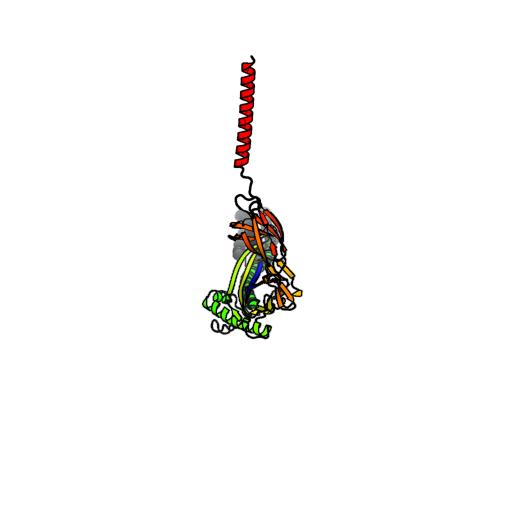A 1 361 ? -11.105 6.027 -14.952 1.00 93.88 361 THR A N 1
ATOM 2903 C CA . THR A 1 361 ? -10.325 5.715 -16.147 1.00 93.88 361 THR A CA 1
ATOM 2904 C C . THR A 1 361 ? -8.904 6.272 -16.009 1.00 93.88 361 THR A C 1
ATOM 2906 O O . THR A 1 361 ? -8.660 7.223 -15.262 1.00 93.88 361 THR A O 1
ATOM 2909 N N . LEU A 1 362 ? -7.927 5.649 -16.671 1.00 93.50 362 LEU A N 1
ATOM 2910 C CA . LEU A 1 362 ? -6.511 6.004 -16.507 1.00 93.50 362 LEU A CA 1
ATOM 2911 C C . LEU A 1 362 ? -6.150 7.395 -17.048 1.00 93.50 362 LEU A C 1
ATOM 2913 O O . LEU A 1 362 ? -5.089 7.920 -16.727 1.00 93.50 362 LEU A O 1
ATOM 2917 N N . GLU A 1 363 ? -7.016 8.017 -17.840 1.00 92.81 363 GLU A N 1
ATOM 2918 C CA . GLU A 1 363 ? -6.867 9.398 -18.300 1.00 92.81 363 GLU A CA 1
ATOM 2919 C C . GLU A 1 363 ? -7.033 10.413 -17.163 1.00 92.81 363 GLU A C 1
ATOM 2921 O O . GLU A 1 363 ? -6.506 11.521 -17.251 1.00 92.81 363 GLU A O 1
ATOM 2926 N N . GLU A 1 364 ? -7.738 10.044 -16.089 1.00 93.75 364 GLU A N 1
ATOM 2927 C CA . GLU A 1 364 ? -7.851 10.868 -14.880 1.00 93.75 364 GLU A CA 1
ATOM 2928 C C . GLU A 1 364 ? -6.601 10.777 -13.990 1.00 93.75 364 GLU A C 1
ATOM 2930 O O . GLU A 1 364 ? -6.458 11.532 -13.025 1.00 93.75 364 GLU A O 1
ATOM 2935 N N . TRP A 1 365 ? -5.687 9.850 -14.290 1.00 95.56 365 TRP A N 1
ATOM 2936 C CA . TRP A 1 365 ? -4.482 9.625 -13.506 1.00 95.56 365 TRP A CA 1
ATOM 2937 C C . TRP A 1 365 ? -3.381 10.577 -13.953 1.00 95.56 365 TRP A C 1
ATOM 2939 O O . TRP A 1 365 ? -3.186 10.848 -15.140 1.00 95.56 365 TRP A O 1
ATOM 2949 N N . SER A 1 366 ? -2.597 11.056 -12.993 1.00 95.75 366 SER A N 1
ATOM 2950 C CA . SER A 1 366 ? -1.385 11.798 -13.318 1.00 95.75 366 SER A CA 1
ATOM 2951 C C . SER A 1 366 ? -0.362 10.857 -13.955 1.00 95.75 366 SER A C 1
ATOM 2953 O O . SER A 1 366 ? -0.163 9.736 -13.491 1.00 95.75 366 SER A O 1
ATOM 2955 N N . ARG A 1 367 ? 0.283 11.307 -15.034 1.00 95.38 367 ARG A N 1
ATOM 2956 C CA . ARG A 1 367 ? 1.288 10.537 -15.774 1.00 95.38 367 ARG A CA 1
ATOM 2957 C C . ARG A 1 367 ? 2.622 11.266 -15.750 1.00 95.38 367 ARG A C 1
ATOM 2959 O O . ARG A 1 367 ? 2.733 12.360 -16.302 1.00 95.38 367 ARG A O 1
ATOM 2966 N N . THR A 1 368 ? 3.648 10.602 -15.231 1.00 92.81 368 THR A N 1
ATOM 2967 C CA . THR A 1 368 ? 5.012 11.135 -15.160 1.00 92.81 368 THR A CA 1
ATOM 2968 C C . THR A 1 368 ? 5.990 10.141 -15.772 1.00 92.81 368 THR A C 1
ATOM 2970 O O . THR A 1 368 ? 6.048 8.990 -15.350 1.00 92.81 368 THR A O 1
ATOM 2973 N N . TYR A 1 369 ? 6.761 10.576 -16.770 1.00 87.50 369 TYR A N 1
ATOM 2974 C CA . TYR A 1 369 ? 7.876 9.796 -17.308 1.00 87.50 369 TYR A CA 1
ATOM 2975 C C . TYR A 1 369 ? 9.167 10.193 -16.588 1.00 87.50 369 TYR A C 1
ATOM 2977 O O . TYR A 1 369 ? 9.510 11.374 -16.560 1.00 87.50 369 TYR A O 1
ATOM 2985 N N . ILE A 1 370 ? 9.858 9.212 -16.012 1.00 83.19 370 ILE A N 1
ATOM 2986 C CA . ILE A 1 370 ? 11.124 9.378 -15.295 1.00 83.19 370 ILE A CA 1
ATOM 2987 C C . ILE A 1 370 ? 12.223 8.833 -16.205 1.00 83.19 370 ILE A C 1
ATOM 2989 O O . ILE A 1 370 ? 12.417 7.619 -16.312 1.00 83.19 370 ILE A O 1
ATOM 2993 N N . ALA A 1 371 ? 12.905 9.738 -16.908 1.00 71.75 371 ALA A N 1
ATOM 2994 C CA . ALA A 1 371 ? 13.869 9.391 -17.951 1.00 71.75 371 ALA A CA 1
ATOM 2995 C C . ALA A 1 371 ? 15.104 8.663 -17.398 1.00 71.75 371 ALA A C 1
ATOM 2997 O O . ALA A 1 371 ? 15.674 7.815 -18.078 1.00 71.75 371 ALA A O 1
ATOM 2998 N N . GLU A 1 372 ? 15.502 8.963 -16.161 1.00 72.56 372 GLU A N 1
ATOM 2999 C CA . GLU A 1 372 ? 16.665 8.375 -15.495 1.00 72.56 372 GLU A CA 1
ATOM 3000 C C . GLU A 1 372 ? 16.490 6.884 -15.209 1.00 72.56 372 GLU A C 1
ATOM 3002 O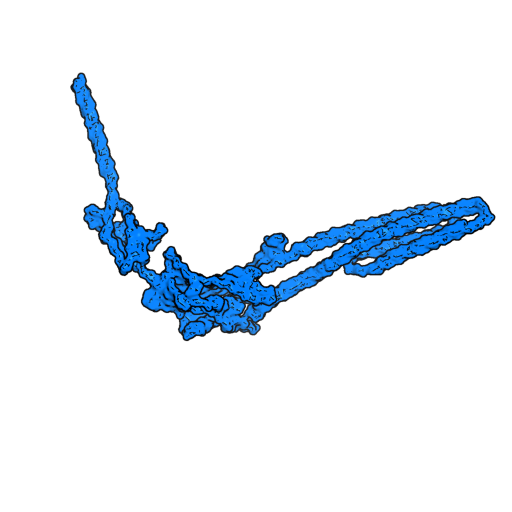 O . GLU A 1 372 ? 17.457 6.125 -15.258 1.00 72.56 372 GLU A O 1
ATOM 3007 N N . GLU A 1 373 ? 15.262 6.479 -14.893 1.00 78.25 373 GLU A N 1
ATOM 3008 C CA . GLU A 1 373 ? 14.900 5.096 -14.572 1.00 78.25 373 GLU A CA 1
ATOM 3009 C C . GLU A 1 373 ? 14.250 4.379 -15.763 1.00 78.25 373 GLU A C 1
ATOM 3011 O O . GLU A 1 373 ? 14.040 3.169 -15.712 1.00 78.25 373 GLU A O 1
ATOM 3016 N N . ASN A 1 374 ? 13.964 5.113 -16.845 1.00 78.81 374 ASN A N 1
ATOM 3017 C CA . ASN A 1 374 ? 13.196 4.650 -17.995 1.00 78.81 374 ASN A CA 1
ATOM 3018 C C . ASN A 1 374 ? 11.865 4.000 -17.574 1.00 78.81 374 ASN A C 1
ATOM 3020 O O . ASN A 1 374 ? 11.550 2.870 -17.956 1.00 78.81 374 ASN A O 1
ATOM 3024 N N . ILE A 1 375 ? 11.088 4.710 -16.757 1.00 87.56 375 ILE A N 1
ATOM 3025 C CA . ILE A 1 375 ? 9.770 4.257 -16.300 1.00 87.56 375 ILE A CA 1
ATOM 3026 C C . ILE A 1 375 ? 8.720 5.343 -16.492 1.00 87.56 375 ILE A C 1
ATOM 3028 O O . ILE A 1 375 ? 8.992 6.538 -16.390 1.00 87.56 375 ILE A O 1
ATOM 3032 N N . THR A 1 376 ? 7.486 4.920 -16.726 1.00 90.94 376 THR A N 1
ATOM 3033 C CA . THR A 1 376 ? 6.302 5.770 -16.638 1.00 90.94 376 THR A CA 1
ATOM 3034 C C . THR A 1 376 ? 5.529 5.403 -15.380 1.00 90.94 376 THR A C 1
ATOM 3036 O O . THR A 1 376 ? 5.203 4.236 -15.162 1.00 90.94 376 THR A O 1
ATOM 3039 N N . VAL A 1 377 ? 5.223 6.408 -14.564 1.00 95.50 377 VAL A N 1
ATOM 3040 C CA . VAL A 1 377 ? 4.409 6.286 -13.355 1.00 95.50 377 VAL A CA 1
ATOM 3041 C C . VAL A 1 377 ? 3.039 6.894 -13.626 1.00 95.50 377 VAL A C 1
ATOM 3043 O O . VAL A 1 377 ? 2.940 8.068 -13.990 1.00 95.50 377 VAL A O 1
ATOM 3046 N N . PHE A 1 378 ? 1.996 6.092 -13.438 1.00 96.19 378 PHE A N 1
ATOM 3047 C CA . PHE A 1 378 ? 0.613 6.549 -13.351 1.00 96.19 378 PHE A CA 1
ATOM 3048 C C . PHE A 1 378 ? 0.235 6.631 -11.880 1.00 96.19 378 PHE A C 1
ATOM 3050 O O . PHE A 1 378 ? 0.334 5.626 -11.184 1.00 96.19 378 PHE A O 1
ATOM 3057 N N . GLU A 1 379 ? -0.186 7.796 -11.402 1.00 95.88 379 GLU A N 1
ATOM 3058 C CA . GLU A 1 379 ? -0.554 8.009 -10.002 1.00 95.88 379 GLU A CA 1
ATOM 3059 C C . GLU A 1 379 ? -1.938 8.649 -9.891 1.00 95.88 379 GLU A C 1
ATOM 3061 O O . GLU A 1 379 ? -2.221 9.661 -10.543 1.00 95.88 379 GLU A O 1
ATOM 3066 N N . TYR A 1 380 ? -2.775 8.096 -9.014 1.00 94.31 380 TYR A N 1
ATOM 3067 C CA . TYR A 1 380 ? -4.054 8.683 -8.631 1.00 94.31 380 TYR A CA 1
ATOM 3068 C C . TYR A 1 380 ? -4.168 8.789 -7.117 1.00 94.31 380 TYR A C 1
ATOM 3070 O O . TYR A 1 380 ? -3.788 7.885 -6.369 1.00 94.31 380 TYR A O 1
ATOM 3078 N N . ARG A 1 381 ? -4.699 9.927 -6.674 1.00 92.31 381 ARG A N 1
ATOM 3079 C CA . ARG A 1 381 ? -4.943 10.240 -5.268 1.00 92.31 381 ARG A CA 1
ATOM 3080 C C . ARG A 1 381 ? -6.413 10.560 -5.110 1.00 92.31 381 ARG A C 1
ATOM 3082 O O . ARG A 1 381 ? -6.948 11.385 -5.846 1.00 92.31 381 ARG A O 1
ATOM 3089 N N . THR A 1 382 ? -7.047 9.935 -4.134 1.00 88.94 382 THR A N 1
ATOM 3090 C CA . THR A 1 382 ? -8.438 10.214 -3.781 1.00 88.94 382 THR A CA 1
ATOM 3091 C C . THR A 1 382 ? -8.587 10.252 -2.271 1.00 88.94 382 THR A C 1
ATOM 3093 O O . THR A 1 382 ? -7.669 9.864 -1.556 1.00 88.94 382 THR A O 1
ATOM 3096 N N . ASN A 1 383 ? -9.731 10.730 -1.789 1.00 83.06 383 ASN A N 1
ATOM 3097 C CA . ASN A 1 383 ? -10.058 10.773 -0.371 1.00 83.06 383 ASN A CA 1
ATOM 3098 C C . ASN A 1 383 ? -11.258 9.859 -0.131 1.00 83.06 383 ASN A C 1
ATOM 3100 O O . ASN A 1 383 ? -12.341 10.077 -0.674 1.00 83.06 383 ASN A O 1
ATOM 3104 N N . VAL A 1 384 ? -11.080 8.848 0.710 1.00 77.00 384 VAL A N 1
ATOM 3105 C CA . VAL A 1 384 ? -12.123 7.893 1.079 1.00 77.00 384 VAL A CA 1
ATOM 3106 C C . VAL A 1 384 ? -12.531 8.149 2.519 1.00 77.00 384 VAL A C 1
ATOM 3108 O O . VAL A 1 384 ? -11.722 8.067 3.441 1.00 77.00 384 VAL A O 1
ATOM 3111 N N . THR A 1 385 ? -13.809 8.453 2.735 1.00 71.75 385 THR A N 1
ATOM 3112 C CA . THR A 1 385 ? -14.372 8.563 4.081 1.00 71.75 385 THR A CA 1
ATOM 3113 C C . THR A 1 385 ? -14.918 7.212 4.527 1.00 71.75 385 THR A C 1
ATOM 3115 O O . THR A 1 385 ? -15.929 6.735 4.021 1.00 71.75 385 THR A O 1
ATOM 3118 N N . ILE A 1 386 ? -14.264 6.605 5.512 1.00 68.31 386 ILE A N 1
ATOM 3119 C CA . ILE A 1 386 ? -14.712 5.381 6.170 1.00 68.31 386 ILE A CA 1
ATOM 3120 C C . ILE A 1 386 ? -15.582 5.774 7.364 1.00 68.31 386 ILE A C 1
ATOM 3122 O O . ILE A 1 386 ? -15.100 6.356 8.341 1.00 68.31 386 ILE A O 1
ATOM 3126 N N . SER A 1 387 ? -16.874 5.455 7.303 1.00 54.41 387 SER A N 1
ATOM 3127 C CA . SER A 1 387 ? -17.790 5.635 8.430 1.00 54.41 387 SER A CA 1
ATOM 3128 C C . SER A 1 387 ? -17.632 4.493 9.433 1.00 54.41 387 SER A C 1
ATOM 3130 O O . SER A 1 387 ? -17.931 3.339 9.136 1.00 54.41 387 SER A O 1
ATOM 3132 N N . LEU A 1 388 ? -17.186 4.822 10.641 1.00 55.50 388 LEU A N 1
ATOM 3133 C CA . LEU A 1 388 ? -17.154 3.926 11.791 1.00 55.50 388 LEU A CA 1
ATOM 3134 C C . LEU A 1 388 ? -18.306 4.279 12.753 1.00 55.50 388 LEU A C 1
ATOM 3136 O O . LEU A 1 388 ? -18.751 5.427 12.791 1.00 55.50 388 LEU A O 1
ATOM 3140 N N . PRO A 1 389 ? -18.750 3.349 13.618 1.00 43.97 389 PRO A N 1
ATOM 3141 C CA . PRO A 1 389 ? -19.752 3.623 14.654 1.00 43.97 389 PRO A CA 1
ATOM 3142 C C . PRO A 1 389 ? -19.399 4.782 15.599 1.00 43.97 389 PRO A C 1
ATOM 3144 O O . PRO A 1 389 ? -20.287 5.371 16.205 1.00 43.97 389 PRO A O 1
ATOM 3147 N N . ILE A 1 390 ? -18.110 5.110 15.730 1.00 43.81 390 ILE A N 1
ATOM 3148 C CA . ILE A 1 390 ? -17.608 6.184 16.601 1.00 43.81 390 ILE A CA 1
ATOM 3149 C C . ILE A 1 390 ? -17.274 7.484 15.849 1.00 43.81 390 ILE A C 1
ATOM 3151 O O . ILE A 1 390 ? -16.749 8.417 16.453 1.00 43.81 390 ILE A O 1
ATOM 3155 N N . GLY A 1 391 ? -17.530 7.548 14.539 1.00 55.59 391 GLY A N 1
ATOM 3156 C CA . GLY A 1 391 ? -17.225 8.708 13.700 1.00 55.59 391 GLY A CA 1
ATOM 3157 C C . GLY A 1 391 ? -16.674 8.333 12.327 1.00 55.59 391 GLY A C 1
ATOM 3158 O O . GLY A 1 391 ? -16.527 7.164 11.996 1.00 55.59 391 GLY A O 1
ATOM 3159 N N . CYS A 1 392 ? -16.355 9.335 11.515 1.00 52.75 392 CYS A N 1
ATOM 3160 C CA . CYS A 1 392 ? -15.768 9.125 10.193 1.00 52.75 392 CYS A CA 1
ATOM 3161 C C . CYS A 1 392 ? -14.248 9.314 10.229 1.00 52.75 392 CYS A C 1
ATOM 3163 O O . CYS A 1 392 ? -13.737 10.203 10.914 1.00 52.75 392 CYS A O 1
ATOM 3165 N N . ILE A 1 393 ? -13.533 8.487 9.473 1.00 61.88 393 ILE A N 1
ATOM 3166 C CA . ILE A 1 393 ? -12.105 8.640 9.205 1.00 61.88 393 ILE A CA 1
ATOM 3167 C C . ILE A 1 393 ? -11.950 8.915 7.715 1.00 61.88 393 ILE A C 1
ATOM 3169 O O . ILE A 1 393 ? -12.437 8.138 6.901 1.00 61.88 393 ILE A O 1
ATOM 3173 N N . THR A 1 394 ? -11.271 10.001 7.361 1.00 64.81 394 THR A N 1
ATOM 3174 C CA . THR A 1 394 ? -10.821 10.215 5.984 1.00 64.81 394 THR A CA 1
ATOM 3175 C C . THR A 1 394 ? -9.451 9.577 5.827 1.00 64.81 394 THR A C 1
ATOM 3177 O O . THR A 1 394 ? -8.557 9.811 6.643 1.00 64.81 394 THR A O 1
ATOM 3180 N N . VAL A 1 395 ? -9.330 8.732 4.815 1.00 73.81 395 VAL A N 1
ATOM 3181 C CA . VAL A 1 395 ? -8.082 8.138 4.352 1.00 73.81 395 VAL A CA 1
ATOM 3182 C C . VAL A 1 395 ? -7.799 8.742 2.987 1.00 73.81 395 VAL A C 1
ATOM 3184 O O . VAL A 1 395 ? -8.721 8.840 2.181 1.00 73.81 395 VAL A O 1
ATOM 3187 N N . ASP A 1 396 ? -6.546 9.090 2.719 1.00 79.25 396 ASP A N 1
ATOM 3188 C CA . ASP A 1 396 ? -6.125 9.641 1.428 1.00 79.25 396 ASP A CA 1
ATOM 3189 C C . ASP A 1 396 ? -5.308 8.570 0.682 1.00 79.25 396 ASP A C 1
ATOM 3191 O O . ASP A 1 396 ? -4.071 8.590 0.730 1.00 79.25 396 ASP A O 1
ATOM 3195 N N . PRO A 1 397 ? -5.955 7.530 0.117 1.00 83.31 397 PRO A N 1
ATOM 3196 C CA . PRO A 1 397 ? -5.256 6.458 -0.568 1.00 83.31 397 PRO A CA 1
ATOM 3197 C C . PRO A 1 397 ? -4.575 6.956 -1.854 1.00 83.31 397 PRO A C 1
ATOM 3199 O O . PRO A 1 397 ? -5.082 7.819 -2.576 1.00 83.31 397 PRO A O 1
ATOM 3202 N N . VAL A 1 398 ? -3.416 6.373 -2.144 1.00 88.88 398 VAL A N 1
ATOM 3203 C CA . VAL A 1 398 ? -2.601 6.641 -3.328 1.00 88.88 398 VAL A CA 1
ATOM 3204 C C . VAL A 1 398 ? -2.359 5.317 -4.030 1.00 88.88 398 VAL A C 1
ATOM 3206 O O . VAL A 1 398 ? -1.851 4.378 -3.417 1.00 88.88 398 VAL A O 1
ATOM 3209 N N . GLU A 1 399 ? -2.684 5.247 -5.315 1.00 90.25 399 GLU A N 1
ATOM 3210 C CA . GLU A 1 399 ? -2.314 4.109 -6.151 1.00 90.25 399 GLU A CA 1
ATOM 3211 C C . GLU A 1 399 ? -1.355 4.555 -7.248 1.00 90.25 399 GLU A C 1
ATOM 3213 O O . GLU A 1 399 ? -1.522 5.614 -7.860 1.00 90.25 399 GLU A O 1
ATOM 3218 N N . ARG A 1 400 ? -0.325 3.737 -7.465 1.00 94.19 400 ARG A N 1
ATOM 3219 C CA . ARG A 1 400 ? 0.728 3.932 -8.450 1.00 94.19 400 ARG A CA 1
ATOM 3220 C C . ARG A 1 400 ? 0.856 2.697 -9.322 1.00 94.19 400 ARG A C 1
ATOM 3222 O O . ARG A 1 400 ? 1.036 1.597 -8.810 1.00 94.19 400 ARG A O 1
ATOM 3229 N N . VAL A 1 401 ? 0.840 2.886 -10.636 1.00 93.25 401 VAL A N 1
ATOM 3230 C CA . VAL A 1 401 ? 1.218 1.850 -11.602 1.00 93.25 401 VAL A CA 1
ATOM 3231 C C . VAL A 1 401 ? 2.507 2.277 -12.290 1.00 93.25 401 VAL A C 1
ATOM 3233 O O . VAL A 1 401 ? 2.556 3.311 -12.954 1.00 93.25 401 VAL A O 1
ATOM 3236 N N . ILE A 1 402 ? 3.558 1.485 -12.108 1.00 92.62 402 ILE A N 1
ATOM 3237 C CA . ILE A 1 402 ? 4.903 1.714 -12.628 1.00 92.62 402 ILE A CA 1
ATOM 3238 C C . ILE A 1 402 ? 5.141 0.754 -13.789 1.00 92.62 402 ILE A C 1
ATOM 3240 O O . ILE A 1 402 ? 5.054 -0.469 -13.637 1.00 92.62 402 ILE A O 1
ATOM 3244 N N . VAL A 1 403 ? 5.456 1.319 -14.949 1.00 91.44 403 VAL A N 1
ATOM 3245 C CA . VAL A 1 403 ? 5.636 0.575 -16.196 1.00 91.44 403 VAL A CA 1
ATOM 3246 C C . VAL A 1 403 ? 6.973 0.935 -16.820 1.00 91.44 403 VAL A C 1
ATOM 3248 O O . VAL A 1 403 ? 7.340 2.108 -16.851 1.00 91.44 403 VAL A O 1
ATOM 3251 N N . GLU A 1 404 ? 7.701 -0.061 -17.321 1.00 86.94 404 GLU A N 1
ATOM 3252 C CA . GLU A 1 404 ? 8.966 0.177 -18.015 1.00 86.94 404 GLU A CA 1
ATOM 3253 C C . GLU A 1 404 ? 8.737 0.879 -19.358 1.00 86.94 404 GLU A C 1
ATOM 3255 O O . GLU A 1 404 ? 7.810 0.564 -20.110 1.00 86.94 404 GLU A O 1
ATOM 3260 N N . GLY A 1 405 ? 9.625 1.814 -19.681 1.00 84.00 405 GLY A N 1
ATOM 3261 C CA . GLY A 1 405 ? 9.579 2.579 -20.913 1.00 84.00 405 GLY A CA 1
ATOM 3262 C C . GLY A 1 405 ? 8.587 3.734 -20.894 1.00 84.00 405 GLY A C 1
ATOM 3263 O O . GLY A 1 405 ? 7.956 4.076 -19.889 1.00 84.00 405 GLY A O 1
ATOM 3264 N N . THR A 1 406 ? 8.442 4.352 -22.064 1.00 85.50 406 THR A N 1
ATOM 3265 C CA . THR A 1 406 ? 7.377 5.324 -22.297 1.00 85.50 406 THR A CA 1
ATOM 3266 C C . THR A 1 406 ? 6.058 4.576 -22.455 1.00 85.50 406 THR A C 1
ATOM 3268 O O . THR A 1 406 ? 5.883 3.789 -23.387 1.00 85.50 406 THR A O 1
ATOM 3271 N N . ALA A 1 407 ? 5.115 4.847 -21.559 1.00 92.19 407 ALA A N 1
ATOM 3272 C CA . ALA A 1 407 ? 3.798 4.233 -21.574 1.00 92.19 407 ALA A CA 1
ATOM 3273 C C . ALA A 1 407 ? 2.694 5.278 -21.706 1.00 92.19 407 ALA A C 1
ATOM 3275 O O . ALA A 1 407 ? 2.861 6.434 -21.316 1.00 92.19 407 ALA A O 1
ATOM 3276 N N . TYR A 1 408 ? 1.567 4.868 -22.267 1.00 93.12 408 TYR A N 1
ATOM 3277 C CA . TYR A 1 408 ? 0.354 5.668 -22.402 1.00 93.12 408 TYR A CA 1
ATOM 3278 C C . TYR A 1 408 ? -0.828 4.828 -21.956 1.00 93.12 408 TYR A C 1
ATOM 3280 O O . TYR A 1 408 ? -0.784 3.604 -22.064 1.00 93.12 408 TYR A O 1
ATOM 3288 N N . ALA A 1 409 ? -1.863 5.481 -21.447 1.00 94.12 409 ALA A N 1
ATOM 3289 C CA . ALA A 1 409 ? -3.030 4.798 -20.933 1.00 94.12 409 ALA A CA 1
ATOM 3290 C C . ALA A 1 409 ? -4.311 5.328 -21.572 1.00 94.12 409 ALA A C 1
ATOM 3292 O O . ALA A 1 409 ? -4.425 6.528 -21.810 1.00 94.12 409 ALA A O 1
ATOM 3293 N N . GLU A 1 410 ? -5.238 4.415 -21.844 1.00 94.75 410 GLU A N 1
ATOM 3294 C CA . GLU A 1 410 ? -6.576 4.694 -22.362 1.00 94.75 410 GLU A CA 1
ATOM 3295 C C . GLU A 1 410 ? -7.561 3.692 -21.743 1.00 94.75 410 GLU A C 1
ATOM 3297 O O . GLU A 1 410 ? -7.328 2.475 -21.760 1.00 94.75 410 GLU A O 1
ATOM 3302 N N . GLY A 1 411 ? -8.639 4.199 -21.148 1.00 94.62 411 GLY A N 1
ATOM 3303 C CA . GLY A 1 411 ? -9.600 3.437 -20.361 1.00 94.62 411 GLY A CA 1
ATOM 3304 C C . GLY A 1 411 ? -8.920 2.642 -19.244 1.00 94.62 411 GLY A C 1
ATOM 3305 O O . GLY A 1 411 ? -8.418 3.203 -18.271 1.00 94.62 411 GLY A O 1
ATOM 3306 N N . ASP A 1 412 ? -8.895 1.319 -19.419 1.00 94.06 412 ASP A N 1
ATOM 3307 C CA . ASP A 1 412 ? -8.311 0.346 -18.485 1.00 94.06 412 ASP A CA 1
ATOM 3308 C C . ASP A 1 412 ? -6.977 -0.236 -18.950 1.00 94.06 412 ASP A C 1
ATOM 3310 O O . ASP A 1 412 ? -6.471 -1.189 -18.356 1.00 94.06 412 ASP A O 1
ATOM 3314 N N . THR A 1 413 ? -6.427 0.274 -20.046 1.00 94.81 413 THR A N 1
ATOM 3315 C CA . THR A 1 413 ? -5.288 -0.340 -20.719 1.00 94.81 413 THR A CA 1
ATOM 3316 C C . THR A 1 413 ? -4.096 0.596 -20.689 1.00 94.81 413 THR A C 1
ATOM 3318 O O . THR A 1 413 ? -4.195 1.746 -21.106 1.00 94.81 413 THR A O 1
ATOM 3321 N N . ILE A 1 414 ? -2.948 0.087 -20.248 1.00 94.94 414 ILE A N 1
ATOM 3322 C CA . ILE A 1 414 ? -1.663 0.769 -20.378 1.00 94.94 414 ILE A CA 1
ATOM 3323 C C . ILE A 1 414 ? -0.888 0.094 -21.499 1.00 94.94 414 ILE A C 1
ATOM 3325 O O . ILE A 1 414 ? -0.661 -1.111 -21.462 1.00 94.94 414 ILE A O 1
ATOM 3329 N N . THR A 1 415 ? -0.452 0.863 -22.485 1.00 93.19 415 THR A N 1
ATOM 3330 C CA . THR A 1 415 ? 0.449 0.389 -23.534 1.00 93.19 415 THR A CA 1
ATOM 3331 C C . THR A 1 415 ? 1.811 1.019 -23.318 1.00 93.19 415 THR A C 1
ATOM 3333 O O . THR A 1 415 ? 1.953 2.239 -23.425 1.00 93.19 415 THR A O 1
ATOM 3336 N N . SER A 1 416 ? 2.811 0.197 -23.014 1.00 89.69 416 SER A N 1
ATOM 3337 C CA . SER A 1 416 ? 4.203 0.612 -23.082 1.00 89.69 416 SER A CA 1
ATOM 3338 C C . SER A 1 416 ? 4.791 0.289 -24.442 1.00 89.69 416 SER A C 1
ATOM 3340 O O . SER A 1 416 ? 4.598 -0.785 -25.025 1.00 89.69 416 SER A O 1
ATOM 3342 N N . TYR A 1 417 ? 5.510 1.272 -24.956 1.00 78.75 417 TYR A N 1
ATOM 3343 C CA . TYR A 1 417 ? 6.277 1.138 -26.172 1.00 78.75 417 TYR A CA 1
ATOM 3344 C C . TYR A 1 417 ? 7.678 0.720 -25.757 1.00 78.75 417 TYR A C 1
ATOM 3346 O O . TYR A 1 417 ? 8.305 1.395 -24.934 1.00 78.75 417 TYR A O 1
ATOM 3354 N N . ALA A 1 418 ? 8.171 -0.394 -26.310 1.00 64.12 418 ALA A N 1
ATOM 3355 C CA . ALA A 1 418 ? 9.576 -0.730 -26.147 1.00 64.12 418 ALA A CA 1
ATOM 3356 C C . ALA A 1 418 ? 10.398 0.480 -26.561 1.00 64.12 418 ALA A C 1
ATOM 3358 O O . ALA A 1 418 ? 10.248 1.001 -27.672 1.00 64.12 418 ALA A O 1
ATOM 3359 N N . VAL A 1 419 ? 11.276 0.918 -25.667 1.00 64.31 419 VAL A N 1
ATOM 3360 C CA . VAL A 1 419 ? 12.198 1.972 -26.034 1.00 64.31 419 VAL A CA 1
ATOM 3361 C C . VAL A 1 419 ? 13.144 1.391 -27.071 1.00 64.31 419 VAL A C 1
ATOM 3363 O O . VAL A 1 419 ? 13.946 0.500 -26.780 1.00 64.31 419 VAL A O 1
ATOM 3366 N N . ILE A 1 420 ? 12.987 1.841 -28.315 1.00 64.38 420 ILE A N 1
ATOM 3367 C CA . ILE A 1 420 ? 13.801 1.383 -29.434 1.00 64.38 420 ILE A CA 1
ATOM 3368 C C . ILE A 1 420 ? 15.213 1.890 -29.174 1.00 64.38 420 ILE A C 1
ATOM 3370 O O . ILE A 1 420 ? 15.535 3.039 -29.469 1.00 64.38 420 ILE A O 1
ATOM 3374 N N . LYS A 1 421 ? 16.065 1.036 -28.603 1.00 77.12 421 LYS A N 1
ATOM 3375 C CA . LYS A 1 421 ? 17.489 1.332 -28.501 1.00 77.12 421 LYS A CA 1
ATOM 3376 C C . LYS A 1 421 ? 18.084 1.277 -29.902 1.00 77.12 421 LYS A C 1
ATOM 3378 O O . LYS A 1 421 ? 18.123 0.225 -30.538 1.00 77.12 421 LYS A O 1
ATOM 3383 N N . VAL A 1 422 ? 18.532 2.426 -30.375 1.00 83.31 422 VAL A N 1
ATOM 3384 C CA . VAL A 1 422 ? 19.209 2.604 -31.647 1.00 83.31 422 VAL A CA 1
ATOM 3385 C C . VAL A 1 422 ? 20.667 2.156 -31.487 1.00 83.31 422 VAL A C 1
ATOM 3387 O O . VAL A 1 422 ? 21.348 2.599 -30.556 1.00 83.31 422 VAL A O 1
ATOM 3390 N N . PRO A 1 423 ? 21.178 1.278 -32.367 1.00 87.69 423 PRO A N 1
ATOM 3391 C CA . PRO A 1 423 ? 22.599 0.981 -32.421 1.00 87.69 423 PRO A CA 1
ATOM 3392 C C . PRO A 1 423 ? 23.376 2.209 -32.914 1.00 87.69 423 PRO A C 1
ATOM 3394 O O . PRO A 1 423 ? 23.126 2.724 -34.007 1.00 87.69 423 PRO A O 1
ATOM 3397 N N . VAL A 1 424 ? 24.337 2.644 -32.105 1.00 91.38 424 VAL A N 1
ATOM 3398 C CA . VAL A 1 424 ? 25.343 3.660 -32.412 1.00 91.38 424 VAL A CA 1
ATOM 3399 C C . VAL A 1 424 ? 26.659 2.934 -32.657 1.00 91.38 424 VAL A C 1
ATOM 3401 O O . VAL A 1 424 ? 27.252 2.377 -31.734 1.00 91.38 424 VAL A O 1
ATOM 3404 N N . VAL A 1 425 ? 27.100 2.910 -33.912 1.00 93.31 425 VAL A N 1
ATOM 3405 C CA . VAL A 1 425 ? 28.379 2.304 -34.298 1.00 93.31 425 VAL A CA 1
ATOM 3406 C C . VAL A 1 425 ? 29.412 3.408 -34.443 1.00 93.31 425 VAL A C 1
ATOM 3408 O O . VAL A 1 425 ? 29.259 4.269 -35.309 1.00 93.31 425 VAL A O 1
ATOM 3411 N N . VAL A 1 426 ? 30.458 3.366 -33.622 1.00 94.88 426 VAL A N 1
ATOM 3412 C CA . VAL A 1 426 ? 31.569 4.325 -33.657 1.00 94.88 426 VAL A CA 1
ATOM 3413 C C . VAL A 1 426 ? 32.793 3.636 -34.241 1.00 94.88 426 VAL A C 1
ATOM 3415 O O . VAL A 1 426 ? 33.165 2.556 -33.784 1.00 94.88 426 VAL A O 1
ATOM 3418 N N . GLU A 1 427 ? 33.396 4.249 -35.257 1.00 95.88 427 GLU A N 1
ATOM 3419 C CA . GLU A 1 427 ? 34.674 3.834 -35.840 1.00 95.88 427 GLU A CA 1
ATOM 3420 C C . GLU A 1 427 ? 35.751 4.868 -35.508 1.00 95.88 427 GLU A C 1
ATOM 3422 O O . GLU A 1 427 ? 35.621 6.039 -35.866 1.00 95.88 427 GLU A O 1
ATOM 3427 N N . VAL A 1 428 ? 36.803 4.423 -34.822 1.00 95.81 428 VAL A N 1
ATOM 3428 C CA . VAL A 1 428 ? 37.887 5.258 -34.303 1.00 95.81 428 VAL A CA 1
ATOM 3429 C C . VAL A 1 428 ? 39.179 4.938 -35.047 1.00 95.81 428 VAL A C 1
ATOM 3431 O O . VAL A 1 428 ? 39.665 3.803 -34.999 1.00 95.81 428 VAL A O 1
ATOM 3434 N N . LEU A 1 429 ? 39.743 5.942 -35.717 1.00 95.69 429 LEU A N 1
ATOM 3435 C CA . LEU A 1 429 ? 40.993 5.835 -36.472 1.00 95.69 429 LEU A CA 1
ATOM 3436 C C . LEU A 1 429 ? 42.016 6.862 -35.982 1.00 95.69 429 LEU A C 1
ATOM 3438 O O . LEU A 1 429 ? 41.658 7.935 -35.499 1.00 95.69 429 LEU A O 1
ATOM 3442 N N . ASP A 1 430 ? 43.291 6.549 -36.166 1.00 94.44 430 ASP A N 1
ATOM 3443 C CA . ASP A 1 430 ? 44.385 7.497 -35.984 1.00 94.44 430 ASP A CA 1
ATOM 3444 C C . ASP A 1 430 ? 44.377 8.544 -37.116 1.00 94.44 430 ASP A C 1
ATOM 3446 O O . ASP A 1 430 ? 44.223 8.199 -38.296 1.00 94.44 430 ASP A O 1
ATOM 3450 N N . VAL A 1 431 ? 44.502 9.832 -36.776 1.00 92.94 431 VAL A N 1
ATOM 3451 C CA . VAL A 1 431 ? 44.469 10.926 -37.763 1.00 92.94 431 VAL A CA 1
ATOM 3452 C C . VAL A 1 431 ? 45.648 10.875 -38.745 1.00 92.94 431 VAL A C 1
ATOM 3454 O O . VAL A 1 431 ? 45.473 11.220 -39.919 1.00 92.94 431 VAL A O 1
ATOM 3457 N N . GLU A 1 432 ? 46.823 10.433 -38.286 1.00 90.56 432 GLU A N 1
ATOM 3458 C CA . GLU A 1 432 ? 48.074 10.414 -39.044 1.00 90.56 432 GLU A CA 1
ATOM 3459 C C . GLU A 1 432 ? 48.180 9.144 -39.890 1.00 90.56 432 GLU A C 1
ATOM 3461 O O . GLU A 1 432 ? 48.399 9.222 -41.101 1.00 90.56 432 GLU A O 1
ATOM 3466 N N . THR A 1 433 ? 48.000 7.971 -39.275 1.00 92.69 433 THR A N 1
ATOM 3467 C CA . THR A 1 433 ? 48.226 6.679 -39.950 1.00 92.69 433 THR A CA 1
ATOM 3468 C C . THR A 1 433 ? 46.987 6.143 -40.659 1.00 92.69 433 THR A C 1
ATOM 3470 O O . THR A 1 433 ? 47.105 5.289 -41.538 1.00 92.69 433 THR A O 1
ATOM 3473 N N . ARG A 1 434 ? 45.793 6.642 -40.303 1.00 93.12 434 ARG A N 1
ATOM 3474 C CA . ARG A 1 434 ? 44.488 6.085 -40.707 1.00 93.12 434 ARG A CA 1
ATOM 3475 C C . ARG A 1 434 ? 44.275 4.632 -40.275 1.00 93.12 434 ARG A C 1
ATOM 3477 O O . ARG A 1 434 ? 43.349 3.983 -40.765 1.00 93.12 434 ARG A O 1
ATOM 3484 N N . GLU A 1 435 ? 45.090 4.125 -39.354 1.00 94.12 435 GLU A N 1
ATOM 3485 C CA . GLU A 1 435 ? 44.936 2.783 -38.802 1.00 94.12 435 GLU A CA 1
ATOM 3486 C C . GLU A 1 435 ? 43.856 2.752 -37.706 1.00 94.12 435 GLU A C 1
ATOM 3488 O O . GLU A 1 435 ? 43.633 3.758 -37.023 1.00 94.12 435 GLU A O 1
ATOM 3493 N N . PRO A 1 436 ? 43.159 1.616 -37.516 1.00 96.00 436 PRO A N 1
ATOM 3494 C CA . PRO A 1 436 ? 42.152 1.496 -36.471 1.00 96.00 436 PRO A CA 1
ATOM 3495 C C . PRO A 1 436 ? 42.742 1.554 -35.061 1.00 96.00 436 PRO A C 1
ATOM 3497 O O . PRO A 1 436 ? 43.693 0.839 -34.743 1.00 96.00 436 PRO A O 1
ATOM 3500 N N . VAL A 1 437 ? 42.117 2.336 -34.179 1.00 96.25 437 VAL A N 1
ATOM 3501 C CA . VAL A 1 437 ? 42.539 2.444 -32.777 1.00 96.25 437 VAL A CA 1
ATOM 3502 C C . VAL A 1 437 ? 41.761 1.436 -31.940 1.00 96.25 437 VAL A C 1
ATOM 3504 O O . VAL A 1 437 ? 40.598 1.652 -31.602 1.00 96.25 437 VAL A O 1
ATOM 3507 N N . ALA A 1 438 ? 42.403 0.320 -31.597 1.00 96.31 438 ALA A N 1
ATOM 3508 C CA . ALA A 1 438 ? 41.831 -0.714 -30.735 1.00 96.31 438 ALA A CA 1
ATOM 3509 C C . ALA A 1 438 ? 41.869 -0.330 -29.246 1.00 96.31 438 ALA A C 1
ATOM 3511 O O . ALA A 1 438 ? 42.774 0.374 -28.780 1.00 96.31 438 ALA A O 1
ATOM 3512 N N . SER A 1 439 ? 40.916 -0.845 -28.469 1.00 96.62 439 SER A N 1
ATOM 3513 C CA . SER A 1 439 ? 40.778 -0.617 -27.026 1.00 96.62 439 SER A CA 1
ATOM 3514 C C . SER A 1 439 ? 40.750 0.868 -26.635 1.00 96.62 439 SER A C 1
ATOM 3516 O O . SER A 1 439 ? 41.347 1.249 -25.625 1.00 96.62 439 SER A O 1
ATOM 3518 N N . ALA A 1 440 ? 40.132 1.715 -27.459 1.00 96.69 440 ALA A N 1
ATOM 3519 C CA . ALA A 1 440 ? 39.739 3.073 -27.096 1.00 96.69 440 ALA A CA 1
ATOM 3520 C C . ALA A 1 440 ? 38.416 3.009 -26.326 1.00 96.69 440 ALA A C 1
ATOM 3522 O O . ALA A 1 440 ? 37.509 2.277 -26.723 1.00 96.69 440 ALA A O 1
ATOM 3523 N N . ASN A 1 441 ? 38.313 3.744 -25.222 1.00 97.38 441 ASN A N 1
ATOM 3524 C CA . ASN A 1 441 ? 37.114 3.794 -24.400 1.00 97.38 441 ASN A CA 1
ATOM 3525 C C . ASN A 1 441 ? 36.143 4.825 -24.963 1.00 97.38 441 ASN A C 1
ATOM 3527 O O . ASN A 1 441 ? 36.420 6.020 -24.936 1.00 97.38 441 ASN A O 1
ATOM 3531 N N . VAL A 1 442 ? 35.010 4.353 -25.464 1.00 97.38 442 VAL A N 1
ATOM 3532 C CA . VAL A 1 442 ? 33.951 5.179 -26.034 1.00 97.38 442 VAL A CA 1
ATOM 3533 C C . VAL A 1 442 ? 32.819 5.264 -25.025 1.00 97.38 442 VAL A C 1
ATOM 3535 O O . VAL A 1 442 ? 32.300 4.233 -24.597 1.00 97.38 442 VAL A O 1
ATOM 3538 N N . THR A 1 443 ? 32.430 6.479 -24.648 1.00 96.56 443 THR A N 1
ATOM 3539 C CA . THR A 1 443 ? 31.392 6.726 -23.639 1.00 96.56 443 THR A CA 1
ATOM 3540 C C . THR A 1 443 ? 30.343 7.686 -24.185 1.00 96.56 443 THR A C 1
ATOM 3542 O O . THR A 1 443 ? 30.672 8.703 -24.786 1.00 96.56 443 THR A O 1
ATOM 3545 N N . LEU A 1 444 ? 29.069 7.359 -23.979 1.00 95.56 444 LEU A N 1
ATOM 3546 C CA . LEU A 1 444 ? 27.936 8.227 -24.273 1.00 95.56 444 LEU A CA 1
ATOM 3547 C C . LEU A 1 444 ? 27.384 8.796 -22.972 1.00 95.56 444 LEU A C 1
ATOM 3549 O O . LEU A 1 444 ? 27.064 8.052 -22.040 1.00 95.56 444 LEU A O 1
ATOM 3553 N N . TRP A 1 445 ? 27.228 10.112 -22.945 1.00 94.62 445 TRP A N 1
ATOM 3554 C CA . TRP A 1 445 ? 26.726 10.875 -21.815 1.00 94.62 445 TRP A CA 1
ATOM 3555 C C . TRP A 1 445 ? 25.409 11.552 -22.179 1.00 94.62 445 TRP A C 1
ATOM 3557 O O . TRP A 1 445 ? 25.274 12.119 -23.261 1.00 94.62 445 TRP A O 1
ATOM 3567 N N . LYS A 1 446 ? 24.446 11.535 -21.262 1.00 89.75 446 LYS A N 1
ATOM 3568 C CA . LYS A 1 446 ? 23.209 12.318 -21.349 1.00 89.75 446 LYS A CA 1
ATOM 3569 C C . LYS A 1 446 ? 23.019 13.021 -20.017 1.00 89.75 446 LYS A C 1
ATOM 3571 O O . LYS A 1 446 ? 23.074 12.366 -18.980 1.00 89.75 446 LYS A O 1
ATOM 3576 N N . GLU A 1 447 ? 22.879 14.346 -20.042 1.00 88.69 447 GLU A N 1
ATOM 3577 C CA . GLU A 1 447 ? 22.646 15.156 -18.832 1.00 88.69 447 GLU A CA 1
ATOM 3578 C C . GLU A 1 447 ? 23.687 14.898 -17.718 1.00 88.69 447 GLU A C 1
ATOM 3580 O O . GLU A 1 447 ? 23.372 14.819 -16.533 1.00 88.69 447 GLU A O 1
ATOM 3585 N N . GLY A 1 448 ? 24.955 14.715 -18.106 1.00 87.81 448 GLY A N 1
ATOM 3586 C CA . GLY A 1 448 ? 26.066 14.472 -17.178 1.00 87.81 448 GLY A CA 1
ATOM 3587 C C . GLY A 1 448 ? 26.176 13.042 -16.630 1.00 87.81 448 GLY A C 1
ATOM 3588 O O . GLY A 1 448 ? 27.059 12.781 -15.815 1.00 87.81 448 GLY A O 1
ATOM 3589 N N . LYS A 1 449 ? 25.334 12.098 -17.074 1.00 85.69 449 LYS A N 1
ATOM 3590 C CA . LYS A 1 449 ? 25.394 10.678 -16.683 1.00 85.69 449 LYS A CA 1
ATOM 3591 C C . LYS A 1 449 ? 25.849 9.794 -17.840 1.00 85.69 449 LYS A C 1
ATOM 3593 O O . LYS A 1 449 ? 25.431 9.998 -18.978 1.00 85.69 449 LYS A O 1
ATOM 3598 N N . VAL A 1 450 ? 26.654 8.773 -17.540 1.00 90.88 450 VAL A N 1
ATOM 3599 C CA . VAL A 1 450 ? 27.030 7.731 -18.508 1.00 90.88 450 VAL A CA 1
ATOM 3600 C C . VAL A 1 450 ? 25.817 6.851 -18.802 1.00 90.88 450 VAL A C 1
ATOM 3602 O O . VAL A 1 450 ? 25.300 6.196 -17.901 1.00 90.88 450 VAL A O 1
ATOM 3605 N N . VAL A 1 451 ? 25.383 6.813 -20.062 1.00 89.44 451 VAL A N 1
ATOM 3606 C CA . VAL A 1 451 ? 24.254 5.976 -20.515 1.00 89.44 451 VAL A CA 1
ATOM 3607 C C . VAL A 1 451 ? 24.702 4.685 -21.203 1.00 89.44 451 VAL A C 1
ATOM 3609 O O . VAL A 1 451 ? 23.964 3.703 -21.219 1.00 89.44 451 VAL A O 1
ATOM 3612 N N . ALA A 1 452 ? 25.904 4.680 -21.783 1.00 92.06 452 ALA A N 1
ATOM 3613 C CA . ALA A 1 452 ? 26.526 3.518 -22.407 1.00 92.06 452 ALA A CA 1
ATOM 3614 C C . ALA A 1 452 ? 28.036 3.744 -22.537 1.00 92.06 452 ALA A C 1
ATOM 3616 O O . ALA A 1 452 ? 28.477 4.866 -22.788 1.00 92.06 452 ALA A O 1
ATOM 3617 N N . SER A 1 453 ? 28.824 2.679 -22.420 1.00 96.06 453 SER A N 1
ATOM 3618 C CA . SER A 1 453 ? 30.257 2.703 -22.706 1.00 96.06 453 SER A CA 1
ATOM 3619 C C . SER A 1 453 ? 30.733 1.370 -23.278 1.00 96.06 453 SER A C 1
ATOM 3621 O O . SER A 1 453 ? 30.079 0.337 -23.116 1.00 96.06 453 SER A O 1
ATOM 3623 N N . GLY A 1 454 ? 31.862 1.394 -23.980 1.00 96.38 454 GLY A N 1
ATOM 3624 C CA . GLY A 1 454 ? 32.468 0.203 -24.560 1.00 96.38 454 GLY A CA 1
ATOM 3625 C C . GLY A 1 454 ? 33.856 0.474 -25.124 1.00 96.38 454 GLY A C 1
ATOM 3626 O O . GLY A 1 454 ? 34.225 1.612 -25.401 1.00 96.38 454 GLY A O 1
ATOM 3627 N N . LEU A 1 455 ? 34.627 -0.597 -25.294 1.00 97.50 455 LEU A N 1
ATOM 3628 C CA . LEU A 1 455 ? 35.958 -0.543 -25.890 1.00 97.50 455 LEU A CA 1
ATOM 3629 C C . LEU A 1 455 ? 35.877 -0.853 -27.384 1.00 97.50 455 LEU A C 1
ATOM 3631 O O . LEU A 1 455 ? 35.150 -1.765 -27.784 1.00 97.50 455 LEU A O 1
ATOM 3635 N N . THR A 1 456 ? 36.650 -0.136 -28.198 1.00 97.19 456 THR A N 1
ATOM 3636 C CA . THR A 1 456 ? 36.797 -0.476 -29.616 1.00 97.19 456 THR A CA 1
ATOM 3637 C C . THR A 1 456 ? 37.499 -1.821 -29.804 1.00 97.19 456 THR A C 1
ATOM 3639 O O . THR A 1 456 ? 38.444 -2.164 -29.088 1.00 97.19 456 THR A O 1
ATOM 3642 N N . ASP A 1 457 ? 37.044 -2.590 -30.789 1.00 96.50 457 ASP A N 1
ATOM 3643 C CA . ASP A 1 457 ? 37.638 -3.865 -31.183 1.00 96.50 457 ASP A CA 1
ATOM 3644 C C . ASP A 1 457 ? 38.947 -3.689 -31.984 1.00 96.50 457 ASP A C 1
ATOM 3646 O O . ASP A 1 457 ? 39.441 -2.581 -32.201 1.00 96.50 457 ASP A O 1
ATOM 3650 N N . SER A 1 458 ? 39.521 -4.796 -32.467 1.00 96.12 458 SER A N 1
ATOM 3651 C CA . SER A 1 458 ? 40.731 -4.780 -33.308 1.00 96.12 458 SER A CA 1
ATOM 3652 C C . SER A 1 458 ? 40.551 -4.076 -34.658 1.00 96.12 458 SER A C 1
ATOM 3654 O O . SER A 1 458 ? 41.533 -3.828 -35.354 1.00 96.12 458 SER A O 1
ATOM 3656 N N . ARG A 1 459 ? 39.312 -3.753 -35.044 1.00 95.06 459 ARG A N 1
ATOM 3657 C CA . ARG A 1 459 ? 38.966 -2.969 -36.233 1.00 95.06 459 ARG A CA 1
ATOM 3658 C C . ARG A 1 459 ? 38.618 -1.522 -35.878 1.00 95.06 459 ARG A C 1
ATOM 3660 O O . ARG A 1 459 ? 38.096 -0.821 -36.742 1.00 95.06 459 ARG A O 1
ATOM 3667 N N . GLY A 1 460 ? 38.886 -1.085 -34.645 1.00 94.81 460 GLY A N 1
ATOM 3668 C CA . GLY A 1 460 ? 38.602 0.268 -34.172 1.00 94.81 460 GLY A CA 1
ATOM 3669 C C . GLY A 1 460 ? 37.111 0.555 -34.003 1.00 94.81 460 GLY A C 1
ATOM 3670 O O . GLY A 1 460 ? 36.723 1.719 -34.012 1.00 94.81 460 GLY A O 1
ATOM 3671 N N . ARG A 1 461 ? 36.253 -0.469 -33.882 1.00 95.81 461 ARG A N 1
ATOM 3672 C CA . ARG A 1 461 ? 34.793 -0.298 -33.836 1.00 95.81 461 ARG A CA 1
ATOM 3673 C C . ARG A 1 461 ? 34.190 -0.679 -32.499 1.00 95.81 461 ARG A C 1
ATOM 3675 O O . ARG A 1 461 ? 34.607 -1.646 -31.872 1.00 95.81 461 ARG A O 1
ATOM 3682 N N . VAL A 1 462 ? 33.139 0.032 -32.114 1.00 95.25 462 VAL A N 1
ATOM 3683 C CA . VAL A 1 462 ? 32.265 -0.331 -30.994 1.00 95.25 462 VAL A CA 1
ATOM 3684 C C . VAL A 1 462 ? 30.809 -0.094 -31.385 1.00 95.25 462 VAL A C 1
ATOM 3686 O O . VAL A 1 462 ? 30.496 0.877 -32.074 1.00 95.25 462 VAL A O 1
ATOM 3689 N N . GLU A 1 463 ? 29.916 -0.993 -30.972 1.00 94.38 463 GLU A N 1
ATOM 3690 C CA . GLU A 1 463 ? 28.465 -0.812 -31.081 1.00 94.38 463 GLU A CA 1
ATOM 3691 C C . GLU A 1 463 ? 27.896 -0.582 -29.680 1.00 94.38 463 GLU A C 1
ATOM 3693 O O . GLU A 1 463 ? 27.972 -1.457 -28.818 1.00 94.38 463 GLU A O 1
ATOM 3698 N N . LEU A 1 464 ? 27.313 0.594 -29.463 1.00 92.56 464 LEU A N 1
ATOM 3699 C CA . LEU A 1 464 ? 26.570 0.946 -28.256 1.00 92.56 464 LEU A CA 1
ATOM 3700 C C . LEU A 1 464 ? 25.077 1.000 -28.589 1.00 92.56 464 LEU A C 1
ATOM 3702 O O . LEU A 1 464 ? 24.702 1.280 -29.724 1.00 92.56 464 LEU A O 1
ATOM 3706 N N . ARG A 1 465 ? 24.200 0.734 -27.618 1.00 87.12 465 ARG A N 1
ATOM 3707 C CA . ARG A 1 465 ? 22.742 0.782 -27.818 1.00 87.12 465 ARG A CA 1
ATOM 3708 C C . ARG A 1 465 ? 22.112 1.777 -26.861 1.00 87.12 465 ARG A C 1
ATOM 3710 O O . ARG A 1 465 ? 22.080 1.524 -25.659 1.00 87.12 465 ARG A O 1
ATOM 3717 N N . VAL A 1 466 ? 21.596 2.874 -27.406 1.00 87.44 466 VAL A N 1
ATOM 3718 C CA . VAL A 1 466 ? 20.997 3.980 -26.643 1.00 87.44 466 VAL A CA 1
ATOM 3719 C C . VAL A 1 466 ? 19.681 4.421 -27.271 1.00 87.44 466 VAL A C 1
ATOM 3721 O O . VAL A 1 466 ? 19.380 4.083 -28.409 1.00 87.44 466 VAL A O 1
ATOM 3724 N N . GLU A 1 467 ? 18.863 5.136 -26.518 1.00 82.69 467 GLU A N 1
ATOM 3725 C CA . GLU A 1 467 ? 17.592 5.676 -27.004 1.00 82.69 467 GLU A CA 1
ATOM 3726 C C . GLU A 1 467 ? 17.825 6.809 -28.023 1.00 82.69 467 GLU A C 1
ATOM 3728 O O . GLU A 1 467 ? 18.923 7.367 -28.083 1.00 82.69 467 GLU A O 1
ATOM 3733 N N . PRO A 1 468 ? 16.825 7.184 -28.838 1.00 83.00 468 PRO A N 1
ATOM 3734 C CA . PRO A 1 468 ? 16.910 8.401 -29.627 1.00 83.00 468 PRO A CA 1
ATOM 3735 C C . PRO A 1 468 ? 17.033 9.638 -28.729 1.00 83.00 468 PRO A C 1
ATOM 3737 O O . PRO A 1 468 ? 16.352 9.754 -27.708 1.00 83.00 468 PRO A O 1
ATOM 3740 N N . GLY A 1 469 ? 17.880 10.584 -29.114 1.00 85.81 469 GLY A N 1
ATOM 3741 C CA . GLY A 1 469 ? 18.105 11.810 -28.356 1.00 85.81 469 GLY A CA 1
ATOM 3742 C C . GLY A 1 469 ? 19.511 12.366 -28.525 1.00 85.81 469 GLY A C 1
ATOM 3743 O O . GLY A 1 469 ? 20.337 11.809 -29.242 1.00 85.81 469 GLY A O 1
ATOM 3744 N N . THR A 1 470 ? 19.778 13.475 -27.848 1.00 90.56 470 THR A N 1
ATOM 3745 C CA . THR A 1 470 ? 21.079 14.145 -27.877 1.00 90.56 470 THR A CA 1
ATOM 3746 C C . THR A 1 470 ? 21.999 13.598 -26.788 1.00 90.56 470 THR A C 1
ATOM 3748 O O . THR A 1 470 ? 21.581 13.452 -25.637 1.00 90.56 470 THR A O 1
ATOM 3751 N N . TYR A 1 471 ? 23.248 13.316 -27.150 1.00 94.62 471 TYR A N 1
ATOM 3752 C CA . TYR A 1 471 ? 24.279 12.770 -26.273 1.00 94.62 471 TYR A CA 1
ATOM 3753 C C . TYR A 1 471 ? 25.602 13.501 -26.477 1.00 94.62 471 TYR A C 1
ATOM 3755 O O . TYR A 1 471 ? 25.885 13.975 -27.572 1.00 94.62 471 TYR A O 1
ATOM 3763 N N . VAL A 1 472 ? 26.449 13.507 -25.453 1.00 96.06 472 VAL A N 1
ATOM 3764 C CA . VAL A 1 472 ? 27.873 13.820 -25.599 1.00 96.06 472 VAL A CA 1
ATOM 3765 C C . VAL A 1 472 ? 28.629 12.502 -25.742 1.00 96.06 472 VAL A C 1
ATOM 3767 O O . VAL A 1 472 ? 28.519 11.617 -24.897 1.00 96.06 472 VAL A O 1
ATOM 3770 N N . LEU A 1 473 ? 29.360 12.340 -26.837 1.00 96.44 473 LEU A N 1
ATOM 3771 C CA . LEU A 1 473 ? 30.243 11.215 -27.105 1.00 96.44 473 LEU A CA 1
ATOM 3772 C C . LEU A 1 473 ? 31.663 11.603 -26.704 1.00 96.44 473 LEU A C 1
ATOM 3774 O O . LEU A 1 473 ? 32.214 12.548 -27.266 1.00 96.44 473 LEU A O 1
ATOM 3778 N N . THR A 1 474 ? 32.271 10.832 -25.806 1.00 97.12 474 THR A N 1
ATOM 3779 C CA . THR A 1 474 ? 33.695 10.950 -25.492 1.00 97.12 474 THR A CA 1
ATOM 3780 C C . THR A 1 474 ? 34.468 9.720 -25.943 1.00 97.12 474 THR A C 1
ATOM 3782 O O . THR A 1 474 ? 33.960 8.594 -25.887 1.00 97.12 474 THR A O 1
ATOM 3785 N N . VAL A 1 475 ? 35.705 9.930 -26.392 1.00 96.81 475 VAL A N 1
ATOM 3786 C CA . VAL A 1 475 ? 36.639 8.856 -26.738 1.00 96.81 475 VAL A CA 1
ATOM 3787 C C . VAL A 1 475 ? 37.975 9.096 -26.050 1.00 96.81 475 VAL A C 1
ATOM 3789 O O . VAL A 1 475 ? 38.622 10.124 -26.250 1.00 96.81 475 VAL A O 1
ATOM 3792 N N . ASP A 1 476 ? 38.396 8.106 -25.267 1.00 96.62 476 ASP A N 1
ATOM 3793 C CA . ASP A 1 476 ? 39.620 8.135 -24.476 1.00 96.62 476 ASP A CA 1
ATOM 3794 C C . ASP A 1 476 ? 40.551 6.982 -24.848 1.00 96.62 476 ASP A C 1
ATOM 3796 O O . ASP A 1 476 ? 40.173 5.806 -24.826 1.00 96.62 476 ASP A O 1
ATOM 3800 N N . LYS A 1 477 ? 41.809 7.310 -25.145 1.00 95.56 477 LYS A N 1
ATOM 3801 C CA . LYS A 1 477 ? 42.872 6.333 -25.381 1.00 95.56 477 LYS A CA 1
ATOM 3802 C C . LYS A 1 477 ? 44.210 6.886 -24.899 1.00 95.56 477 LYS A C 1
ATOM 3804 O O . LYS A 1 477 ? 44.515 8.064 -25.075 1.00 95.56 477 LYS A O 1
ATOM 3809 N N . GLU A 1 478 ? 45.022 6.025 -24.288 1.00 92.38 478 GLU A N 1
ATOM 3810 C CA . GLU A 1 478 ? 46.392 6.375 -23.910 1.00 92.38 478 GLU A CA 1
ATOM 3811 C C . GLU A 1 478 ? 47.192 6.842 -25.133 1.00 92.38 478 GLU A C 1
ATOM 3813 O O . GLU A 1 478 ? 47.064 6.271 -26.212 1.00 92.38 478 GLU A O 1
ATOM 3818 N N . HIS A 1 479 ? 48.004 7.885 -24.958 1.00 90.25 479 HIS A N 1
ATOM 3819 C CA . HIS A 1 479 ? 48.751 8.561 -26.026 1.00 90.25 479 HIS A CA 1
ATOM 3820 C C . HIS A 1 479 ? 47.906 9.289 -27.080 1.00 90.25 479 HIS A C 1
ATOM 3822 O O . HIS A 1 479 ? 48.489 9.818 -28.017 1.00 90.25 479 HIS A O 1
ATOM 3828 N N . TYR A 1 480 ? 46.589 9.424 -26.901 1.00 92.69 480 TYR A N 1
ATOM 3829 C CA . TYR A 1 480 ? 45.729 10.266 -27.741 1.00 92.69 480 TYR A CA 1
ATOM 3830 C C . TYR A 1 480 ? 45.131 11.430 -26.946 1.00 92.69 480 TYR A C 1
ATOM 3832 O O . TYR A 1 480 ? 45.013 11.391 -25.713 1.00 92.69 480 TYR A O 1
ATOM 3840 N N . ILE A 1 481 ? 44.823 12.521 -27.640 1.00 91.50 481 ILE A N 1
ATOM 3841 C CA . ILE A 1 481 ? 44.089 13.657 -27.077 1.00 91.50 481 ILE A CA 1
ATOM 3842 C C . ILE A 1 481 ? 42.641 13.212 -26.817 1.00 91.50 481 ILE A C 1
ATOM 3844 O O . ILE A 1 481 ? 42.072 12.461 -27.607 1.00 91.50 481 ILE A O 1
ATOM 3848 N N . HIS A 1 482 ? 42.067 13.640 -25.687 1.00 93.19 482 HIS A N 1
ATOM 3849 C CA . HIS A 1 482 ? 40.664 13.373 -25.362 1.00 93.19 482 HIS A CA 1
ATOM 3850 C C . HIS A 1 482 ? 39.763 13.967 -26.443 1.00 93.19 482 HIS A C 1
ATOM 3852 O O . HIS A 1 482 ? 39.905 15.144 -26.781 1.00 93.19 482 HIS A O 1
ATOM 3858 N N . TYR A 1 483 ? 38.845 13.162 -26.966 1.00 94.25 483 TYR A N 1
ATOM 3859 C CA . TYR A 1 483 ? 37.877 13.610 -27.954 1.00 94.25 483 TYR A CA 1
ATOM 3860 C C . TYR A 1 483 ? 36.492 13.711 -27.325 1.00 94.25 483 TYR A C 1
ATOM 3862 O O . TYR A 1 483 ? 36.053 12.773 -26.662 1.00 94.25 483 TYR A O 1
ATOM 3870 N N . GLU A 1 484 ? 35.791 14.807 -27.600 1.00 94.81 484 GLU A N 1
ATOM 3871 C CA . GLU A 1 484 ? 34.433 15.071 -27.133 1.00 94.81 484 GLU A CA 1
ATOM 3872 C C . GLU A 1 484 ? 33.609 15.717 -28.255 1.00 94.81 484 GLU A C 1
ATOM 3874 O O . GLU A 1 484 ? 34.074 16.639 -28.931 1.00 94.81 484 GLU A O 1
ATOM 3879 N N . THR A 1 485 ? 32.384 15.238 -28.477 1.00 94.69 485 THR A N 1
ATOM 3880 C CA . THR A 1 485 ? 31.451 15.849 -29.434 1.00 94.69 485 THR A CA 1
ATOM 3881 C C . THR A 1 485 ? 29.995 15.584 -29.062 1.00 94.69 485 THR A C 1
ATOM 3883 O O . THR A 1 485 ? 29.686 14.582 -28.422 1.00 94.69 485 THR A O 1
ATOM 3886 N N . GLU A 1 486 ? 29.082 16.454 -29.487 1.00 93.81 486 GLU A N 1
ATOM 3887 C CA . GLU A 1 486 ? 27.642 16.240 -29.338 1.00 93.81 486 GLU A CA 1
ATOM 3888 C C . GLU A 1 486 ? 27.093 15.463 -30.543 1.00 93.81 486 GLU A C 1
ATOM 3890 O O . GLU A 1 486 ? 27.385 15.783 -31.697 1.00 93.81 486 GLU A O 1
ATOM 3895 N N . ILE A 1 487 ? 26.277 14.442 -30.285 1.00 92.81 487 ILE A N 1
ATOM 3896 C CA . ILE A 1 487 ? 25.634 13.617 -31.306 1.00 92.81 487 ILE A CA 1
ATOM 3897 C C . ILE A 1 487 ? 24.125 13.569 -31.080 1.00 92.81 487 ILE A C 1
ATOM 3899 O O . ILE A 1 487 ? 23.652 13.503 -29.948 1.00 92.81 487 ILE A O 1
ATOM 3903 N N . ASN A 1 488 ? 23.357 13.543 -32.168 1.00 89.31 488 ASN A N 1
ATOM 3904 C CA . ASN A 1 488 ? 21.919 13.301 -32.125 1.00 89.31 488 ASN A CA 1
ATOM 3905 C C . ASN A 1 488 ? 21.628 11.890 -32.645 1.00 89.31 488 ASN A C 1
ATOM 3907 O O . ASN A 1 488 ? 21.891 11.581 -33.809 1.00 89.31 488 ASN A O 1
ATOM 3911 N N . VAL A 1 489 ? 21.108 11.029 -31.776 1.00 86.75 489 VAL A N 1
ATOM 3912 C CA . VAL A 1 489 ? 20.782 9.644 -32.092 1.00 86.75 489 VAL A CA 1
ATOM 3913 C C . VAL A 1 489 ? 19.341 9.542 -32.580 1.00 86.75 489 VAL A C 1
ATOM 3915 O O . VAL A 1 489 ? 18.412 9.939 -31.883 1.00 86.75 489 VAL A O 1
ATOM 3918 N N . GLN A 1 490 ? 19.142 8.981 -33.775 1.00 79.62 490 GLN A N 1
ATOM 3919 C CA . GLN A 1 490 ? 17.825 8.763 -34.384 1.00 79.62 490 GLN A CA 1
ATOM 3920 C C . GLN A 1 490 ? 17.730 7.355 -34.991 1.00 79.62 490 GLN A C 1
ATOM 3922 O O . GLN A 1 490 ? 18.728 6.780 -35.422 1.00 79.62 490 GLN A O 1
ATOM 3927 N N . ALA A 1 491 ? 16.526 6.780 -35.022 1.00 70.69 491 ALA A N 1
ATOM 3928 C CA . ALA A 1 491 ? 16.278 5.451 -35.587 1.00 70.69 491 ALA A CA 1
ATOM 3929 C C . ALA A 1 491 ? 16.450 5.427 -37.127 1.00 70.69 491 ALA A C 1
ATOM 3931 O O . ALA A 1 491 ? 16.232 6.450 -37.775 1.00 70.69 491 ALA A O 1
ATOM 3932 N N . PRO A 1 492 ? 16.778 4.273 -37.749 1.00 62.91 492 PRO A N 1
ATOM 3933 C CA . PRO A 1 492 ? 16.942 2.947 -37.143 1.00 62.91 492 PRO A CA 1
ATOM 3934 C C . PRO A 1 492 ? 18.372 2.632 -36.675 1.00 62.91 492 PRO A C 1
ATOM 3936 O O . PRO A 1 492 ? 18.561 1.654 -35.958 1.00 62.91 492 PRO A O 1
ATOM 3939 N N . LYS A 1 493 ? 19.375 3.415 -37.092 1.00 72.06 493 LYS A N 1
ATOM 3940 C CA . LYS A 1 493 ? 20.799 3.212 -36.781 1.00 72.06 493 LYS A CA 1
ATOM 3941 C C . LYS A 1 493 ? 21.569 4.515 -36.983 1.00 72.06 493 LYS A C 1
ATOM 3943 O O . LYS A 1 493 ? 21.319 5.211 -37.964 1.00 72.06 493 LYS A O 1
ATOM 3948 N N . VAL A 1 494 ? 22.561 4.776 -36.130 1.00 80.12 494 VAL A N 1
ATOM 3949 C CA . VAL A 1 494 ? 23.527 5.869 -36.315 1.00 80.12 494 VAL A CA 1
ATOM 3950 C C . VAL A 1 494 ? 24.922 5.289 -36.501 1.00 80.12 494 VAL A C 1
ATOM 3952 O O . VAL A 1 494 ? 25.398 4.496 -35.691 1.00 80.12 494 VAL A O 1
ATOM 3955 N N . GLU A 1 495 ? 25.581 5.672 -37.590 1.00 79.50 495 GLU A N 1
ATOM 3956 C CA . GLU A 1 495 ? 26.974 5.320 -37.857 1.00 79.50 495 GLU A CA 1
ATOM 3957 C C . GLU A 1 495 ? 27.823 6.589 -37.773 1.00 79.50 495 GLU A C 1
ATOM 3959 O O . GLU A 1 495 ? 27.656 7.504 -38.577 1.00 79.50 495 GLU A O 1
ATOM 3964 N N . ILE A 1 496 ? 28.731 6.644 -36.802 1.00 76.31 496 ILE A N 1
ATOM 3965 C CA . ILE A 1 496 ? 29.700 7.731 -36.648 1.00 76.31 496 ILE A CA 1
ATOM 3966 C C . ILE A 1 496 ? 30.984 7.269 -37.324 1.00 76.31 496 ILE A C 1
ATOM 3968 O O . ILE A 1 496 ? 31.692 6.403 -36.803 1.00 76.31 496 ILE A O 1
ATOM 3972 N N . ARG A 1 497 ? 31.239 7.793 -38.529 1.00 76.94 497 ARG A N 1
ATOM 3973 C CA . ARG A 1 497 ? 32.335 7.340 -39.394 1.00 76.94 497 ARG A CA 1
ATOM 3974 C C . ARG A 1 497 ? 33.089 8.484 -40.080 1.00 76.94 497 ARG A C 1
ATOM 3976 O O . ARG A 1 497 ? 32.440 9.312 -40.719 1.00 76.94 497 ARG A O 1
ATOM 3983 N N . PRO A 1 498 ? 34.432 8.415 -40.124 1.00 75.00 498 PRO A N 1
ATOM 3984 C CA . PRO A 1 498 ? 35.327 7.972 -39.051 1.00 75.00 498 PRO A CA 1
ATOM 3985 C C . PRO A 1 498 ? 35.583 9.108 -38.048 1.00 75.00 498 PRO A C 1
ATOM 3987 O O . PRO A 1 498 ? 35.720 10.270 -38.435 1.00 75.00 498 PRO A O 1
ATOM 3990 N N . LEU A 1 499 ? 35.697 8.760 -36.768 1.00 86.44 499 LEU A N 1
ATOM 3991 C CA . LEU A 1 499 ? 36.178 9.657 -35.721 1.00 86.44 499 LEU A CA 1
ATOM 3992 C C . LEU A 1 499 ? 37.706 9.567 -35.688 1.00 86.44 499 LEU A C 1
ATOM 3994 O O . LEU A 1 499 ? 38.266 8.494 -35.467 1.00 86.44 499 LEU A O 1
ATOM 3998 N N . LEU A 1 500 ? 38.371 10.687 -35.967 1.00 90.12 500 LEU A N 1
ATOM 3999 C CA . LEU A 1 500 ? 39.828 10.761 -36.044 1.00 90.12 500 LEU A CA 1
ATOM 4000 C C . LEU A 1 500 ? 40.391 11.221 -34.699 1.00 90.12 500 LEU A C 1
ATOM 4002 O O . LEU A 1 500 ? 40.050 12.309 -34.238 1.00 90.12 500 LEU A O 1
ATOM 4006 N N . LEU A 1 501 ? 41.239 10.397 -34.082 1.00 90.75 501 LEU A N 1
ATOM 4007 C CA . LEU A 1 501 ? 41.963 10.756 -32.867 1.00 90.75 501 LEU A CA 1
ATOM 4008 C C . LEU A 1 501 ? 43.339 11.321 -33.202 1.00 90.75 501 LEU A C 1
ATOM 4010 O O . LEU A 1 501 ? 44.087 10.748 -33.996 1.00 90.75 501 LEU A O 1
ATOM 4014 N N . GLU A 1 502 ? 43.685 12.419 -32.538 1.00 90.81 502 GLU A N 1
ATOM 4015 C CA . GLU A 1 502 ? 45.001 13.039 -32.640 1.00 90.81 502 GLU A CA 1
ATOM 4016 C C . GLU A 1 502 ? 45.950 12.430 -31.597 1.00 90.81 502 GLU A C 1
ATOM 4018 O O . GLU A 1 502 ? 45.615 12.418 -30.401 1.00 90.81 502 GLU A O 1
ATOM 4023 N N . PRO A 1 503 ? 47.122 11.905 -31.998 1.00 87.44 503 PRO A N 1
ATOM 4024 C CA . PRO A 1 503 ? 48.114 11.440 -31.043 1.00 87.44 503 PRO A CA 1
ATOM 4025 C C . PRO A 1 503 ? 48.625 12.622 -30.211 1.00 87.44 503 PRO A C 1
ATOM 4027 O O . PRO A 1 503 ? 48.830 13.732 -30.704 1.00 87.44 503 PRO A O 1
ATOM 4030 N N . ARG A 1 504 ? 48.850 12.398 -28.914 1.00 83.56 504 ARG A N 1
ATOM 4031 C CA . ARG A 1 504 ? 49.496 13.395 -28.057 1.00 83.56 504 ARG A CA 1
ATOM 4032 C C . ARG A 1 504 ? 50.906 13.632 -28.592 1.00 83.56 504 ARG A C 1
ATOM 4034 O O . ARG A 1 504 ? 51.625 12.655 -28.822 1.00 83.56 504 ARG A O 1
ATOM 4041 N N . PRO A 1 505 ? 51.344 14.895 -28.726 1.00 74.62 505 PRO A N 1
ATOM 4042 C CA . PRO A 1 505 ? 52.705 15.179 -29.144 1.00 74.62 505 PRO A CA 1
ATOM 4043 C C . PRO A 1 505 ? 53.673 14.485 -28.185 1.00 74.62 505 PRO A C 1
ATOM 4045 O O . PRO A 1 505 ? 53.536 14.593 -26.962 1.00 74.62 505 PRO A O 1
ATOM 4048 N N . LYS A 1 506 ? 54.644 13.751 -28.737 1.00 68.00 506 LYS A N 1
ATOM 4049 C CA . LYS A 1 506 ? 55.710 13.120 -27.956 1.00 68.00 506 LYS A CA 1
ATOM 4050 C C . LYS A 1 506 ? 56.512 14.227 -27.282 1.00 68.00 506 LYS A C 1
ATOM 4052 O O . LYS A 1 506 ? 57.387 14.842 -27.884 1.00 68.00 506 LYS A O 1
ATOM 4057 N N . VAL A 1 507 ? 56.195 14.501 -26.021 1.00 62.12 507 VAL A N 1
ATOM 4058 C CA . VAL A 1 507 ? 56.828 15.563 -25.228 1.00 62.12 507 VAL A CA 1
ATOM 4059 C C . VAL A 1 507 ? 58.360 15.389 -25.181 1.00 62.12 507 VAL A C 1
ATOM 4061 O O . VAL A 1 507 ? 59.085 16.379 -25.133 1.00 62.12 507 VAL A O 1
ATOM 4064 N N . GLU A 1 508 ? 58.873 14.161 -25.310 1.00 59.06 508 GLU A N 1
ATOM 4065 C CA . GLU A 1 508 ? 60.314 13.868 -25.406 1.00 59.06 508 GLU A CA 1
ATOM 4066 C C . GLU A 1 508 ? 61.017 14.516 -26.615 1.00 59.06 508 GLU A C 1
ATOM 4068 O O . GLU A 1 508 ? 62.175 14.923 -26.498 1.00 59.06 508 GLU A O 1
ATOM 4073 N N . GLU A 1 509 ? 60.344 14.686 -27.757 1.00 58.06 509 GLU A N 1
ATOM 4074 C CA . GLU A 1 509 ? 60.948 15.331 -28.935 1.00 58.06 509 GLU A CA 1
ATOM 4075 C C . GLU A 1 509 ? 61.076 16.851 -28.744 1.00 58.06 509 GLU A C 1
ATOM 4077 O O . GLU A 1 509 ? 62.086 17.444 -29.129 1.00 58.06 509 GLU A O 1
ATOM 4082 N N . LEU A 1 510 ? 60.110 17.473 -28.057 1.00 60.72 510 LEU A N 1
ATOM 4083 C CA . LEU A 1 510 ? 60.146 18.894 -27.692 1.00 60.72 510 LEU A CA 1
ATOM 4084 C C . LEU A 1 510 ? 61.252 19.200 -26.674 1.00 60.72 510 LEU A C 1
ATOM 4086 O O . LEU A 1 510 ? 61.983 20.178 -26.846 1.00 60.72 510 LEU A O 1
ATOM 4090 N N . TYR A 1 511 ? 61.433 18.353 -25.655 1.00 66.75 511 TYR A N 1
ATOM 4091 C CA . TYR A 1 511 ? 62.542 18.502 -24.706 1.00 66.75 511 TYR A CA 1
ATOM 4092 C C . TYR A 1 511 ? 63.903 18.368 -25.398 1.00 66.75 511 TYR A C 1
ATOM 4094 O O . TYR A 1 511 ? 64.780 19.200 -25.165 1.00 66.75 511 TYR A O 1
ATOM 4102 N N . ASN A 1 512 ? 64.074 17.390 -26.293 1.00 68.50 512 ASN A N 1
ATOM 4103 C CA . ASN A 1 512 ? 65.318 17.229 -27.047 1.00 68.50 512 ASN A CA 1
ATOM 4104 C C . ASN A 1 512 ? 65.613 18.431 -27.956 1.00 68.50 512 ASN A C 1
ATOM 4106 O O . ASN A 1 512 ? 66.756 18.889 -28.002 1.00 68.50 512 ASN A O 1
ATOM 4110 N N . LEU A 1 513 ? 64.604 19.003 -28.622 1.00 72.62 513 LEU A N 1
ATOM 4111 C CA . LEU A 1 513 ? 64.790 20.198 -29.451 1.00 72.62 513 LEU A CA 1
ATOM 4112 C C . LEU A 1 513 ? 65.214 21.420 -28.619 1.00 72.62 513 LEU A C 1
ATOM 4114 O O . LEU A 1 513 ? 66.120 22.157 -29.015 1.00 72.62 513 LEU A O 1
ATOM 4118 N N . ILE A 1 514 ? 64.602 21.608 -27.442 1.00 78.44 514 ILE A N 1
ATOM 4119 C CA . ILE A 1 514 ? 64.947 22.686 -26.504 1.00 78.44 514 ILE A CA 1
ATOM 4120 C C . ILE A 1 514 ? 66.371 22.498 -25.959 1.00 78.44 514 ILE A C 1
ATOM 4122 O O . ILE A 1 514 ? 67.145 23.455 -25.942 1.00 78.44 514 ILE A O 1
ATOM 4126 N N . TYR A 1 515 ? 66.755 21.277 -25.569 1.00 78.88 515 TYR A N 1
ATOM 4127 C CA . TYR A 1 515 ? 68.111 20.975 -25.092 1.00 78.88 515 TYR A CA 1
ATOM 4128 C C . TYR A 1 515 ? 69.176 21.199 -26.174 1.00 78.88 515 TYR A C 1
ATOM 4130 O O . TYR A 1 515 ? 70.224 21.780 -25.883 1.00 78.88 515 TYR A O 1
ATOM 4138 N N . ILE A 1 516 ? 68.909 20.800 -27.423 1.00 81.88 516 ILE A N 1
ATOM 4139 C CA . ILE A 1 516 ? 69.813 21.038 -28.558 1.00 81.88 516 ILE A CA 1
ATOM 4140 C C . ILE A 1 516 ? 69.958 22.542 -28.821 1.00 81.88 516 ILE A C 1
ATOM 4142 O O . ILE A 1 516 ? 71.081 23.032 -28.950 1.00 81.88 516 ILE A O 1
ATOM 4146 N N . ALA A 1 517 ? 68.855 23.295 -28.846 1.00 82.31 517 ALA A N 1
ATOM 4147 C CA . ALA A 1 517 ? 68.893 24.744 -29.041 1.00 82.31 517 ALA A CA 1
ATOM 4148 C C . ALA A 1 517 ? 69.692 25.457 -27.933 1.00 82.31 517 ALA A C 1
ATOM 4150 O O . ALA A 1 517 ? 70.509 26.336 -28.222 1.00 82.31 517 ALA A O 1
ATOM 4151 N N . LEU A 1 518 ? 69.518 25.035 -26.674 1.00 87.75 518 LEU A N 1
ATOM 4152 C CA . LEU A 1 518 ? 70.263 25.570 -25.533 1.00 87.75 518 LEU A CA 1
ATOM 4153 C C . LEU A 1 518 ? 71.766 25.256 -25.638 1.00 87.75 518 LEU A C 1
ATOM 4155 O O . LEU A 1 518 ? 72.601 26.137 -25.431 1.00 87.75 518 LEU A O 1
ATOM 4159 N N . ALA A 1 519 ? 72.119 24.022 -26.012 1.00 84.19 519 ALA A N 1
ATOM 4160 C CA . ALA A 1 519 ? 73.507 23.601 -26.192 1.00 84.19 519 ALA A CA 1
ATOM 4161 C C . ALA A 1 519 ? 74.209 24.392 -27.309 1.00 84.19 519 ALA A C 1
ATOM 4163 O O . ALA A 1 519 ? 75.340 24.845 -27.121 1.00 84.19 519 ALA A O 1
ATOM 4164 N N . VAL A 1 520 ? 73.529 24.624 -28.438 1.00 89.12 520 VAL A N 1
ATOM 4165 C CA . VAL A 1 520 ? 74.045 25.436 -29.554 1.00 89.12 520 VAL A CA 1
ATOM 4166 C C . VAL A 1 520 ? 74.266 26.889 -29.128 1.00 89.12 520 VAL A C 1
ATOM 4168 O O . VAL A 1 520 ? 75.314 27.459 -29.438 1.00 89.12 520 VAL A O 1
ATOM 4171 N N . ALA A 1 521 ? 73.334 27.483 -28.377 1.00 87.19 521 ALA A N 1
ATOM 4172 C CA . ALA A 1 521 ? 73.471 28.852 -27.880 1.00 87.19 521 ALA A CA 1
ATOM 4173 C C . ALA A 1 521 ? 74.672 29.011 -26.928 1.00 87.19 521 ALA A C 1
ATOM 4175 O O . ALA A 1 521 ? 75.443 29.966 -27.052 1.00 87.19 521 ALA A O 1
ATOM 4176 N N . ILE A 1 522 ? 74.878 28.048 -26.022 1.00 88.94 522 ILE A N 1
ATOM 4177 C CA . ILE A 1 522 ? 76.027 28.028 -25.103 1.00 88.94 522 ILE A CA 1
ATOM 4178 C C . ILE A 1 522 ? 77.345 27.896 -25.880 1.00 88.94 522 ILE A C 1
ATOM 4180 O O . ILE A 1 522 ? 78.298 28.630 -25.609 1.00 88.94 522 ILE A O 1
ATOM 4184 N N . LEU A 1 523 ? 77.400 27.007 -26.877 1.00 89.00 523 LEU A N 1
ATOM 4185 C CA . LEU A 1 523 ? 78.572 26.829 -27.741 1.00 89.00 523 LEU A CA 1
ATOM 4186 C C . LEU A 1 523 ? 78.898 28.101 -28.531 1.00 89.00 523 LEU A C 1
ATOM 4188 O O . LEU A 1 523 ? 80.054 28.523 -28.561 1.00 89.00 523 LEU A O 1
ATOM 4192 N N . ALA A 1 524 ? 77.891 28.751 -29.117 1.00 86.62 524 ALA A N 1
ATOM 4193 C CA . ALA A 1 524 ? 78.064 30.008 -29.839 1.00 86.62 524 ALA A CA 1
ATOM 4194 C C . ALA A 1 524 ? 78.604 31.123 -28.924 1.00 86.62 524 ALA A C 1
ATOM 4196 O O . ALA A 1 524 ? 79.535 31.838 -29.305 1.00 86.62 524 ALA A O 1
ATOM 4197 N N . ALA A 1 525 ? 78.087 31.231 -27.696 1.00 84.06 525 ALA A N 1
ATOM 4198 C CA . ALA A 1 525 ? 78.585 32.178 -26.701 1.00 84.06 525 ALA A CA 1
ATOM 4199 C C . ALA A 1 525 ? 80.039 31.879 -26.297 1.00 84.06 525 ALA A C 1
ATOM 4201 O O . ALA A 1 525 ? 80.868 32.789 -26.258 1.00 84.06 525 ALA A O 1
ATOM 4202 N N . ALA A 1 526 ? 80.383 30.609 -26.062 1.00 83.31 526 ALA A N 1
ATOM 4203 C CA . ALA A 1 526 ? 81.743 30.193 -25.720 1.00 83.31 526 ALA A CA 1
ATOM 4204 C C . ALA A 1 526 ? 82.744 30.484 -26.852 1.00 83.31 526 ALA A C 1
ATOM 4206 O O . ALA A 1 526 ? 83.831 31.009 -26.597 1.00 83.31 526 ALA A O 1
ATOM 4207 N N . VAL A 1 527 ? 82.365 30.216 -28.107 1.00 87.75 527 VAL A N 1
ATOM 4208 C CA . VAL A 1 527 ? 83.165 30.559 -29.295 1.00 87.75 527 VAL A CA 1
ATOM 4209 C C . VAL A 1 527 ? 83.327 32.074 -29.422 1.00 87.75 527 VAL A C 1
ATOM 4211 O O . VAL A 1 527 ? 84.436 32.546 -29.674 1.00 87.75 527 VAL A O 1
ATOM 4214 N N . GLY A 1 528 ? 82.263 32.847 -29.188 1.00 84.19 528 GLY A N 1
ATOM 4215 C CA . GLY A 1 528 ? 82.316 34.310 -29.168 1.00 84.19 528 GLY A CA 1
ATOM 4216 C C . GLY A 1 528 ? 83.288 34.851 -28.114 1.00 84.19 528 GLY A C 1
ATOM 4217 O O . GLY A 1 528 ? 84.131 35.694 -28.424 1.00 84.19 528 GLY A O 1
ATOM 4218 N N . VAL A 1 529 ? 83.240 34.315 -26.890 1.00 82.19 529 VAL A N 1
ATOM 4219 C CA . VAL A 1 529 ? 84.169 34.669 -25.803 1.00 82.19 529 VAL A CA 1
ATOM 4220 C C . VAL A 1 529 ? 85.605 34.284 -26.157 1.00 82.19 529 VAL A C 1
ATOM 4222 O O . VAL A 1 529 ? 86.513 35.094 -25.977 1.00 82.19 529 VAL A O 1
ATOM 4225 N N . TYR A 1 530 ? 85.833 33.085 -26.700 1.00 82.25 530 TYR A N 1
ATOM 4226 C CA . TYR A 1 530 ? 87.161 32.643 -27.130 1.00 82.25 530 TYR A CA 1
ATOM 4227 C C . TYR A 1 530 ? 87.731 33.537 -28.243 1.00 82.25 530 TYR A C 1
ATOM 4229 O O . TYR A 1 530 ? 88.877 33.983 -28.159 1.00 82.25 530 TYR A O 1
ATOM 4237 N N . ALA A 1 531 ? 86.922 33.871 -29.252 1.00 78.94 531 ALA A N 1
ATOM 4238 C CA . ALA A 1 531 ? 87.312 34.769 -30.335 1.00 78.94 531 ALA A CA 1
ATOM 4239 C C . ALA A 1 531 ? 87.624 36.189 -29.830 1.00 78.94 531 ALA A C 1
ATOM 4241 O O . ALA A 1 531 ? 88.604 36.793 -30.268 1.00 78.94 531 ALA A O 1
ATOM 4242 N N . ALA A 1 532 ? 86.844 36.706 -28.875 1.00 75.12 532 ALA A N 1
ATOM 4243 C CA . ALA A 1 532 ? 87.107 37.994 -28.234 1.00 75.12 532 ALA A CA 1
ATOM 4244 C C . ALA A 1 532 ? 88.405 37.980 -27.408 1.00 75.12 532 ALA A C 1
ATOM 4246 O O . ALA A 1 532 ? 89.150 38.958 -27.416 1.00 75.12 532 ALA A O 1
ATOM 4247 N N . ARG A 1 533 ? 88.708 36.862 -26.736 1.00 77.88 533 ARG A N 1
ATOM 4248 C CA . ARG A 1 533 ? 89.924 36.687 -25.926 1.00 77.88 533 ARG A CA 1
ATOM 4249 C C . ARG A 1 533 ? 91.192 36.518 -26.764 1.00 77.88 533 ARG A C 1
ATOM 4251 O O . ARG A 1 533 ? 92.251 36.860 -26.275 1.00 77.88 533 ARG A O 1
ATOM 4258 N N . LYS A 1 534 ? 91.080 36.015 -28.000 1.00 74.88 534 LYS A N 1
ATOM 4259 C CA . LYS A 1 534 ? 92.190 35.898 -28.967 1.00 74.88 534 LYS A CA 1
ATOM 4260 C C . LYS A 1 534 ? 92.490 37.210 -29.712 1.00 74.88 534 LYS A C 1
ATOM 4262 O O . LYS A 1 534 ? 93.552 37.337 -30.310 1.00 74.88 534 LYS A O 1
ATOM 4267 N N . ARG A 1 535 ? 91.539 38.155 -29.741 1.00 70.31 535 ARG A N 1
ATOM 4268 C CA . ARG A 1 535 ? 91.711 39.495 -30.343 1.00 70.31 535 ARG A CA 1
ATOM 4269 C C . ARG A 1 535 ? 92.265 40.544 -29.370 1.00 70.31 535 ARG A C 1
ATOM 4271 O O . ARG A 1 535 ? 92.638 41.620 -29.828 1.00 70.31 535 ARG A O 1
ATOM 4278 N N . ARG A 1 536 ? 92.268 40.257 -28.069 1.00 57.38 536 ARG A N 1
ATOM 4279 C CA . ARG A 1 536 ? 93.059 40.977 -27.062 1.00 57.38 536 ARG A CA 1
ATOM 4280 C C . ARG A 1 536 ? 94.391 40.268 -26.897 1.00 57.38 536 ARG A C 1
ATOM 4282 O O . ARG A 1 536 ? 95.368 40.981 -26.601 1.00 57.38 536 ARG A O 1
#

Sequence (536 aa):
MPARAVEVTARQEGDVVRVEQVIHVSLQLALVENVVKGYAENVTEAVGAFKENAEGVKVAIEEAIGELEDLLEEADELPVSEVVARAREVLKDLRSECAEAMDVVGEIASRCGREYPWVKDLIRDAIDRLRSELERLNEDIGELLNAKPRDRDEAKLYLEKLIAYLQRRKGAIEKCIEIIEERIGDVEEALEEIKKARRLRDIAKLERKYRGLLRKVLREFVRQHAIVWGEVIRGDLLRRFMRLSEFREEFCKRLDVAMEKSLARLYGKTGIHVENLTIDIEFEREVSEVAGQTVISWNLTIRKSYVIKGVVEKVGANTTIHAKFRYLNVTEEVDLSDFHSGWVMKPCKALFDDLTAFNVTLEEWSRTYIAEENITVFEYRTNVTISLPIGCITVDPVERVIVEGTAYAEGDTITSYAVIKVPVVVEVLDVETREPVASANVTLWKEGKVVASGLTDSRGRVELRVEPGTYVLTVDKEHYIHYETEINVQAPKVEIRPLLLEPRPKVEELYNLIYIALAVAILAAAVGVYAARKRR

Foldseek 3Di:
DAQEAWEWEWEDDPQWIKIKIKGKGKDKDFDPVVVVVVLVVVVVVLLVVLVVLLVVLVVVVVVLLVVLVVLLVVVVVDPPVVVSVVSVVVSVVVVVLSVVLSVVVVVCSVCVPDDDPVNVVSLVVVLVVLVVVLVVLVVVLVVLVPDDDPDPDPVVVSSVVVNVSSVVVSVSSVVNSVSSVVSVVVVVVSVVVVVVVVVCVVVVVVVVVVVVVVCVVVVVVLVLVCVLQVVAHNVVVVVVQCVPPVSQVVQQVLVQVLQQVQVCVLVVHPDKGKPDKDKDWDWDWDWDQDPNITMIMIMIMIMIIIMIGPQWDDDPQKIKGQQSLLQFQRQDWRDPCVVPNPDIHRCCSNVVRGSNQSVDFQVQWDWDQDVVQQKIKTKDWDWDWDQRPVGIHIYTYMYIYIYHHDWDGGGRMIMHGRQQFAKEKAWEAAPVPRQADWQKKKFKADPRDTPWIDTAHNRNMDITTHGFAKIWIWIDDPQWDIDIDIDGDDPDYHYHPYDHTYGHPPVVVVVVVVVVVVVVVVVVVVVVVVVVVVVD

Radius of gyration: 52.88 Å; chains: 1; bounding box: 129×68×149 Å

Secondary structure (DSSP, 8-state):
-----EEEEEEEETTEEEEEEEEEEEEEEE---HHHHHHHHHHHHHHHHHHHHHHHHHHHHHHHHHHHHHHHHHHTTSS-HHHHHHHHHHHHHHHHHHHHHHHHHHHHHHH-SS--HHHHHHHHHHHHHHHHHHHHHHHHHHHHHH---SSSSHHHHHHHHHHHHHHHHHHHHHHHHHHHHHHHHHHHHHHHHHHHHHHHHHHHHHHHHHHHHHHHHHHHHHHHHHHHTTTT--HHHHHHHHTSHHHHHHHHHHHHHHHHHHHHHHHT-S--EEEEEEEEEEEEEEEEEETTEEEEEEEEEEEEEEEEESSEEEETTEEEEEGGGGG-B--S-EE-TTTSTT-EE-HHHHS--B-GGG-S-GGGSEEEEETTTTEEEEEEE--EEEEETTEEEEE--EEEEEEESEEEEETTEEEEEP---EEEEEEEEETTT--B-TT-EEEEEETTEEEEEEE--TTSEEEEEE-SEEEEEEEE-TTB--EEEEEEE-SS-EEEEEEEEPBPP-HHHHHHHHHHHHHHHHHHHHHHHHHHHHH-